Protein AF-A0A024TPG5-F1 (afdb_monomer_lite)

Foldseek 3Di:
DDDDDDDDPPVVVVVVVVVVVVVVVVVVVVVVVVVVVVVVVVVVVVVVVVVVVVVVVVVVVVVVVVVVVVVVVVVVVVVVVVVVVVVPPPDDDDDDDDDDDDDDDDDDDDDDDDDDDDDDDDDDDDDDDDPDDPPDPPFAFDDVVCCLVQVKDQDDDPPDTGFKIWHLCLVLQNFFDDPPDDPVNPPPSDTDMDGISPDPVVRVVCCVHTVVQLVVVSNPDDSVCSVCCSPPVNSVVCNVVRHDDDPPPPDPDDDDDDDDDDDDDDDDDDDDDDDDDDDDDPPPDVVVPPDDPDPDDPDPVVVVCVVVPPDDDPDQQLVVLLVVLLVCLLVLDPDCVNLVSLVSNVVSPDDLVNSLVSLVVSCVPRNDVSSVVSVVSSVVSVVVVVVVVVVVPDDDD

pLDDT: mean 72.0, std 22.77, range [27.03, 97.31]

Organism: NCBI:txid157072

Secondary structure (DSSP, 8-state):
--------SHHHHHHHHHHHHHHHHHHHHHHHHHHHHHHHHHHHHHHHHHHHHHHHHHHHHHHHHHHHHHHHHHHHHHHHHHHHHHTSSS-------------------------PPPPP--------PPP--PPP---PPPPTHHHHHTTEEE-S-TTS----EEEHHHHHT-PPPPTT--TTGGG-----EE-SS--THHHHHHHHHH-HHHHHHHHHS-TTHHHHTTSHHHHHHHTTTS------------------------------------PPPP---GGGGSS-------SHHHHHHHHHT-S---S-HHHHHHHHHHHHHHHT--SSHHHHHHHHHHHTT--HHHHHHHHHHHHHHH-HHHHHHHHHHHHHHHHHHHHHTT-TTS---

Structure (mmCIF, N/CA/C/O backbone):
data_AF-A0A024TPG5-F1
#
_entry.id   AF-A0A024TPG5-F1
#
loop_
_atom_site.group_PDB
_atom_site.id
_atom_site.type_symbol
_atom_site.label_atom_id
_atom_site.label_alt_id
_atom_site.label_comp_id
_atom_site.label_asym_id
_atom_site.label_entity_id
_atom_site.label_seq_id
_atom_site.pdbx_PDB_ins_code
_atom_site.Cartn_x
_atom_site.Cartn_y
_atom_site.Cartn_z
_atom_site.occupancy
_atom_site.B_iso_or_equiv
_atom_site.auth_seq_id
_atom_site.auth_comp_id
_atom_site.auth_asym_id
_atom_site.auth_atom_id
_atom_site.pdbx_PDB_model_num
ATOM 1 N N . MET A 1 1 ? 76.734 29.190 -45.487 1.00 49.81 1 MET A N 1
ATOM 2 C CA . MET A 1 1 ? 75.811 29.281 -46.645 1.00 49.81 1 MET A CA 1
ATOM 3 C C . MET A 1 1 ? 74.927 28.039 -46.671 1.00 49.81 1 MET A C 1
ATOM 5 O O . MET A 1 1 ? 75.230 27.121 -45.921 1.00 49.81 1 MET A O 1
ATOM 9 N N . LEU A 1 2 ? 73.904 28.013 -47.540 1.00 39.84 2 LEU A N 1
ATOM 10 C CA . LEU A 1 2 ? 72.827 27.002 -47.613 1.00 39.84 2 LEU A CA 1
ATOM 11 C C . LEU A 1 2 ? 71.758 27.177 -46.493 1.00 39.84 2 LEU A C 1
ATOM 13 O O . LEU A 1 2 ? 72.051 27.839 -45.497 1.00 39.84 2 LEU A O 1
ATOM 17 N N . PRO A 1 3 ? 70.473 26.840 -46.749 1.00 53.81 3 PRO A N 1
ATOM 18 C CA . PRO A 1 3 ? 69.574 27.871 -47.281 1.00 53.81 3 PRO A CA 1
ATOM 19 C C . PRO A 1 3 ? 68.176 27.929 -46.624 1.00 53.81 3 PRO A C 1
ATOM 21 O O . PRO A 1 3 ? 67.813 27.116 -45.780 1.00 53.81 3 PRO A O 1
ATOM 24 N N . ASN A 1 4 ? 67.377 28.908 -47.054 1.00 54.12 4 ASN A N 1
ATOM 25 C CA . ASN A 1 4 ? 65.980 29.104 -46.657 1.00 54.12 4 ASN A CA 1
ATOM 26 C C . ASN A 1 4 ? 65.018 28.310 -47.577 1.00 54.12 4 ASN A C 1
ATOM 28 O O . ASN A 1 4 ? 65.301 28.165 -48.768 1.00 54.12 4 ASN A O 1
ATOM 32 N N . MET A 1 5 ? 63.878 27.837 -47.058 1.00 43.38 5 MET A N 1
ATOM 33 C CA . MET A 1 5 ? 62.805 27.178 -47.827 1.00 43.38 5 MET A CA 1
ATOM 34 C C . MET A 1 5 ? 61.414 27.652 -47.345 1.00 43.38 5 MET A C 1
ATOM 36 O O . MET A 1 5 ? 61.254 27.937 -46.158 1.00 43.38 5 MET A O 1
ATOM 40 N N . PRO A 1 6 ? 60.407 27.785 -48.234 1.00 56.66 6 PRO A N 1
ATOM 41 C CA . PRO A 1 6 ? 59.247 28.643 -47.980 1.00 56.66 6 PRO A CA 1
ATOM 42 C C . PRO A 1 6 ? 58.073 27.959 -47.244 1.00 56.66 6 PRO A C 1
ATOM 44 O O . PRO A 1 6 ? 57.854 26.754 -47.397 1.00 56.66 6 PRO A O 1
ATOM 47 N N . PRO A 1 7 ? 57.243 28.727 -46.509 1.00 52.41 7 PRO A N 1
ATOM 48 C CA . PRO A 1 7 ? 56.062 28.208 -45.822 1.00 52.41 7 PRO A CA 1
ATOM 49 C C . PRO A 1 7 ? 54.860 28.064 -46.772 1.00 52.41 7 PRO A C 1
ATOM 51 O O . PRO A 1 7 ? 54.391 29.046 -47.340 1.00 52.41 7 PRO A O 1
ATOM 54 N N . ASN A 1 8 ? 54.303 26.854 -46.901 1.00 52.62 8 ASN A N 1
ATOM 55 C CA . ASN A 1 8 ? 53.054 26.622 -47.653 1.00 52.62 8 ASN A CA 1
ATOM 56 C C . ASN A 1 8 ? 52.109 25.593 -46.985 1.00 52.62 8 ASN A C 1
ATOM 58 O O . ASN A 1 8 ? 51.319 24.913 -47.635 1.00 52.62 8 ASN A O 1
ATOM 62 N N . THR A 1 9 ? 52.213 25.443 -45.662 1.00 55.00 9 THR A N 1
ATOM 63 C CA . THR A 1 9 ? 51.427 24.487 -44.855 1.00 55.00 9 THR A CA 1
ATOM 64 C C . THR A 1 9 ? 50.245 25.131 -44.124 1.00 55.00 9 THR A C 1
ATOM 66 O O . THR A 1 9 ? 49.223 24.478 -43.920 1.00 55.00 9 THR A O 1
ATOM 69 N N . VAL A 1 10 ? 50.348 26.415 -43.764 1.00 53.84 10 VAL A N 1
ATOM 70 C CA . VAL A 1 10 ? 49.408 27.105 -42.855 1.00 53.84 10 VAL A CA 1
ATOM 71 C C . VAL A 1 10 ? 47.986 27.210 -43.428 1.00 53.84 10 VAL A C 1
ATOM 73 O O . VAL A 1 10 ? 47.013 26.970 -42.715 1.00 53.84 10 VAL A O 1
ATOM 76 N N . VAL A 1 11 ? 47.848 27.502 -44.727 1.00 52.28 11 VAL A N 1
ATOM 77 C CA . VAL A 1 11 ? 46.543 27.776 -45.368 1.00 52.28 11 VAL A CA 1
ATOM 78 C C . VAL A 1 11 ? 45.614 26.551 -45.369 1.00 52.28 11 VAL A C 1
ATOM 80 O O . VAL A 1 11 ? 44.400 26.695 -45.242 1.00 52.28 11 VAL A O 1
ATOM 83 N N . ARG A 1 12 ? 46.160 25.327 -45.449 1.00 51.94 12 ARG A N 1
ATOM 84 C CA . ARG A 1 12 ? 45.345 24.096 -45.423 1.00 51.94 12 ARG A CA 1
ATOM 85 C C . ARG A 1 12 ? 44.746 23.805 -44.042 1.00 51.94 12 ARG A C 1
ATOM 87 O O . ARG A 1 12 ? 43.643 23.269 -43.975 1.00 51.94 12 ARG A O 1
ATOM 94 N N . GLY A 1 13 ? 45.432 24.181 -42.959 1.00 56.12 13 GLY A N 1
ATOM 95 C CA . GLY A 1 13 ? 44.952 23.961 -41.590 1.00 56.12 13 GLY A CA 1
ATOM 96 C C . GLY A 1 13 ? 43.720 24.802 -41.242 1.00 56.12 13 GLY A C 1
ATOM 97 O O . GLY A 1 13 ? 42.765 24.284 -40.667 1.00 56.12 13 GLY A O 1
ATOM 98 N N . ALA A 1 14 ? 43.707 26.075 -41.652 1.00 58.94 14 ALA A N 1
ATOM 99 C CA . ALA A 1 14 ? 42.596 26.992 -41.386 1.00 58.94 14 ALA A CA 1
ATOM 100 C C . ALA A 1 14 ? 41.270 26.508 -42.007 1.00 58.94 14 ALA A C 1
ATOM 102 O O . ALA A 1 14 ? 40.242 26.477 -41.330 1.00 58.94 14 ALA A O 1
ATOM 103 N N . ASN A 1 15 ? 41.305 26.053 -43.264 1.00 65.69 15 ASN A N 1
ATOM 104 C CA . ASN A 1 15 ? 40.114 25.553 -43.955 1.00 65.69 15 ASN A CA 1
ATOM 105 C C . ASN A 1 15 ? 39.570 24.259 -43.323 1.00 65.69 15 ASN A C 1
ATOM 107 O O . ASN A 1 15 ? 38.358 24.108 -43.198 1.00 65.69 15 ASN A O 1
ATOM 111 N N . ALA A 1 16 ? 40.444 23.348 -42.877 1.00 67.50 16 ALA A N 1
ATOM 112 C CA . ALA A 1 16 ? 40.021 22.124 -42.194 1.00 67.50 16 ALA A CA 1
ATOM 113 C C . ALA A 1 16 ? 39.322 22.421 -40.853 1.00 67.50 16 ALA A C 1
ATOM 115 O O . ALA A 1 16 ? 38.277 21.840 -40.561 1.00 67.50 16 ALA A O 1
ATOM 116 N N . ALA A 1 17 ? 39.852 23.368 -40.069 1.00 72.25 17 ALA A N 1
ATOM 117 C CA . ALA A 1 17 ? 39.240 23.795 -38.811 1.00 72.25 17 ALA A CA 1
ATOM 118 C C . ALA A 1 17 ? 37.869 24.469 -39.022 1.00 72.25 17 ALA A C 1
ATOM 120 O O . ALA A 1 17 ? 36.928 24.186 -38.283 1.00 72.25 17 ALA A O 1
ATOM 121 N N . ALA A 1 18 ? 37.731 25.308 -40.055 1.00 76.38 18 ALA A N 1
ATOM 122 C CA . ALA A 1 18 ? 36.463 25.957 -40.392 1.00 76.38 18 ALA A CA 1
ATOM 123 C C . ALA A 1 18 ? 35.372 24.948 -40.802 1.00 76.38 18 ALA A C 1
ATOM 125 O O . ALA A 1 18 ? 34.233 25.055 -40.347 1.00 76.38 18 ALA A O 1
ATOM 126 N N . VAL A 1 19 ? 35.720 23.935 -41.608 1.00 80.50 19 VAL A N 1
ATOM 127 C CA . VAL A 1 19 ? 34.788 22.860 -41.996 1.00 80.50 19 VAL A CA 1
ATOM 128 C C . VAL A 1 19 ? 34.371 22.021 -40.784 1.00 80.50 19 VAL A C 1
ATOM 130 O O . VAL A 1 19 ? 33.182 21.753 -40.619 1.00 80.50 19 VAL A O 1
ATOM 133 N N . ALA A 1 20 ? 35.309 21.665 -39.899 1.00 79.25 20 ALA A N 1
ATOM 134 C CA . ALA A 1 20 ? 34.997 20.925 -38.675 1.00 79.25 20 ALA A CA 1
ATOM 135 C C . ALA A 1 20 ? 34.054 21.708 -37.740 1.00 79.25 20 ALA A C 1
ATOM 137 O O . ALA A 1 20 ? 33.094 21.140 -37.220 1.00 79.25 20 ALA A O 1
ATOM 138 N N . ALA A 1 21 ? 34.272 23.018 -37.574 1.00 82.69 21 ALA A N 1
ATOM 139 C CA . ALA A 1 21 ? 33.398 23.880 -36.776 1.00 82.69 21 ALA A CA 1
ATOM 140 C C . ALA A 1 21 ? 31.979 23.984 -37.367 1.00 82.69 21 ALA A C 1
ATOM 142 O O . ALA A 1 21 ? 30.998 23.848 -36.635 1.00 82.69 21 ALA A O 1
ATOM 143 N N . ALA A 1 22 ? 31.853 24.149 -38.689 1.00 85.19 22 ALA A N 1
ATOM 144 C CA . ALA A 1 22 ? 30.555 24.168 -39.367 1.00 85.19 22 ALA A CA 1
ATOM 145 C C . ALA A 1 22 ? 29.812 22.824 -39.236 1.00 85.19 22 ALA A C 1
ATOM 147 O O . ALA A 1 22 ? 28.607 22.797 -38.980 1.00 85.19 22 ALA A O 1
ATOM 148 N N . GLN A 1 23 ? 30.528 21.700 -39.340 1.00 88.00 23 GLN A N 1
ATOM 149 C CA . GLN A 1 23 ? 29.956 20.365 -39.155 1.00 88.00 23 GLN A CA 1
ATOM 150 C C . GLN A 1 23 ? 29.499 20.131 -37.702 1.00 88.00 23 GLN A C 1
ATOM 152 O O . GLN A 1 23 ? 28.437 19.550 -37.476 1.00 88.00 23 GLN A O 1
ATOM 157 N N . GLN A 1 24 ? 30.243 20.639 -36.713 1.00 88.06 24 GLN A N 1
ATOM 158 C CA . GLN A 1 24 ? 29.850 20.594 -35.302 1.00 88.06 24 GLN A CA 1
ATOM 159 C C . GLN A 1 24 ? 28.598 21.447 -35.023 1.00 88.06 24 GLN A C 1
ATOM 161 O O . GLN A 1 24 ? 27.705 21.003 -34.301 1.00 88.06 24 GLN A O 1
ATOM 166 N N . GLN A 1 25 ? 28.480 22.631 -35.634 1.00 89.44 25 GLN A N 1
ATOM 167 C CA . GLN A 1 25 ? 27.274 23.468 -35.547 1.00 89.44 25 GLN A CA 1
ATOM 168 C C . GLN A 1 25 ? 26.049 22.782 -36.175 1.00 89.44 25 GLN A C 1
ATOM 170 O O . GLN A 1 25 ? 24.968 22.794 -35.588 1.00 89.44 25 GLN A O 1
ATOM 175 N N . GLN A 1 26 ? 26.210 22.118 -37.325 1.00 91.00 26 GLN A N 1
ATOM 176 C CA . GLN A 1 26 ? 25.134 21.329 -37.941 1.00 91.00 26 GLN A CA 1
ATOM 177 C C . GLN A 1 26 ? 24.668 20.177 -37.036 1.00 91.00 26 GLN A C 1
ATOM 179 O O . GLN A 1 26 ? 23.465 19.968 -36.889 1.00 91.00 26 GLN A O 1
ATOM 184 N N . GLN A 1 27 ? 25.595 19.472 -36.375 1.00 91.00 27 GLN A N 1
ATOM 185 C CA . GLN A 1 27 ? 25.259 18.428 -35.398 1.00 91.00 27 GLN A CA 1
ATOM 186 C C . GLN A 1 27 ? 24.504 18.989 -34.181 1.00 91.00 27 GLN A C 1
ATOM 188 O O . GLN A 1 27 ? 23.528 18.384 -33.740 1.00 91.00 27 GLN A O 1
ATOM 193 N N . GLN A 1 28 ? 24.901 20.160 -33.670 1.0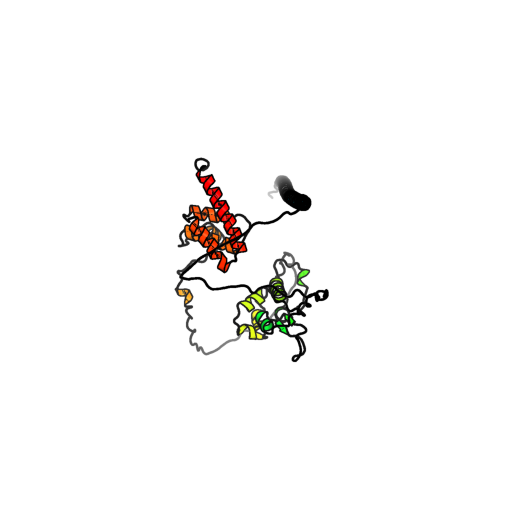0 90.44 28 GLN A N 1
ATOM 194 C CA . GLN A 1 28 ? 24.205 20.834 -32.566 1.00 90.44 28 GLN A CA 1
ATOM 195 C C . GLN A 1 28 ? 22.772 21.237 -32.947 1.00 90.44 28 GLN A C 1
ATOM 197 O O . GLN A 1 28 ? 21.845 20.969 -32.184 1.00 90.44 28 GLN A O 1
ATOM 202 N N . HIS A 1 29 ? 22.563 21.805 -34.140 1.00 93.38 29 HIS A N 1
ATOM 203 C CA . HIS A 1 29 ? 21.220 22.141 -34.624 1.00 93.38 29 HIS A CA 1
ATOM 204 C C . HIS A 1 29 ? 20.338 20.903 -34.848 1.00 93.38 29 HIS A C 1
ATOM 206 O O . HIS A 1 29 ? 19.170 20.919 -34.460 1.00 93.38 29 HIS A O 1
ATOM 212 N N . ALA A 1 30 ? 20.883 19.820 -35.412 1.00 93.62 30 ALA A N 1
ATOM 213 C CA . ALA A 1 30 ? 20.146 18.566 -35.587 1.00 93.62 30 ALA A CA 1
ATOM 214 C C . ALA A 1 30 ? 19.724 17.954 -34.238 1.00 93.62 30 ALA A C 1
ATOM 216 O O . ALA A 1 30 ? 18.575 17.548 -34.071 1.00 93.62 30 ALA A O 1
ATOM 217 N N . TYR A 1 31 ? 20.623 17.957 -33.247 1.00 93.88 31 TYR A N 1
ATOM 218 C CA . TYR A 1 31 ? 20.322 17.493 -31.891 1.00 93.88 31 TYR A CA 1
ATOM 219 C C . TYR A 1 31 ? 19.244 18.351 -31.205 1.00 93.88 31 TYR A C 1
ATOM 221 O O . TYR A 1 31 ? 18.335 17.814 -30.573 1.00 93.88 31 TYR A O 1
ATOM 229 N N . GLN A 1 32 ? 19.286 19.676 -31.378 1.00 94.12 32 GLN A N 1
ATOM 230 C CA . GLN A 1 32 ? 18.283 20.582 -30.814 1.00 94.12 32 GLN A CA 1
ATOM 231 C C . GLN A 1 32 ? 16.892 20.388 -31.446 1.00 94.12 32 GLN A C 1
ATOM 233 O O . GLN A 1 32 ? 15.894 20.379 -30.727 1.00 94.12 32 GLN A O 1
ATOM 238 N N . GLN A 1 33 ? 16.814 20.155 -32.762 1.00 94.25 33 GLN A N 1
ATOM 239 C CA . GLN A 1 33 ? 15.557 19.782 -33.428 1.00 94.25 33 GLN A CA 1
ATOM 240 C C . GLN A 1 33 ? 15.027 18.429 -32.928 1.00 94.25 33 GLN A C 1
ATOM 242 O O . GLN A 1 33 ? 13.826 18.284 -32.699 1.00 94.25 33 GLN A O 1
ATOM 247 N N . GLN A 1 34 ? 15.912 17.452 -32.695 1.00 94.44 34 GLN A N 1
ATOM 248 C CA . GLN A 1 34 ? 15.523 16.159 -32.130 1.00 94.44 34 GLN A CA 1
ATOM 249 C C . GLN A 1 34 ? 14.925 16.316 -30.722 1.00 94.44 34 GLN A C 1
ATOM 251 O O . GLN A 1 34 ? 13.864 15.750 -30.457 1.00 94.44 34 GLN A O 1
ATOM 256 N N . GLN A 1 35 ? 15.539 17.125 -29.849 1.00 93.50 35 GLN A N 1
ATOM 257 C CA . GLN A 1 35 ? 14.989 17.435 -28.522 1.00 93.50 35 GLN A CA 1
ATOM 258 C C . GLN A 1 35 ? 13.593 18.070 -28.616 1.00 93.50 35 GLN A C 1
ATOM 260 O O . GLN A 1 35 ? 12.658 17.556 -28.007 1.00 93.50 35 GLN A O 1
ATOM 265 N N . GLN A 1 36 ? 13.421 19.103 -29.447 1.00 93.94 36 GLN A N 1
ATOM 266 C CA . GLN A 1 36 ? 12.124 19.767 -29.642 1.00 93.94 36 GLN A CA 1
ATOM 267 C C . GLN A 1 36 ? 11.038 18.806 -30.156 1.00 93.94 36 GLN A C 1
ATOM 269 O O . GLN A 1 36 ? 9.896 18.860 -29.701 1.00 93.94 36 GLN A O 1
ATOM 274 N N . SER A 1 37 ? 11.387 17.885 -31.064 1.00 94.81 37 SER A N 1
ATOM 275 C CA . SER A 1 37 ? 10.446 16.864 -31.550 1.00 94.81 37 SER A CA 1
ATOM 276 C C . SER A 1 37 ? 10.007 15.889 -30.448 1.00 94.81 37 SER A C 1
ATOM 278 O O . SER A 1 37 ? 8.838 15.510 -30.387 1.00 94.81 37 SER A O 1
ATOM 280 N N . TYR A 1 38 ? 10.916 15.530 -29.535 1.00 93.75 38 TYR A N 1
ATOM 281 C CA . TYR A 1 38 ? 10.611 14.669 -28.394 1.00 93.75 38 TYR A CA 1
ATOM 282 C C . TYR A 1 38 ? 9.724 15.384 -27.366 1.00 93.75 38 TYR A C 1
ATOM 284 O O . TYR A 1 38 ? 8.749 14.804 -26.891 1.00 93.75 38 TYR A O 1
ATOM 292 N N . GLU A 1 39 ? 10.013 16.652 -27.059 1.00 94.38 39 GLU A N 1
ATOM 293 C CA . GLU A 1 39 ? 9.203 17.474 -26.149 1.00 94.38 39 GLU A CA 1
ATOM 294 C C . GLU A 1 39 ? 7.763 17.650 -26.656 1.00 94.38 39 GLU A C 1
ATOM 296 O O . GLU A 1 39 ? 6.826 17.513 -25.867 1.00 94.38 39 GLU A O 1
ATOM 301 N N . HIS A 1 40 ? 7.565 17.858 -27.964 1.00 94.38 40 HIS A N 1
ATOM 302 C CA . HIS A 1 40 ? 6.227 17.939 -28.563 1.00 94.38 40 HIS A CA 1
ATOM 303 C C . HIS A 1 40 ? 5.450 16.622 -28.402 1.00 94.38 40 HIS A C 1
ATOM 305 O O . HIS A 1 40 ? 4.325 16.624 -27.909 1.00 94.38 40 HIS A O 1
ATOM 311 N N . VAL A 1 41 ? 6.073 15.480 -28.721 1.00 95.06 41 VAL A N 1
ATOM 312 C CA . VAL A 1 41 ? 5.438 14.155 -28.581 1.00 95.06 41 VAL A CA 1
ATOM 313 C C . VAL A 1 41 ? 5.095 13.832 -27.120 1.00 95.06 41 VAL A C 1
ATOM 315 O O . VAL A 1 41 ? 4.045 13.249 -26.851 1.00 95.06 41 VAL A O 1
ATOM 318 N N . GLN A 1 42 ? 5.938 14.228 -26.160 1.00 94.19 42 GLN A N 1
ATOM 319 C CA . GLN A 1 42 ? 5.634 14.090 -24.729 1.00 94.19 42 GLN A CA 1
ATOM 320 C C . GLN A 1 42 ? 4.455 14.980 -24.302 1.00 94.19 42 GLN A C 1
ATOM 322 O O . GLN A 1 42 ? 3.595 14.534 -23.539 1.00 94.19 42 GLN A O 1
ATOM 327 N N . PHE A 1 43 ? 4.383 16.215 -24.809 1.00 96.25 43 PHE A N 1
ATOM 328 C CA . PHE A 1 43 ? 3.267 17.122 -24.545 1.00 96.25 43 PHE A CA 1
ATOM 329 C C . PHE A 1 43 ? 1.942 16.574 -25.097 1.00 96.25 43 PHE A C 1
ATOM 331 O O . PHE A 1 43 ? 0.955 16.528 -24.361 1.00 96.25 43 PHE A O 1
ATOM 338 N N . ASP A 1 44 ? 1.933 16.080 -26.338 1.00 94.94 44 ASP A N 1
ATOM 339 C CA . ASP A 1 44 ? 0.745 15.499 -26.975 1.00 94.94 44 ASP A CA 1
ATOM 340 C C . ASP A 1 44 ? 0.235 14.262 -26.219 1.00 94.94 44 ASP A C 1
ATOM 342 O O . ASP A 1 44 ? -0.962 14.147 -25.947 1.00 94.94 44 ASP A O 1
ATOM 346 N N . GLN A 1 45 ? 1.132 13.353 -25.814 1.00 93.12 45 GLN A N 1
ATOM 347 C CA . GLN A 1 45 ? 0.765 12.174 -25.017 1.00 93.12 45 GLN A CA 1
ATOM 348 C C . GLN A 1 45 ? 0.170 12.560 -23.656 1.00 93.12 45 GLN A C 1
ATOM 350 O O . GLN A 1 45 ? -0.816 11.966 -23.217 1.00 93.12 45 GLN A O 1
ATOM 355 N N . HIS A 1 46 ? 0.734 13.569 -22.990 1.00 94.81 46 HIS A N 1
ATOM 356 C CA . HIS A 1 46 ? 0.217 14.063 -21.716 1.00 94.81 46 HIS A CA 1
ATOM 357 C C . HIS A 1 46 ? -1.153 14.747 -21.878 1.00 94.81 46 HIS A C 1
ATOM 359 O O . HIS A 1 46 ? -2.049 14.510 -21.068 1.00 94.81 46 HIS A O 1
ATOM 365 N N . ALA A 1 47 ? -1.361 15.522 -22.948 1.00 95.31 47 ALA A N 1
ATOM 366 C CA . ALA A 1 47 ? -2.659 16.117 -23.271 1.00 95.31 47 ALA A CA 1
ATOM 367 C C . ALA A 1 47 ? -3.735 15.045 -23.541 1.00 95.31 47 ALA A C 1
ATOM 369 O O . ALA A 1 47 ? -4.833 15.120 -22.987 1.00 95.31 47 ALA A O 1
ATOM 370 N N . GLN A 1 48 ? -3.401 13.999 -24.306 1.00 96.38 48 GLN A N 1
ATOM 371 C CA . GLN A 1 48 ? -4.291 12.856 -24.557 1.00 96.38 48 GLN A CA 1
ATOM 372 C C . GLN A 1 48 ? -4.662 12.113 -23.262 1.00 96.38 48 GLN A C 1
ATOM 374 O O . GLN A 1 48 ? -5.829 11.781 -23.055 1.00 96.38 48 GLN A O 1
ATOM 379 N N . GLN A 1 49 ? -3.702 11.898 -22.353 1.00 94.94 49 GLN A N 1
ATOM 380 C CA . GLN A 1 49 ? -3.969 11.289 -21.042 1.00 94.94 49 GLN A CA 1
ATOM 381 C C . GLN A 1 49 ? -4.890 12.160 -20.175 1.00 94.94 49 GLN A C 1
ATOM 383 O O . GLN A 1 49 ? -5.812 11.637 -19.546 1.00 94.94 49 GLN A O 1
ATOM 388 N N . GLN A 1 50 ? -4.691 13.484 -20.157 1.00 95.38 50 GLN A N 1
ATOM 389 C CA . GLN A 1 50 ? -5.578 14.400 -19.431 1.00 95.38 50 GLN A CA 1
ATOM 390 C C . GLN A 1 50 ? -7.006 14.381 -19.986 1.00 95.38 50 GLN A C 1
ATOM 392 O O . GLN A 1 50 ? -7.955 14.315 -19.204 1.00 95.38 50 GLN A O 1
ATOM 397 N N . GLN A 1 51 ? -7.168 14.372 -21.313 1.00 96.50 51 GLN A N 1
ATOM 398 C CA . GLN A 1 51 ? -8.484 14.279 -21.944 1.00 96.50 51 GLN A CA 1
ATOM 399 C C . GLN A 1 51 ? -9.171 12.940 -21.626 1.00 96.50 51 GLN A C 1
ATOM 401 O O . GLN A 1 51 ? -10.317 12.938 -21.186 1.00 96.50 51 GLN A O 1
ATOM 406 N N . TYR A 1 52 ? -8.456 11.813 -21.717 1.00 96.31 52 TYR A N 1
ATOM 407 C CA . TYR A 1 52 ? -8.992 10.501 -21.333 1.00 96.31 52 TYR A CA 1
ATOM 408 C C . TYR A 1 52 ? -9.469 10.457 -19.868 1.00 96.31 52 TYR A C 1
ATOM 410 O O . TYR A 1 52 ? -10.534 9.912 -19.569 1.00 96.31 52 TYR A O 1
ATOM 418 N N . HIS A 1 53 ? -8.715 11.062 -18.943 1.00 96.88 53 HIS A N 1
ATOM 419 C CA . HIS A 1 53 ? -9.126 11.171 -17.540 1.00 96.88 53 HIS A CA 1
ATOM 420 C C . HIS A 1 53 ? -10.359 12.067 -17.340 1.00 96.88 53 HIS A C 1
ATOM 422 O O . HIS A 1 53 ? -11.201 11.752 -16.497 1.00 96.88 53 HIS A O 1
ATOM 428 N N . TYR A 1 54 ? -10.491 13.146 -18.116 1.00 97.19 54 TYR A N 1
ATOM 429 C CA . TYR A 1 54 ? -11.670 14.012 -18.100 1.00 97.19 54 TYR A CA 1
ATOM 430 C C . TYR A 1 54 ? -12.921 13.280 -18.611 1.00 97.19 54 TYR A C 1
ATOM 432 O O . TYR A 1 54 ? -13.955 13.281 -17.940 1.00 97.19 54 TYR A O 1
ATOM 440 N N . ASP A 1 55 ? -12.812 12.578 -19.740 1.00 97.31 55 ASP A N 1
ATOM 441 C CA . ASP A 1 55 ? -13.920 11.832 -20.345 1.00 97.31 55 ASP A CA 1
ATOM 442 C C . ASP A 1 55 ? -14.394 10.685 -19.432 1.00 97.31 55 ASP A C 1
ATOM 444 O O . ASP A 1 55 ? -15.597 10.500 -19.233 1.00 97.31 55 ASP A O 1
ATOM 448 N N . GLN A 1 56 ? -13.465 9.980 -18.774 1.00 96.94 56 GLN A N 1
ATOM 449 C CA . GLN A 1 56 ? -13.771 9.011 -17.711 1.00 96.94 56 GLN A CA 1
ATOM 450 C C . GLN A 1 56 ? -14.552 9.636 -16.542 1.00 96.94 56 GLN A C 1
ATOM 452 O O . GLN A 1 56 ? -15.509 9.040 -16.040 1.00 96.94 56 GLN A O 1
ATOM 457 N N . GLN A 1 57 ? -14.184 10.847 -16.109 1.00 96.56 57 GLN A N 1
ATOM 458 C CA . GLN A 1 57 ? -14.886 11.547 -15.030 1.00 96.56 57 GLN A CA 1
ATOM 459 C C . GLN A 1 57 ? -16.292 12.010 -15.453 1.00 96.56 57 GLN A C 1
ATOM 461 O O . GLN A 1 57 ? -17.213 12.005 -14.631 1.00 96.56 57 GLN A O 1
ATOM 466 N N . GLN A 1 58 ? -16.480 12.387 -16.721 1.00 96.88 58 GLN A N 1
ATOM 467 C CA . GLN A 1 58 ? -17.792 12.737 -17.273 1.00 96.88 58 GLN A CA 1
ATOM 468 C C . GLN A 1 58 ? -18.709 11.513 -17.386 1.00 96.88 58 GLN A C 1
ATOM 470 O O . GLN A 1 58 ? -19.863 11.572 -16.961 1.00 96.88 58 GLN A O 1
ATOM 475 N N . GLN A 1 59 ? -18.196 10.374 -17.862 1.00 96.88 59 GLN A N 1
ATOM 476 C CA . GLN A 1 59 ? -18.960 9.121 -17.928 1.00 96.88 59 GLN A CA 1
ATOM 477 C C . GLN A 1 59 ? -19.442 8.669 -16.539 1.00 96.88 59 GLN A C 1
ATOM 479 O O . GLN A 1 59 ? -20.604 8.294 -16.385 1.00 96.88 59 GLN A O 1
ATOM 484 N N . GLN A 1 60 ? -18.601 8.779 -15.505 1.00 95.69 60 GLN A N 1
ATOM 485 C CA . GLN A 1 60 ? -18.991 8.458 -14.125 1.00 95.69 60 GLN A CA 1
ATOM 486 C C . GLN A 1 60 ? -20.077 9.404 -13.579 1.00 95.69 60 GLN A C 1
ATOM 488 O O . GLN A 1 60 ? -21.003 8.949 -12.906 1.00 95.69 60 GLN A O 1
ATOM 493 N N . GLN A 1 61 ? -20.025 10.701 -13.905 1.00 96.44 61 GLN A N 1
ATOM 494 C CA . GLN A 1 61 ? -21.085 11.652 -13.539 1.00 96.44 61 GLN A CA 1
ATOM 495 C C . GLN A 1 61 ? -22.411 11.345 -14.251 1.00 96.44 61 GLN A C 1
ATOM 497 O O . GLN A 1 61 ? -23.464 11.382 -13.617 1.00 96.44 61 GLN A O 1
ATOM 502 N N . GLN A 1 62 ? -22.371 10.978 -15.535 1.00 96.50 62 GLN A N 1
ATOM 503 C CA . GLN A 1 62 ? -23.560 10.574 -16.297 1.00 96.50 62 GLN A CA 1
ATOM 504 C C . GLN A 1 62 ? -24.181 9.279 -15.749 1.00 96.50 62 GLN A C 1
ATOM 506 O O . GLN A 1 62 ? -25.397 9.210 -15.573 1.00 96.50 62 GLN A O 1
ATOM 511 N N . GLN A 1 63 ? -23.361 8.279 -15.405 1.00 95.94 63 GLN A N 1
ATOM 512 C CA . GLN A 1 63 ? -23.819 7.043 -14.758 1.00 95.94 63 GLN A CA 1
ATOM 513 C C . GLN A 1 63 ? -24.476 7.318 -13.397 1.00 95.94 63 GLN A C 1
ATOM 515 O O . GLN A 1 63 ? -25.545 6.777 -13.114 1.00 95.94 63 GLN A O 1
ATOM 520 N N . PHE A 1 64 ? -23.884 8.191 -12.574 1.00 97.12 64 PHE A N 1
ATOM 521 C CA . PHE A 1 64 ? -24.464 8.583 -11.289 1.00 97.12 64 PHE A CA 1
ATOM 522 C C . PHE A 1 64 ? -25.798 9.330 -11.459 1.00 97.12 64 PHE A C 1
ATOM 524 O O . PHE A 1 64 ? -26.770 9.007 -10.779 1.00 97.12 64 PHE A O 1
ATOM 531 N N . ALA A 1 65 ? -25.881 10.272 -12.404 1.00 96.81 65 ALA A N 1
ATOM 532 C CA . ALA A 1 65 ? -27.115 10.998 -12.703 1.00 96.81 65 ALA A CA 1
ATOM 533 C C . ALA A 1 65 ? -28.238 10.068 -13.202 1.00 96.81 65 ALA A C 1
ATOM 535 O O . ALA A 1 65 ? -29.385 10.203 -12.776 1.00 96.81 65 ALA A O 1
ATOM 536 N N . HIS A 1 66 ? -27.912 9.085 -14.049 1.00 96.94 66 HIS A N 1
ATOM 537 C CA . HIS A 1 66 ? -28.866 8.070 -14.501 1.00 96.94 66 HIS A CA 1
ATOM 538 C C . HIS A 1 66 ? -29.351 7.178 -13.344 1.00 96.94 66 HIS A C 1
ATOM 540 O O . HIS A 1 66 ? -30.543 6.887 -13.243 1.00 96.94 66 HIS A O 1
ATOM 546 N N . LEU A 1 67 ? -28.450 6.764 -12.445 1.00 96.56 67 LEU A N 1
ATOM 547 C CA . LEU A 1 67 ? -28.804 5.968 -11.266 1.00 96.56 67 LEU A CA 1
ATOM 548 C C . LEU A 1 67 ? -29.716 6.745 -10.302 1.00 96.56 67 LEU A C 1
ATOM 550 O O . LEU A 1 67 ? -30.694 6.185 -9.808 1.00 96.56 67 LEU A O 1
ATOM 554 N N . GLN A 1 68 ? -29.438 8.034 -10.080 1.00 95.62 68 GLN A N 1
ATOM 555 C CA . GLN A 1 68 ? -30.284 8.913 -9.271 1.00 95.62 68 GLN A CA 1
ATOM 556 C C . GLN A 1 68 ? -31.680 9.069 -9.894 1.00 95.62 68 GLN A C 1
ATOM 558 O O . GLN A 1 68 ? -32.678 8.856 -9.213 1.00 95.62 68 GLN A O 1
ATOM 563 N N . ALA A 1 69 ? -31.767 9.330 -11.203 1.00 95.31 69 ALA A N 1
ATOM 564 C CA . ALA A 1 69 ? -33.048 9.437 -11.902 1.00 95.31 69 ALA A CA 1
ATOM 565 C C . ALA A 1 69 ? -33.878 8.138 -11.830 1.00 95.31 69 ALA A C 1
ATOM 567 O O . ALA A 1 69 ? -35.098 8.199 -11.675 1.00 95.31 69 ALA A O 1
ATOM 568 N N . ALA A 1 70 ? -33.235 6.967 -11.895 1.00 95.75 70 ALA A N 1
ATOM 569 C CA . ALA A 1 70 ? -33.904 5.678 -11.717 1.00 95.75 70 ALA A CA 1
ATOM 570 C C . ALA A 1 70 ? -34.409 5.468 -10.274 1.00 95.75 70 ALA A C 1
ATOM 572 O O . ALA A 1 70 ? -35.511 4.953 -10.078 1.00 95.75 70 ALA A O 1
ATOM 573 N N . TYR A 1 71 ? -33.644 5.903 -9.266 1.00 94.31 71 TYR A N 1
ATOM 574 C CA . TYR A 1 71 ? -34.075 5.888 -7.865 1.00 94.31 71 TYR A CA 1
ATOM 575 C C . TYR A 1 71 ? -35.282 6.810 -7.629 1.00 94.31 71 TYR A C 1
ATOM 577 O O . TYR A 1 71 ? -36.270 6.388 -7.027 1.00 94.31 71 TYR A O 1
ATOM 585 N N . ASP A 1 72 ? -35.247 8.035 -8.159 1.00 94.31 72 ASP A N 1
ATOM 586 C CA . ASP A 1 72 ? -36.330 9.011 -8.005 1.00 94.31 72 ASP A CA 1
ATOM 587 C C . ASP A 1 72 ? -37.622 8.547 -8.707 1.00 94.31 72 ASP A C 1
ATOM 589 O O . ASP A 1 72 ? -38.718 8.699 -8.163 1.00 94.31 72 ASP A O 1
ATOM 593 N N . GLN A 1 73 ? -37.507 7.887 -9.867 1.00 91.62 73 GLN A N 1
ATOM 594 C CA . GLN A 1 73 ? -38.635 7.228 -10.541 1.00 91.62 73 GLN A CA 1
ATOM 595 C C . GLN A 1 73 ? -39.216 6.071 -9.714 1.00 91.62 73 GLN A C 1
ATOM 597 O O . GLN A 1 73 ? -40.437 5.963 -9.589 1.00 91.62 73 GLN A O 1
ATOM 602 N N . ALA A 1 74 ? -38.371 5.228 -9.111 1.00 91.94 74 ALA A N 1
ATOM 603 C CA . ALA A 1 74 ? -38.823 4.137 -8.246 1.00 91.94 74 ALA A CA 1
ATOM 604 C C . ALA A 1 74 ? -39.524 4.659 -6.976 1.00 91.94 74 ALA A C 1
ATOM 606 O O . ALA A 1 74 ? -40.565 4.130 -6.581 1.00 91.94 74 ALA A O 1
ATOM 607 N N . ALA A 1 75 ? -39.008 5.736 -6.375 1.00 91.56 75 ALA A N 1
ATOM 608 C CA . ALA A 1 75 ? -39.633 6.407 -5.237 1.00 91.56 75 ALA A CA 1
ATOM 609 C C . ALA A 1 75 ? -40.999 7.020 -5.606 1.00 91.56 75 ALA A C 1
ATOM 611 O O . ALA A 1 75 ? -41.971 6.849 -4.868 1.00 91.56 75 ALA A O 1
ATOM 612 N N . ALA A 1 76 ? -41.106 7.667 -6.772 1.00 88.69 76 ALA A N 1
ATOM 613 C CA . ALA A 1 76 ? -42.369 8.201 -7.281 1.00 88.69 76 ALA A CA 1
ATOM 614 C C . ALA A 1 76 ? -43.403 7.094 -7.568 1.00 88.69 76 ALA A C 1
ATOM 616 O O . ALA A 1 76 ? -44.574 7.236 -7.212 1.00 88.69 76 ALA A O 1
ATOM 617 N N . ALA A 1 77 ? -42.977 5.964 -8.144 1.00 87.62 77 ALA A N 1
ATOM 618 C CA . ALA A 1 77 ? -43.840 4.807 -8.382 1.00 87.62 77 ALA A CA 1
ATOM 619 C C . ALA A 1 77 ? -44.351 4.180 -7.070 1.00 87.62 77 ALA A C 1
ATOM 621 O O . ALA A 1 77 ? -45.536 3.859 -6.959 1.00 87.62 77 ALA A O 1
ATOM 622 N N . ALA A 1 78 ? -43.495 4.067 -6.048 1.00 84.50 78 ALA A N 1
ATOM 623 C CA . ALA A 1 78 ? -43.891 3.593 -4.721 1.00 84.50 78 ALA A CA 1
ATOM 624 C C . ALA A 1 78 ? -44.899 4.540 -4.040 1.00 84.50 78 ALA A C 1
ATOM 626 O O . ALA A 1 78 ? -45.893 4.082 -3.472 1.00 84.50 78 ALA A O 1
ATOM 627 N N . ALA A 1 79 ? -44.698 5.859 -4.150 1.00 81.62 79 ALA A N 1
ATOM 628 C CA . ALA A 1 79 ? -45.641 6.856 -3.641 1.00 81.62 79 ALA A CA 1
ATOM 629 C C . ALA A 1 79 ? -47.007 6.788 -4.356 1.00 81.62 79 ALA A C 1
ATOM 631 O O . ALA A 1 79 ? -48.051 6.856 -3.704 1.00 81.62 79 ALA A O 1
ATOM 632 N N . ALA A 1 80 ? -47.017 6.582 -5.678 1.00 80.06 80 ALA A N 1
ATOM 633 C CA . ALA A 1 80 ? -48.246 6.394 -6.449 1.00 80.06 80 ALA A CA 1
ATOM 634 C C . ALA A 1 80 ? -49.002 5.113 -6.041 1.00 80.06 80 ALA A C 1
ATOM 636 O O . ALA A 1 80 ? -50.218 5.151 -5.852 1.00 80.06 80 ALA A O 1
ATOM 637 N N . ALA A 1 81 ? -48.295 3.996 -5.831 1.00 76.44 81 ALA A N 1
ATOM 638 C CA . ALA A 1 81 ? -48.896 2.746 -5.361 1.00 76.44 81 ALA A CA 1
ATOM 639 C C . ALA A 1 81 ? -49.536 2.889 -3.963 1.00 76.44 81 ALA A C 1
ATOM 641 O O . ALA A 1 81 ? -50.635 2.379 -3.722 1.00 76.44 81 ALA A O 1
ATOM 642 N N . ALA A 1 82 ? -48.899 3.639 -3.056 1.00 72.62 82 ALA A N 1
ATOM 643 C CA . ALA A 1 82 ? -49.465 3.953 -1.744 1.00 72.62 82 ALA A CA 1
ATOM 644 C C . ALA A 1 82 ? -50.754 4.795 -1.848 1.00 72.62 82 ALA A C 1
ATOM 646 O O . ALA A 1 82 ? -51.747 4.488 -1.183 1.00 72.62 82 ALA A O 1
ATOM 647 N N . ALA A 1 83 ? -50.778 5.802 -2.729 1.00 70.38 83 ALA A N 1
ATOM 648 C CA . ALA A 1 83 ? -51.958 6.638 -2.963 1.00 70.38 83 ALA A CA 1
ATOM 649 C C . ALA A 1 83 ? -53.153 5.828 -3.506 1.00 70.38 83 ALA A C 1
ATOM 651 O O . ALA A 1 83 ? -54.267 5.945 -2.985 1.00 70.38 83 ALA A O 1
ATOM 652 N N . VAL A 1 84 ? -52.921 4.941 -4.482 1.00 69.94 84 VAL A N 1
ATOM 653 C CA . VAL A 1 84 ? -53.958 4.028 -5.002 1.00 69.94 84 VAL A CA 1
ATOM 654 C C . VAL A 1 84 ? -54.492 3.121 -3.890 1.00 69.94 84 VAL A C 1
ATOM 656 O O . VAL A 1 84 ? -55.703 3.032 -3.710 1.00 69.94 84 VAL A O 1
ATOM 659 N N . THR A 1 85 ? -53.607 2.529 -3.081 1.00 62.97 85 THR A N 1
ATOM 660 C CA . THR A 1 85 ? -53.995 1.634 -1.973 1.00 62.97 85 THR A CA 1
ATOM 661 C C . THR A 1 85 ? -54.897 2.332 -0.948 1.00 62.97 85 THR A C 1
ATOM 663 O O . THR A 1 85 ? -55.893 1.759 -0.508 1.00 62.97 85 THR A O 1
ATOM 666 N N . SER A 1 86 ? -54.599 3.591 -0.607 1.00 59.31 86 SER A N 1
ATOM 667 C CA . SER A 1 86 ? -55.412 4.374 0.338 1.00 59.31 86 SER A CA 1
ATOM 668 C C . SER A 1 86 ? -56.826 4.704 -0.168 1.00 59.31 86 SER A C 1
ATOM 670 O O . SER A 1 86 ? -57.712 4.991 0.632 1.00 59.31 86 SER A O 1
ATOM 672 N N . SER A 1 87 ? -57.063 4.618 -1.482 1.00 58.16 87 SER A N 1
ATOM 673 C CA . SER A 1 87 ? -58.334 4.999 -2.115 1.00 58.16 87 SER A CA 1
ATOM 674 C C . SER A 1 87 ? -59.377 3.870 -2.159 1.00 58.16 87 SER A C 1
ATOM 676 O O . SER A 1 87 ? -60.522 4.114 -2.529 1.00 58.16 87 SER A O 1
ATOM 678 N N . SER A 1 88 ? -59.011 2.631 -1.802 1.00 55.62 88 SER A N 1
ATOM 679 C CA . SER A 1 88 ? -59.854 1.438 -2.018 1.00 55.62 88 SER A CA 1
ATOM 680 C C . SER A 1 88 ? -60.545 0.873 -0.768 1.00 55.62 88 SER A C 1
ATOM 682 O O . SER A 1 88 ? -61.230 -0.139 -0.877 1.00 55.62 88 SER A O 1
ATOM 684 N N . GLN A 1 89 ? -60.396 1.486 0.413 1.00 55.91 89 GLN A N 1
ATOM 685 C CA . GLN A 1 89 ? -60.936 0.944 1.677 1.00 55.91 89 GLN A CA 1
ATOM 686 C C . GLN A 1 89 ? -62.271 1.561 2.147 1.00 55.91 89 GLN A C 1
ATOM 688 O O . GLN A 1 89 ? -62.753 1.207 3.220 1.00 55.91 89 GLN A O 1
ATOM 693 N N . GLN A 1 90 ? -62.898 2.463 1.380 1.00 49.31 90 GLN A N 1
ATOM 694 C CA . GLN A 1 90 ? -64.041 3.265 1.855 1.00 49.31 90 GLN A CA 1
ATOM 695 C C . GLN A 1 90 ? -65.417 2.872 1.268 1.00 49.31 90 GLN A C 1
ATOM 697 O O . GLN A 1 90 ? -66.243 3.745 1.002 1.00 49.31 90 GLN A O 1
ATOM 702 N N . SER A 1 91 ? -65.703 1.577 1.066 1.00 47.94 91 SER A N 1
ATOM 703 C CA . SER A 1 91 ? -67.028 1.145 0.567 1.00 47.94 91 SER A CA 1
ATOM 704 C C . SER A 1 91 ? -67.402 -0.335 0.793 1.00 47.94 91 SER A C 1
ATOM 706 O O . SER A 1 91 ? -67.489 -1.113 -0.156 1.00 47.94 91 SER A O 1
ATOM 708 N N . GLN A 1 92 ? -67.756 -0.715 2.030 1.00 39.88 92 GLN A N 1
ATOM 709 C CA . GLN A 1 92 ? -68.715 -1.810 2.289 1.00 39.88 92 GLN A CA 1
ATOM 710 C C . GLN A 1 92 ? -69.319 -1.748 3.706 1.00 39.88 92 GLN A C 1
ATOM 712 O O . GLN A 1 92 ? -68.734 -1.152 4.608 1.00 39.88 92 GLN A O 1
ATOM 717 N N . ALA A 1 93 ? -70.512 -2.329 3.881 1.00 35.50 93 ALA A N 1
ATOM 718 C CA . ALA A 1 93 ? -71.307 -2.314 5.116 1.00 35.50 93 ALA A CA 1
ATOM 719 C C . ALA A 1 93 ? -71.770 -3.744 5.496 1.00 35.50 93 ALA A C 1
ATOM 721 O O . ALA A 1 93 ? -71.829 -4.595 4.607 1.00 35.50 93 ALA A O 1
ATOM 722 N N . PRO A 1 94 ? -72.076 -4.037 6.779 1.00 50.03 94 PRO A N 1
ATOM 723 C CA . PRO A 1 94 ? -72.176 -5.414 7.280 1.00 50.03 94 PRO A CA 1
ATOM 724 C C . PRO A 1 94 ? -73.598 -6.009 7.323 1.00 50.03 94 PRO A C 1
ATOM 726 O O . PRO A 1 94 ? -74.586 -5.297 7.500 1.00 50.03 94 PRO A O 1
ATOM 729 N N . SER A 1 95 ? -73.670 -7.344 7.294 1.00 36.50 95 SER A N 1
ATOM 730 C CA . SER A 1 95 ? -74.819 -8.172 7.706 1.00 36.50 95 SER A CA 1
ATOM 731 C C . SER A 1 95 ? -74.334 -9.548 8.248 1.00 36.50 95 SER A C 1
ATOM 733 O O . SER A 1 95 ? -73.169 -9.878 8.017 1.00 36.50 95 SER A O 1
ATOM 735 N N . PRO A 1 96 ? -75.133 -1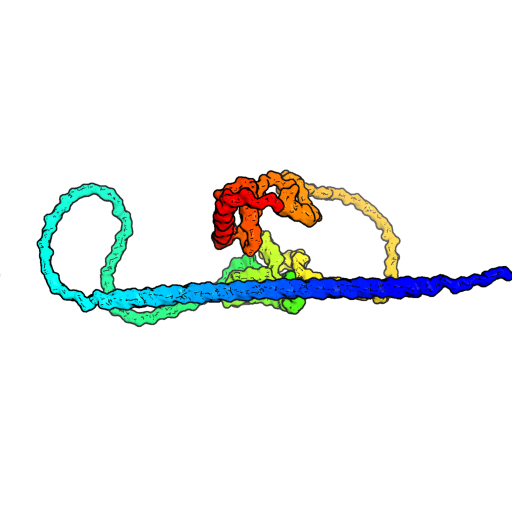0.312 9.038 1.00 59.50 96 PRO A N 1
ATOM 736 C CA . PRO A 1 96 ? -74.581 -11.273 10.016 1.00 59.50 96 PRO A CA 1
ATOM 737 C C . PRO A 1 96 ? -75.055 -12.751 9.906 1.00 59.50 96 PRO A C 1
ATOM 739 O O . PRO A 1 96 ? -75.900 -13.083 9.078 1.00 59.50 96 PRO A O 1
ATOM 742 N N . SER A 1 97 ? -74.571 -13.574 10.858 1.00 37.66 97 SER A N 1
ATOM 743 C CA . SER A 1 97 ? -75.007 -14.929 11.299 1.00 37.66 97 SER A CA 1
ATOM 744 C C . SER A 1 97 ? -74.800 -16.135 10.365 1.00 37.66 97 SER A C 1
ATOM 746 O O . SER A 1 97 ? -75.307 -16.143 9.246 1.00 37.66 97 SER A O 1
ATOM 748 N N . PHE A 1 98 ? -74.116 -17.179 10.862 1.00 32.94 98 PHE A N 1
ATOM 749 C CA . PHE A 1 98 ? -74.738 -18.435 11.336 1.00 32.94 98 PHE A CA 1
ATOM 750 C C . PHE A 1 98 ? -73.680 -19.366 11.989 1.00 32.94 98 PHE A C 1
ATOM 752 O O . PHE A 1 98 ? -72.476 -19.183 11.802 1.00 32.94 98 PHE A O 1
ATOM 759 N N . GLU A 1 99 ? -74.130 -20.357 12.763 1.00 50.31 99 GLU A N 1
ATOM 760 C CA . GLU A 1 99 ? -73.345 -21.175 13.712 1.00 50.31 99 GLU A CA 1
ATOM 761 C C . GLU A 1 99 ? -73.662 -22.699 13.503 1.00 50.31 99 GLU A C 1
ATOM 763 O O . GLU A 1 99 ? -74.501 -23.016 12.659 1.00 50.31 99 GLU A O 1
ATOM 768 N N . ASP A 1 100 ? -73.079 -23.744 14.120 1.00 41.78 100 ASP A N 1
ATOM 769 C CA . ASP A 1 100 ? -72.145 -23.950 15.254 1.00 41.78 100 ASP A CA 1
ATOM 770 C C . ASP A 1 100 ? -71.498 -25.386 15.148 1.00 41.78 100 ASP A C 1
ATOM 772 O O . ASP A 1 100 ? -71.569 -26.011 14.088 1.00 41.78 100 ASP A O 1
ATOM 776 N N . ASP A 1 101 ? -70.986 -25.943 16.262 1.00 36.12 101 ASP A N 1
ATOM 777 C CA . ASP A 1 101 ? -70.820 -27.384 16.622 1.00 36.12 101 ASP A CA 1
ATOM 778 C C . ASP A 1 101 ? -69.468 -28.133 16.372 1.00 36.12 101 ASP A C 1
ATOM 780 O O . ASP A 1 101 ? -68.641 -27.751 15.542 1.00 36.12 101 ASP A O 1
ATOM 784 N N . ALA A 1 102 ? -69.195 -29.186 17.175 1.00 32.47 102 ALA A N 1
ATOM 785 C CA . ALA A 1 102 ? -67.863 -29.818 17.390 1.00 32.47 102 ALA A CA 1
ATOM 786 C C . ALA A 1 102 ? -67.946 -31.278 17.962 1.00 32.47 102 ALA A C 1
ATOM 788 O O . ALA A 1 102 ? -69.029 -31.862 17.955 1.00 32.47 102 ALA A O 1
ATOM 789 N N . PRO A 1 103 ? -66.891 -31.919 18.547 1.00 63.16 103 PRO A N 1
ATOM 790 C CA . PRO A 1 103 ? -65.433 -31.838 18.359 1.00 63.16 103 PRO A CA 1
ATOM 791 C C . PRO A 1 103 ? -64.898 -33.118 17.633 1.00 63.16 103 PRO A C 1
ATOM 793 O O . PRO A 1 103 ? -65.040 -33.104 16.411 1.00 63.16 103 PRO A O 1
ATOM 796 N N . PRO A 1 104 ? -64.374 -34.253 18.205 1.00 52.41 104 PRO A N 1
ATOM 797 C CA . PRO A 1 104 ? -63.759 -34.616 19.504 1.00 52.41 104 PRO A CA 1
ATOM 798 C C . PRO A 1 104 ? -62.216 -34.875 19.404 1.00 52.41 104 PRO A C 1
ATOM 800 O O . PRO A 1 104 ? -61.523 -34.219 18.632 1.00 52.41 104 PRO A O 1
ATOM 803 N N . SER A 1 105 ? -61.626 -35.763 20.232 1.00 36.25 105 SER A N 1
ATOM 804 C CA . SER A 1 105 ? -60.168 -36.093 20.348 1.00 36.25 105 SER A CA 1
ATOM 805 C C . SER A 1 105 ? -59.983 -37.433 21.122 1.00 36.25 105 SER A C 1
ATOM 807 O O . SER A 1 105 ? -61.020 -38.035 21.417 1.00 36.25 105 SER A O 1
ATOM 809 N N . PRO A 1 106 ? -58.786 -37.910 21.579 1.00 60.31 106 PRO A N 1
ATOM 810 C CA . PRO A 1 106 ? -57.356 -37.556 21.367 1.00 60.31 106 PRO A CA 1
ATOM 811 C C . PRO A 1 106 ? -56.577 -38.830 20.863 1.00 60.31 106 PRO A C 1
ATOM 813 O O . PRO A 1 106 ? -57.179 -39.519 20.041 1.00 60.31 106 PRO A O 1
ATOM 816 N N . PRO A 1 107 ? -55.363 -39.284 21.309 1.00 48.56 107 PRO A N 1
ATOM 817 C CA . PRO A 1 107 ? -54.177 -38.665 21.956 1.00 48.56 107 PRO A CA 1
ATOM 818 C C . PRO A 1 107 ? -52.772 -39.062 21.385 1.00 48.56 107 PRO A C 1
ATOM 820 O O . PRO A 1 107 ? -52.628 -40.037 20.659 1.00 48.56 107 PRO A O 1
ATOM 823 N N . SER A 1 108 ? -51.711 -38.414 21.911 1.00 34.38 108 SER A N 1
ATOM 824 C CA . SER A 1 108 ? -50.292 -38.874 22.042 1.00 34.38 108 SER A CA 1
ATOM 825 C C . SER A 1 108 ? -49.429 -39.150 20.777 1.00 34.38 108 SER A C 1
ATOM 827 O O . SER A 1 108 ? -49.885 -39.779 19.838 1.00 34.38 108 SER A O 1
ATOM 829 N N . GLN A 1 109 ? -48.136 -38.776 20.710 1.00 37.84 109 GLN A N 1
ATOM 830 C CA . GLN A 1 109 ? -47.282 -38.078 21.693 1.00 37.84 109 GLN A CA 1
ATOM 831 C C . GLN A 1 109 ? -46.143 -37.258 21.030 1.00 37.84 109 GLN A C 1
ATOM 833 O O . GLN A 1 109 ? -45.378 -37.787 20.236 1.00 37.84 109 GLN A O 1
ATOM 838 N N . SER A 1 110 ? -46.040 -35.982 21.430 1.00 38.09 110 SER A N 1
ATOM 839 C CA . SER A 1 110 ? -44.823 -35.158 21.632 1.00 38.09 110 SER A CA 1
ATOM 840 C C . SER A 1 110 ? -43.585 -35.287 20.718 1.00 38.09 110 SER A C 1
ATOM 842 O O . SER A 1 110 ? -42.891 -36.299 20.772 1.00 38.09 110 SER A O 1
ATOM 844 N N . PHE A 1 111 ? -43.133 -34.152 20.163 1.00 31.55 111 PHE A N 1
ATOM 845 C CA . PHE A 1 111 ? -41.938 -33.438 20.671 1.00 31.55 111 PHE A CA 1
ATOM 846 C C . PHE A 1 111 ? -41.771 -32.062 19.996 1.00 31.55 111 PHE A C 1
ATOM 848 O O . PHE A 1 111 ? -41.383 -32.010 18.839 1.00 31.55 111 PHE A O 1
ATOM 855 N N . GLU A 1 112 ? -42.008 -30.967 20.727 1.00 38.84 112 GLU A N 1
ATOM 856 C CA . GLU A 1 112 ? -41.142 -29.770 20.721 1.00 38.84 112 GLU A CA 1
ATOM 857 C C . GLU A 1 112 ? -41.582 -28.788 21.820 1.00 38.84 112 GLU A C 1
ATOM 859 O O . GLU A 1 112 ? -42.771 -28.554 22.031 1.00 38.84 112 GLU A O 1
ATOM 864 N N . SER A 1 113 ? -40.618 -28.254 22.575 1.00 42.16 113 SER A N 1
ATOM 865 C CA . SER A 1 113 ? -40.862 -27.309 23.670 1.00 42.16 113 SER A CA 1
ATOM 866 C C . SER A 1 113 ? -39.688 -26.346 23.811 1.00 42.16 113 SER A C 1
ATOM 868 O O . SER A 1 113 ? -38.667 -26.686 24.409 1.00 42.16 113 SER A O 1
ATOM 870 N N . ALA A 1 114 ? -39.842 -25.144 23.252 1.00 40.56 114 ALA A N 1
ATOM 871 C CA . ALA A 1 114 ? -39.078 -23.948 23.597 1.00 40.56 114 ALA A CA 1
ATOM 872 C C . ALA A 1 114 ? -39.778 -22.690 23.037 1.00 40.56 114 ALA A C 1
ATOM 874 O O . ALA A 1 114 ? -40.485 -22.763 22.038 1.00 40.56 114 ALA A O 1
ATOM 875 N N . TYR A 1 115 ? -39.532 -21.531 23.658 1.00 37.66 115 TYR A N 1
ATOM 876 C CA . TYR A 1 115 ? -39.852 -20.190 23.131 1.00 37.66 115 TYR A CA 1
ATOM 877 C C . TYR A 1 115 ? -41.335 -19.840 22.889 1.00 37.66 115 TYR A C 1
ATOM 879 O O . TYR A 1 115 ? -41.704 -19.311 21.843 1.00 37.66 115 TYR A O 1
ATOM 887 N N . GLY A 1 116 ? -42.171 -19.993 23.920 1.00 35.94 116 GLY A N 1
ATOM 888 C CA . GLY A 1 116 ? -43.392 -19.185 24.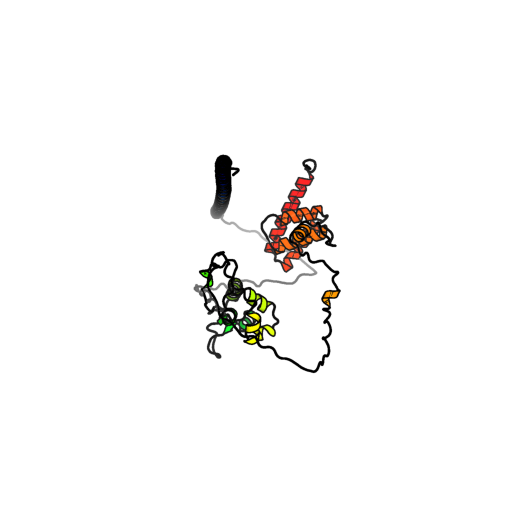027 1.00 35.94 116 GLY A CA 1
ATOM 889 C C . GLY A 1 116 ? -43.060 -17.717 24.345 1.00 35.94 116 GLY A C 1
ATOM 890 O O . GLY A 1 116 ? -42.276 -17.448 25.257 1.00 35.94 116 GLY A O 1
ATOM 891 N N . ALA A 1 117 ? -43.654 -16.771 23.614 1.00 40.53 117 ALA A N 1
ATOM 892 C CA . ALA A 1 117 ? -43.585 -15.341 23.924 1.00 40.53 117 ALA A CA 1
ATOM 893 C C . ALA A 1 117 ? -44.701 -14.938 24.918 1.00 40.53 117 ALA A C 1
ATOM 895 O O . ALA A 1 117 ? -45.805 -15.481 24.828 1.00 40.53 117 ALA A O 1
ATOM 896 N N . PRO A 1 118 ? -44.458 -14.002 25.858 1.00 48.16 118 PRO A N 1
ATOM 897 C CA . PRO A 1 118 ? -45.484 -13.541 26.793 1.00 48.16 118 PRO A CA 1
ATOM 898 C C . PRO A 1 118 ? -46.506 -12.595 26.119 1.00 48.16 118 PRO A C 1
ATOM 900 O O . PRO A 1 118 ? -46.136 -11.889 25.177 1.00 48.16 118 PRO A O 1
ATOM 903 N N . PRO A 1 119 ? -47.769 -12.531 26.593 1.00 41.59 119 PRO A N 1
ATOM 904 C CA . PRO A 1 119 ? -48.800 -11.676 25.997 1.00 41.59 119 PRO A CA 1
ATOM 905 C C . PRO A 1 119 ? -48.614 -10.176 26.274 1.00 41.59 119 PRO A C 1
ATOM 907 O O . PRO A 1 119 ? -47.994 -9.775 27.259 1.00 41.59 119 PRO A O 1
ATOM 910 N N . LEU A 1 120 ? -49.231 -9.352 25.423 1.00 43.38 120 LEU A N 1
ATOM 911 C CA . LEU A 1 120 ? -49.405 -7.910 25.620 1.00 43.38 120 LEU A CA 1
ATOM 912 C C . LEU A 1 120 ? -50.697 -7.634 26.401 1.00 43.38 120 LEU A C 1
ATOM 914 O O . LEU A 1 120 ? -51.754 -8.063 25.956 1.00 43.38 120 LEU A O 1
ATOM 918 N N . GLU A 1 121 ? -50.626 -6.842 27.472 1.00 38.78 121 GLU A N 1
ATOM 919 C CA . GLU A 1 121 ? -51.766 -6.128 28.076 1.00 38.78 121 GLU A CA 1
ATOM 920 C C . GLU A 1 121 ? -51.279 -4.837 28.772 1.00 38.78 121 GLU A C 1
ATOM 922 O O . GLU A 1 121 ? -50.077 -4.616 28.924 1.00 38.78 121 GLU A O 1
ATOM 927 N N . ALA A 1 122 ? -52.224 -3.983 29.191 1.00 35.72 122 ALA A N 1
ATOM 928 C CA . ALA A 1 122 ? -52.011 -2.730 29.932 1.00 35.72 122 ALA A CA 1
ATOM 929 C C . ALA A 1 122 ? -51.275 -1.585 29.191 1.00 35.72 122 ALA A C 1
ATOM 931 O O . ALA A 1 122 ? -50.321 -0.992 29.701 1.00 35.72 122 ALA A O 1
ATOM 932 N N . PHE A 1 123 ? -51.808 -1.156 28.040 1.00 31.88 123 PHE A N 1
ATOM 933 C CA . PHE A 1 123 ? -51.565 0.209 27.549 1.00 31.88 123 PHE A CA 1
ATOM 934 C C . PHE A 1 123 ? -52.243 1.231 28.482 1.00 31.88 123 PHE A C 1
ATOM 936 O O . PHE A 1 123 ? -53.461 1.395 28.459 1.00 31.88 123 PHE A O 1
ATOM 943 N N . SER A 1 124 ? -51.451 1.941 29.288 1.00 34.62 124 SER A N 1
ATOM 944 C CA . SER A 1 124 ? -51.899 3.098 30.075 1.00 34.62 124 SER A CA 1
ATOM 945 C C . SER A 1 124 ? -51.317 4.388 29.494 1.00 34.62 124 SER A C 1
ATOM 947 O O . SER A 1 124 ? -50.153 4.421 29.093 1.00 34.62 124 SER A O 1
ATOM 949 N N . MET A 1 125 ? -52.113 5.459 29.423 1.00 48.44 125 MET A N 1
ATOM 950 C CA . MET A 1 125 ? -51.670 6.732 28.843 1.00 48.44 125 MET A CA 1
ATOM 951 C C . MET A 1 125 ? -50.678 7.450 29.769 1.00 48.44 125 MET A C 1
ATOM 953 O O . MET A 1 125 ? -51.055 7.941 30.832 1.00 48.44 125 MET A O 1
ATOM 957 N N . GLY A 1 126 ? -49.417 7.557 29.338 1.00 31.06 126 GLY A N 1
ATOM 958 C CA . GLY A 1 126 ? -48.335 8.208 30.081 1.00 31.06 126 GLY A CA 1
ATOM 959 C C . GLY A 1 126 ? -47.503 9.147 29.205 1.00 31.06 126 GLY A C 1
ATOM 960 O O . GLY A 1 126 ? -46.734 8.684 28.375 1.00 31.06 126 GLY A O 1
ATOM 961 N N . THR A 1 127 ? -47.709 10.451 29.409 1.00 38.09 127 THR A N 1
ATOM 962 C CA . THR A 1 127 ? -46.874 11.620 29.044 1.00 38.09 127 THR A CA 1
ATOM 963 C C . THR A 1 127 ? -45.757 11.476 27.991 1.00 38.09 127 THR A C 1
ATOM 965 O O . THR A 1 127 ? -44.777 10.757 28.165 1.00 38.09 127 THR A O 1
ATOM 968 N N . VAL A 1 128 ? -45.808 12.339 26.964 1.00 41.72 128 VAL A N 1
ATOM 969 C CA . VAL A 1 128 ? -44.688 12.575 26.034 1.00 41.72 128 VAL A CA 1
ATOM 970 C C . VAL A 1 128 ? -43.459 13.062 26.810 1.00 41.72 128 VAL A C 1
ATOM 972 O O . VAL A 1 128 ? -43.415 14.203 27.272 1.00 41.72 128 VAL A O 1
ATOM 975 N N . GLN A 1 129 ? -42.448 12.204 26.935 1.00 39.38 129 GLN A N 1
ATOM 976 C CA . GLN A 1 129 ? -41.125 12.588 27.418 1.00 39.38 129 GLN A CA 1
ATOM 977 C C . GLN A 1 129 ? -40.257 13.002 26.227 1.00 39.38 129 GLN A C 1
ATOM 979 O O . GLN A 1 129 ? -40.192 12.296 25.225 1.00 39.38 129 GLN A O 1
ATOM 984 N N . HIS A 1 130 ? -39.573 14.142 26.338 1.00 48.97 130 HIS A N 1
ATOM 985 C CA . HIS A 1 130 ? -38.517 14.502 25.393 1.00 48.97 130 HIS A CA 1
ATOM 986 C C . HIS A 1 130 ? -37.373 13.485 25.486 1.00 48.97 130 HIS A C 1
ATOM 988 O O . HIS A 1 130 ? -36.860 13.253 26.583 1.00 48.97 130 HIS A O 1
ATOM 994 N N . ASP A 1 131 ? -36.929 12.952 24.345 1.00 43.59 131 ASP A N 1
ATOM 995 C CA . ASP A 1 131 ? -35.774 12.054 24.287 1.00 43.59 131 ASP A CA 1
ATOM 996 C C . ASP A 1 131 ? -34.550 12.657 25.001 1.00 43.59 131 ASP A C 1
ATOM 998 O O . ASP A 1 131 ? -34.125 13.778 24.677 1.00 43.59 131 ASP A O 1
ATOM 1002 N N . PRO A 1 132 ? -33.927 11.935 25.952 1.00 47.75 132 PRO A N 1
ATOM 1003 C CA . PRO A 1 132 ? -32.721 12.409 26.603 1.00 47.75 132 PRO A CA 1
ATOM 1004 C C . PRO A 1 132 ? -31.580 12.470 25.583 1.00 47.75 132 PRO A C 1
ATOM 1006 O O . PRO A 1 132 ? -31.085 11.450 25.101 1.00 47.75 132 PRO A O 1
ATOM 1009 N N . LYS A 1 133 ? -31.149 13.701 25.279 1.00 44.59 133 LYS A N 1
ATOM 1010 C CA . LYS A 1 133 ? -30.023 14.037 24.394 1.00 44.59 133 LYS A CA 1
ATOM 1011 C C . LYS A 1 133 ? -28.870 13.027 24.548 1.00 44.59 133 LYS A C 1
ATOM 1013 O O . LYS A 1 133 ? -28.396 12.846 25.674 1.00 44.59 133 LYS A O 1
ATOM 1018 N N . PRO A 1 134 ? -28.375 12.413 23.452 1.00 44.22 134 PRO A N 1
ATOM 1019 C CA . PRO A 1 134 ? -27.463 11.276 23.529 1.00 44.22 134 PRO A CA 1
ATOM 1020 C C . PRO A 1 134 ? -26.222 11.600 24.375 1.00 44.22 134 PRO A C 1
ATOM 1022 O O . PRO A 1 134 ? -25.654 12.694 24.237 1.00 44.22 134 PRO A O 1
ATOM 1025 N N . PRO A 1 135 ? -25.787 10.674 25.251 1.00 46.78 135 PRO A N 1
ATOM 1026 C CA . PRO A 1 135 ? -24.795 10.960 26.278 1.00 46.78 135 PRO A CA 1
ATOM 1027 C C . PRO A 1 135 ? -23.487 11.450 25.657 1.00 46.78 135 PRO A C 1
ATOM 1029 O O . PRO A 1 135 ? -22.930 10.831 24.747 1.00 46.78 135 PRO A O 1
ATOM 1032 N N . ALA A 1 136 ? -22.987 12.580 26.165 1.00 57.72 136 ALA A N 1
ATOM 1033 C CA . ALA A 1 136 ? -21.785 13.218 25.646 1.00 57.72 136 ALA A CA 1
ATOM 1034 C C . ALA A 1 136 ? -20.616 12.218 25.623 1.00 57.72 136 ALA A C 1
ATOM 1036 O O . ALA A 1 136 ? -20.247 11.664 26.661 1.00 57.72 136 ALA A O 1
ATOM 1037 N N . LYS A 1 137 ? -20.050 11.989 24.426 1.00 56.03 137 LYS A N 1
ATOM 1038 C CA . LYS A 1 137 ? -19.027 10.964 24.153 1.00 56.03 137 LYS A CA 1
ATOM 1039 C C . LYS A 1 137 ? -17.963 10.956 25.257 1.00 56.03 137 LYS A C 1
ATOM 1041 O O . LYS A 1 137 ? -17.186 11.908 25.360 1.00 56.03 137 LYS A O 1
ATOM 1046 N N . ARG A 1 138 ? -17.932 9.886 26.070 1.00 56.22 138 ARG A N 1
ATOM 1047 C CA . ARG A 1 138 ? -16.971 9.707 27.173 1.00 56.22 138 ARG A CA 1
ATOM 1048 C C . ARG A 1 138 ? -15.556 9.951 26.642 1.00 56.22 138 ARG A C 1
ATOM 1050 O O . ARG A 1 138 ? -15.047 9.164 25.846 1.00 56.22 138 ARG A O 1
ATOM 1057 N N . LYS A 1 139 ? -14.928 11.056 27.060 1.00 59.25 139 LYS A N 1
ATOM 1058 C CA . LYS A 1 139 ? -13.561 11.410 26.655 1.00 59.25 139 LYS A CA 1
ATOM 1059 C C . LYS A 1 139 ? -12.617 10.351 27.220 1.00 59.25 139 LYS A C 1
ATOM 1061 O O . LYS A 1 139 ? -12.381 10.333 28.424 1.00 59.25 139 LYS A O 1
ATOM 1066 N N . GLY A 1 140 ? -12.135 9.452 26.361 1.00 66.19 140 GLY A N 1
ATOM 1067 C CA . GLY A 1 140 ? -11.324 8.306 26.771 1.00 66.19 140 GLY A CA 1
ATOM 1068 C C . GLY A 1 140 ? -10.109 8.735 27.593 1.00 66.19 140 GLY A C 1
ATOM 1069 O O . GLY A 1 140 ? -9.276 9.508 27.110 1.00 66.19 140 GLY A O 1
ATOM 1070 N N . ALA A 1 141 ? -10.035 8.239 28.830 1.00 80.38 141 ALA A N 1
ATOM 1071 C CA . ALA A 1 141 ? -8.891 8.429 29.711 1.00 80.38 141 ALA A CA 1
ATOM 1072 C C . ALA A 1 141 ? -7.637 7.760 29.126 1.00 80.38 141 ALA A C 1
ATOM 1074 O O . ALA A 1 141 ? -7.728 6.832 28.318 1.00 80.38 141 ALA A O 1
ATOM 1075 N N . PHE A 1 142 ? -6.454 8.226 29.528 1.00 85.50 142 PHE A N 1
ATOM 1076 C CA . PHE A 1 142 ? -5.208 7.603 29.094 1.00 85.50 142 PHE A CA 1
ATOM 1077 C C . PHE A 1 142 ? -5.065 6.215 29.728 1.00 85.50 142 PHE A C 1
ATOM 1079 O O . PHE A 1 142 ? -5.085 6.088 30.952 1.00 85.50 142 PHE A O 1
ATOM 1086 N N . ARG A 1 143 ? -4.899 5.179 28.901 1.00 86.94 143 ARG A N 1
ATOM 1087 C CA . ARG A 1 143 ? -4.545 3.832 29.360 1.00 86.94 143 ARG A CA 1
ATOM 1088 C C . ARG A 1 143 ? -3.029 3.766 29.516 1.00 86.94 143 ARG A C 1
ATOM 1090 O O . ARG A 1 143 ? -2.316 4.005 28.545 1.00 86.94 143 ARG A O 1
ATOM 1097 N N . GLN A 1 144 ? -2.533 3.426 30.706 1.00 86.75 144 GLN A N 1
ATOM 1098 C CA . GLN A 1 144 ? -1.091 3.443 30.991 1.00 86.75 144 GLN A CA 1
ATOM 1099 C C . GLN A 1 144 ? -0.288 2.486 30.089 1.00 86.75 144 GLN A C 1
ATOM 1101 O O . GLN A 1 144 ? 0.858 2.771 29.758 1.00 86.75 144 GLN A O 1
ATOM 1106 N N . GLU A 1 145 ? -0.911 1.411 29.595 1.00 87.88 145 GLU A N 1
ATOM 1107 C CA . GLU A 1 145 ? -0.346 0.509 28.578 1.00 87.88 145 GLU A CA 1
ATOM 1108 C C . GLU A 1 145 ? 0.118 1.233 27.296 1.00 87.88 145 GLU A C 1
ATOM 1110 O O . GLU A 1 145 ? 1.084 0.810 26.663 1.00 87.88 145 GLU A O 1
ATOM 1115 N N . HIS A 1 146 ? -0.516 2.356 26.925 1.00 90.88 146 HIS A N 1
ATOM 1116 C CA . HIS A 1 146 ? -0.131 3.142 25.753 1.00 90.88 146 HIS A CA 1
ATOM 1117 C C . HIS A 1 146 ? 1.270 3.757 25.910 1.00 90.88 146 HIS A C 1
ATOM 1119 O O . HIS A 1 146 ? 1.917 4.029 24.900 1.00 90.88 146 HIS A O 1
ATOM 1125 N N . ALA A 1 147 ? 1.758 3.951 27.143 1.00 91.12 147 ALA A N 1
ATOM 1126 C CA . ALA A 1 147 ? 3.106 4.454 27.400 1.00 91.12 147 ALA A CA 1
ATOM 1127 C C . ALA A 1 147 ? 4.179 3.511 26.835 1.00 91.12 147 ALA A C 1
ATOM 1129 O O . ALA A 1 147 ? 5.068 3.955 26.112 1.00 91.12 147 ALA A O 1
ATOM 1130 N N . ILE A 1 148 ? 4.041 2.205 27.094 1.00 91.56 148 ILE A N 1
ATOM 1131 C CA . ILE A 1 148 ? 4.989 1.172 26.644 1.00 91.56 148 ILE A CA 1
ATOM 1132 C C . ILE A 1 148 ? 4.632 0.661 25.239 1.00 91.56 148 ILE A C 1
ATOM 1134 O O . ILE A 1 148 ? 5.523 0.326 24.469 1.00 91.56 148 ILE A O 1
ATOM 1138 N N . LYS A 1 149 ? 3.349 0.627 24.846 1.00 91.69 149 LYS A N 1
ATOM 1139 C CA . LYS A 1 149 ? 2.975 0.195 23.486 1.00 91.69 149 LYS A CA 1
ATOM 1140 C C . LYS A 1 149 ? 3.392 1.198 22.401 1.00 91.69 149 LYS A C 1
ATOM 1142 O O . LYS A 1 149 ? 3.725 0.781 21.299 1.00 91.69 149 LYS A O 1
ATOM 1147 N N . TYR A 1 150 ? 3.377 2.499 22.700 1.00 93.56 150 TYR A N 1
ATOM 1148 C CA . TYR A 1 150 ? 3.610 3.561 21.712 1.00 93.56 150 TYR A CA 1
ATOM 1149 C C . TYR A 1 150 ? 4.790 4.490 22.057 1.00 93.56 150 TYR A C 1
ATOM 1151 O O . TYR A 1 150 ? 4.924 5.538 21.437 1.00 93.56 150 TYR A O 1
ATOM 1159 N N . GLY A 1 151 ? 5.643 4.157 23.034 1.00 92.75 151 GLY A N 1
ATOM 1160 C CA . GLY A 1 151 ? 6.786 5.007 23.403 1.00 92.75 151 GLY A CA 1
ATOM 1161 C C . GLY A 1 151 ? 6.361 6.419 23.835 1.00 92.75 151 GLY A C 1
ATOM 1162 O O . GLY A 1 151 ? 6.890 7.421 23.347 1.00 92.75 151 GLY A O 1
ATOM 1163 N N . LEU A 1 152 ? 5.361 6.509 24.717 1.00 94.69 152 LEU A N 1
ATOM 1164 C CA . LEU A 1 152 ? 4.777 7.769 25.188 1.00 94.69 152 LEU A CA 1
ATOM 1165 C C . LEU A 1 152 ? 5.102 8.012 26.661 1.00 94.69 152 LEU A C 1
ATOM 1167 O O . LEU A 1 152 ? 5.039 7.101 27.482 1.00 94.69 152 LEU A O 1
ATOM 1171 N N . LYS A 1 153 ? 5.343 9.274 27.026 1.00 92.88 153 LYS A N 1
ATOM 1172 C CA . LYS A 1 153 ? 5.500 9.693 28.425 1.00 92.88 153 LYS A CA 1
ATOM 1173 C C . LYS A 1 153 ? 4.363 10.615 28.848 1.00 92.88 153 LYS A C 1
ATOM 1175 O O . LYS A 1 153 ? 4.079 11.607 28.177 1.00 92.88 153 LYS A O 1
ATOM 1180 N N . VAL A 1 154 ? 3.732 10.299 29.977 1.00 91.94 154 VAL A N 1
ATOM 1181 C CA . VAL A 1 154 ? 2.780 11.183 30.667 1.00 91.94 154 VAL A CA 1
ATOM 1182 C C . VAL A 1 154 ? 3.514 12.431 31.158 1.00 91.94 154 VAL A C 1
ATOM 1184 O O . VAL A 1 154 ? 4.585 12.323 31.753 1.00 91.94 154 VAL A O 1
ATOM 1187 N N . VAL A 1 155 ? 2.947 13.617 30.913 1.00 86.06 155 VAL A N 1
ATOM 1188 C CA . VAL A 1 155 ? 3.528 14.900 31.347 1.00 86.06 155 VAL A CA 1
ATOM 1189 C C . VAL A 1 155 ? 2.469 15.717 32.085 1.00 86.06 155 VAL A C 1
ATOM 1191 O O . VAL A 1 155 ? 1.790 16.565 31.507 1.00 86.06 155 VAL A O 1
ATOM 1194 N N . GLY A 1 156 ? 2.329 15.447 33.378 1.00 76.81 156 GLY A N 1
ATOM 1195 C CA . GLY A 1 156 ? 1.368 16.085 34.276 1.00 76.81 156 GLY A CA 1
ATOM 1196 C C . GLY A 1 156 ? 1.684 15.754 35.741 1.00 76.81 156 GLY A C 1
ATOM 1197 O O . GLY A 1 156 ? 2.712 15.126 36.002 1.00 76.81 156 GLY A O 1
ATOM 1198 N N . PRO A 1 157 ? 0.833 16.166 36.695 1.00 73.31 157 PRO A N 1
ATOM 1199 C CA . PRO A 1 157 ? 1.017 15.835 38.106 1.00 73.31 157 PRO A CA 1
ATOM 1200 C C . PRO A 1 157 ? 0.904 14.321 38.335 1.00 73.31 157 PRO A C 1
ATOM 1202 O O . PRO A 1 157 ? -0.072 13.700 37.922 1.00 73.31 157 PRO A O 1
ATOM 1205 N N . THR A 1 158 ? 1.876 13.739 39.043 1.00 64.56 158 THR A N 1
ATOM 1206 C CA . THR A 1 158 ? 2.015 12.284 39.269 1.00 64.56 158 THR A CA 1
ATOM 1207 C C . THR A 1 158 ? 0.801 11.626 39.941 1.00 64.56 158 THR A C 1
ATOM 1209 O O . THR A 1 158 ? 0.600 10.427 39.798 1.00 64.56 158 THR A O 1
ATOM 1212 N N . SER A 1 159 ? -0.015 12.407 40.657 1.00 60.34 159 SER A N 1
ATOM 1213 C CA . SER A 1 159 ? -1.185 11.952 41.424 1.00 60.34 159 SER A CA 1
ATOM 1214 C C . SER A 1 159 ? -2.529 12.423 40.832 1.00 60.34 159 SER A C 1
ATOM 1216 O O . SER A 1 159 ? -3.518 12.519 41.556 1.00 60.34 159 SER A O 1
ATOM 1218 N N . GLY A 1 160 ? -2.576 12.783 39.543 1.00 74.62 160 GLY A N 1
ATOM 1219 C CA . GLY A 1 160 ? -3.770 13.344 38.898 1.00 74.62 160 GLY A CA 1
ATOM 1220 C C . GLY A 1 160 ? -4.143 12.688 37.560 1.00 74.62 160 GLY A C 1
ATOM 1221 O O . GLY A 1 160 ? -3.376 11.896 37.012 1.00 74.62 160 GLY A O 1
ATOM 1222 N N . PRO A 1 161 ? -5.321 13.023 36.997 1.00 77.06 161 PRO A N 1
ATOM 1223 C CA . PRO A 1 161 ? -5.725 12.551 35.677 1.00 77.06 161 PRO A CA 1
ATOM 1224 C C . PRO A 1 161 ? -4.784 13.084 34.586 1.00 77.06 161 PRO A C 1
ATOM 1226 O O . PRO A 1 161 ? -4.397 14.253 34.585 1.00 77.06 161 PRO A O 1
ATOM 1229 N N . VAL A 1 162 ? -4.444 12.228 33.619 1.00 82.75 162 VAL A N 1
ATOM 1230 C CA . VAL A 1 162 ? -3.476 12.543 32.558 1.00 82.75 162 VAL A CA 1
ATOM 1231 C C . VAL A 1 162 ? -3.987 13.676 31.661 1.00 82.75 162 VAL A C 1
ATOM 1233 O O . VAL A 1 162 ? -4.875 13.481 30.834 1.00 82.75 162 VAL A O 1
ATOM 1236 N N . THR A 1 163 ? -3.402 14.868 31.799 1.00 85.56 163 THR A N 1
ATOM 1237 C CA . THR A 1 163 ? -3.757 16.051 30.992 1.00 85.56 163 THR A CA 1
ATOM 1238 C C . THR A 1 163 ? -3.135 16.024 29.595 1.00 85.56 163 THR A C 1
ATOM 1240 O O . THR A 1 163 ? -3.762 16.463 28.633 1.00 85.56 163 THR A O 1
ATOM 1243 N N . LYS A 1 164 ? -1.899 15.524 29.468 1.00 89.75 164 LYS A N 1
ATOM 1244 C CA . LYS A 1 164 ? -1.174 15.418 28.194 1.00 89.75 164 LYS A CA 1
ATOM 1245 C C . LYS A 1 164 ? -0.121 14.309 28.218 1.00 89.75 164 LYS A C 1
ATOM 1247 O O . LYS A 1 164 ? 0.414 13.964 29.275 1.00 89.75 164 LYS A O 1
ATOM 1252 N N . VAL A 1 165 ? 0.211 13.807 27.033 1.00 93.19 165 VAL A N 1
ATOM 1253 C CA . VAL A 1 165 ? 1.303 12.851 26.796 1.00 93.19 165 VAL A CA 1
ATOM 1254 C C . VAL A 1 165 ? 2.221 13.360 25.687 1.00 93.19 165 VAL A C 1
ATOM 1256 O O . VAL A 1 165 ? 1.760 14.075 24.796 1.00 93.19 165 VAL A O 1
ATOM 1259 N N . GLN A 1 166 ? 3.510 13.022 25.751 1.00 94.31 166 GLN A N 1
ATOM 1260 C CA . GLN A 1 166 ? 4.517 13.407 24.756 1.00 94.31 166 GLN A CA 1
ATOM 1261 C C . GLN A 1 166 ? 5.155 12.181 24.095 1.00 94.31 166 GLN A C 1
ATOM 1263 O O . GLN A 1 166 ? 5.372 11.160 24.752 1.00 94.31 166 GLN A O 1
ATOM 1268 N N . CYS A 1 167 ? 5.481 12.304 22.809 1.00 94.75 167 CYS A N 1
ATOM 1269 C CA . CYS A 1 167 ? 6.205 11.289 22.045 1.00 94.75 167 CYS A CA 1
ATOM 1270 C C . CYS A 1 167 ? 7.661 11.194 22.530 1.00 94.75 167 CYS A C 1
ATOM 1272 O O . CYS A 1 167 ? 8.350 12.214 22.584 1.00 94.75 167 CYS A O 1
ATOM 1274 N N . MET A 1 168 ? 8.159 9.998 22.863 1.00 93.88 168 MET A N 1
ATOM 1275 C CA . MET A 1 168 ? 9.571 9.830 23.240 1.00 93.88 168 MET A CA 1
ATOM 1276 C C . MET A 1 168 ? 10.505 9.871 22.027 1.00 93.88 168 MET A C 1
ATOM 1278 O O . MET A 1 168 ? 11.604 10.415 22.129 1.00 93.88 168 MET A O 1
ATOM 1282 N N . PHE A 1 169 ? 10.064 9.414 20.852 1.00 93.44 169 PHE A N 1
ATOM 1283 C CA . PHE A 1 169 ? 10.871 9.487 19.628 1.00 93.44 169 PHE A CA 1
ATOM 1284 C C . PHE A 1 169 ? 11.213 10.940 19.250 1.00 93.44 169 PHE A C 1
ATOM 1286 O O . PHE A 1 169 ? 12.382 11.263 19.031 1.00 93.44 169 PHE A O 1
ATOM 1293 N N . CYS A 1 170 ? 10.229 11.844 19.335 1.00 91.19 170 CYS A N 1
ATOM 1294 C CA . CYS A 1 170 ? 10.408 13.299 19.232 1.00 91.19 170 CYS A CA 1
ATOM 1295 C C . CYS A 1 170 ? 11.497 13.868 20.159 1.00 91.19 170 CYS A C 1
ATOM 1297 O O . CYS A 1 170 ? 12.165 14.828 19.787 1.00 91.19 170 CYS A O 1
ATOM 1299 N N . VAL A 1 171 ? 11.642 13.319 21.369 1.00 91.00 171 VAL A N 1
ATOM 1300 C CA . VAL A 1 171 ? 12.537 13.843 22.416 1.00 91.00 171 VAL A CA 1
ATOM 1301 C C . VAL A 1 171 ? 13.959 13.293 22.282 1.00 91.00 171 VAL A C 1
ATOM 1303 O O . VAL A 1 171 ? 14.918 14.037 22.462 1.00 91.00 171 VAL A O 1
ATOM 1306 N N . HIS A 1 172 ? 14.108 12.003 21.970 1.00 90.19 172 HIS A N 1
ATOM 1307 C CA . HIS A 1 172 ? 15.404 11.309 22.014 1.00 90.19 172 HIS A CA 1
ATOM 1308 C C . HIS A 1 172 ? 16.116 11.231 20.651 1.00 90.19 172 HIS A C 1
ATOM 1310 O O . HIS A 1 172 ? 17.354 11.266 20.595 1.00 90.19 172 HIS A O 1
ATOM 1316 N N . TYR A 1 173 ? 15.343 11.158 19.562 1.00 88.19 173 TYR A N 1
ATOM 1317 C CA . TYR A 1 173 ? 15.835 10.976 18.191 1.00 88.19 173 TYR A CA 1
ATOM 1318 C C . TYR A 1 173 ? 15.492 12.163 17.278 1.00 88.19 173 TYR A C 1
ATOM 1320 O O . TYR A 1 173 ? 16.281 12.507 16.400 1.00 88.19 173 TYR A O 1
ATOM 1328 N N . GLY A 1 174 ? 14.369 12.841 17.535 1.00 87.25 174 GLY A N 1
ATOM 1329 C CA . GLY A 1 174 ? 13.878 13.940 16.707 1.00 87.25 174 GLY A CA 1
ATOM 1330 C C . GLY A 1 174 ? 13.180 13.447 15.437 1.00 87.25 174 GLY A C 1
ATOM 1331 O O . GLY A 1 174 ? 12.889 12.261 15.286 1.00 87.25 174 GLY A O 1
ATOM 1332 N N . ARG A 1 175 ? 12.853 14.381 14.541 1.00 85.00 175 ARG A N 1
ATOM 1333 C CA . ARG A 1 175 ? 12.152 14.098 13.283 1.00 85.00 175 ARG A CA 1
ATOM 1334 C C . ARG A 1 175 ? 13.073 13.364 12.303 1.00 85.00 175 ARG A C 1
ATOM 1336 O O . ARG A 1 175 ? 14.137 13.881 11.969 1.00 85.00 175 ARG A O 1
ATOM 1343 N N . GLU A 1 176 ? 12.636 12.211 11.810 1.00 86.75 176 GLU A N 1
ATOM 1344 C CA . GLU A 1 176 ? 13.315 11.483 10.735 1.00 86.75 176 GLU A CA 1
ATOM 1345 C C . GLU A 1 176 ? 13.105 12.159 9.369 1.00 86.75 176 GLU A C 1
ATOM 1347 O O . GLU A 1 176 ? 12.192 12.972 9.178 1.00 86.75 176 GLU A O 1
ATOM 1352 N N . ALA A 1 177 ? 13.969 11.830 8.409 1.00 80.12 177 ALA A N 1
ATOM 1353 C CA . ALA A 1 177 ? 13.848 12.278 7.027 1.00 80.12 177 ALA A CA 1
ATOM 1354 C C . ALA A 1 177 ? 13.091 11.249 6.173 1.00 80.12 177 ALA A C 1
ATOM 1356 O O . ALA A 1 177 ? 13.514 10.098 6.079 1.00 80.12 177 ALA A O 1
ATOM 1357 N N . SER A 1 178 ? 12.009 11.675 5.515 1.00 77.25 178 SER A N 1
ATOM 1358 C CA . SER A 1 178 ? 11.337 10.899 4.467 1.00 77.25 178 SER A CA 1
ATOM 1359 C C . SER A 1 178 ? 11.857 11.282 3.077 1.00 77.25 178 SER A C 1
ATOM 1361 O O . SER A 1 178 ? 12.326 12.401 2.868 1.00 77.25 178 SER A O 1
ATOM 1363 N N . ALA A 1 179 ? 11.722 10.382 2.100 1.00 68.31 179 ALA A N 1
ATOM 1364 C CA . ALA A 1 179 ? 12.062 10.658 0.701 1.00 68.31 179 ALA A CA 1
ATOM 1365 C C . ALA A 1 179 ? 11.159 11.737 0.052 1.00 68.31 179 ALA A C 1
ATOM 1367 O O . ALA A 1 179 ? 11.597 12.414 -0.872 1.00 68.31 179 ALA A O 1
ATOM 1368 N N . ASP A 1 180 ? 9.933 11.937 0.563 1.00 66.12 180 ASP A N 1
ATOM 1369 C CA . ASP A 1 180 ? 8.970 12.976 0.122 1.00 66.12 180 ASP A CA 1
ATOM 1370 C C . ASP A 1 180 ? 9.130 14.330 0.868 1.00 66.12 180 ASP A C 1
ATOM 1372 O O . ASP A 1 180 ? 8.352 15.287 0.717 1.00 66.12 180 ASP A O 1
ATOM 1376 N N . ASP A 1 181 ? 10.142 14.456 1.731 1.00 66.31 181 ASP A N 1
ATOM 1377 C CA . ASP A 1 181 ? 10.379 15.716 2.425 1.00 66.31 181 ASP A CA 1
ATOM 1378 C C . ASP A 1 181 ? 11.084 16.742 1.535 1.00 66.31 181 ASP A C 1
ATOM 1380 O O . ASP A 1 181 ? 12.199 16.553 1.053 1.00 66.31 181 ASP A O 1
ATOM 1384 N N . THR A 1 182 ? 10.472 17.918 1.400 1.00 69.38 182 THR A N 1
ATOM 1385 C CA . THR A 1 182 ? 11.152 19.093 0.851 1.00 69.38 182 THR A CA 1
ATOM 1386 C C . THR A 1 182 ? 11.901 19.831 1.961 1.00 69.38 182 THR A C 1
ATOM 1388 O O . THR A 1 182 ? 11.467 19.854 3.116 1.00 69.38 182 THR A O 1
ATOM 1391 N N . LYS A 1 183 ? 12.997 20.523 1.613 1.00 58.66 183 LYS A N 1
ATOM 1392 C CA . LYS A 1 183 ? 13.856 21.260 2.568 1.00 58.66 183 LYS A CA 1
ATOM 1393 C C . LYS A 1 183 ? 13.085 22.217 3.503 1.00 58.66 183 LYS A C 1
ATOM 1395 O O . LYS A 1 183 ? 13.523 22.448 4.625 1.00 58.66 183 LYS A O 1
ATOM 1400 N N . ARG A 1 184 ? 11.918 22.736 3.082 1.00 56.56 184 ARG A N 1
ATOM 1401 C CA . ARG A 1 184 ? 11.026 23.565 3.921 1.00 56.56 184 ARG A CA 1
ATOM 1402 C C . ARG A 1 184 ? 10.245 22.758 4.975 1.00 56.56 184 ARG A C 1
ATOM 1404 O O . ARG A 1 184 ? 10.121 23.238 6.097 1.00 56.56 184 ARG A O 1
ATOM 1411 N N . LYS A 1 185 ? 9.770 21.540 4.663 1.00 58.69 185 LYS A N 1
ATOM 1412 C CA . LYS A 1 185 ? 9.077 20.645 5.622 1.00 58.69 185 LYS A CA 1
ATOM 1413 C C . LYS A 1 185 ? 10.016 20.173 6.751 1.00 58.69 185 LYS A C 1
ATOM 1415 O O . LYS A 1 185 ? 9.587 20.025 7.892 1.00 58.69 185 LYS A O 1
ATOM 1420 N N . MET A 1 186 ? 11.302 19.973 6.447 1.00 58.44 186 MET A N 1
ATOM 1421 C CA . MET A 1 186 ? 12.299 19.395 7.366 1.00 58.44 186 MET A CA 1
ATOM 1422 C C . MET A 1 186 ? 12.631 20.253 8.600 1.00 58.44 186 MET A C 1
ATOM 1424 O O . MET A 1 186 ? 13.111 19.720 9.598 1.00 58.44 186 MET A O 1
ATOM 1428 N N . ASN A 1 187 ? 12.403 21.572 8.567 1.00 52.59 187 ASN A N 1
ATOM 1429 C CA . ASN A 1 187 ? 12.849 22.472 9.642 1.00 52.59 187 ASN A CA 1
ATOM 1430 C C . ASN A 1 187 ? 11.917 22.494 10.878 1.00 52.59 187 ASN A C 1
ATOM 1432 O O . ASN A 1 187 ? 12.182 23.207 11.846 1.00 52.59 187 ASN A O 1
ATOM 1436 N N . VAL A 1 188 ? 10.823 21.721 10.877 1.00 62.75 188 VAL A N 1
ATOM 1437 C CA . VAL A 1 188 ? 9.842 21.681 11.977 1.00 62.75 188 VAL A CA 1
ATOM 1438 C C . VAL A 1 188 ? 10.357 20.813 13.136 1.00 62.75 188 VAL A C 1
ATOM 1440 O O . VAL A 1 188 ? 9.980 19.655 13.306 1.00 62.75 188 VAL A O 1
ATOM 1443 N N . LYS A 1 189 ? 11.237 21.389 13.961 1.00 62.94 189 LYS A N 1
ATOM 1444 C CA . LYS A 1 189 ? 11.812 20.760 15.165 1.00 62.94 189 LYS A CA 1
ATOM 1445 C C . LYS A 1 189 ? 10.887 20.914 16.384 1.00 62.94 189 LYS A C 1
ATOM 1447 O O . LYS A 1 189 ? 11.223 21.610 17.337 1.00 62.94 189 LYS A O 1
ATOM 1452 N N . GLY A 1 190 ? 9.706 20.296 16.339 1.00 81.38 190 GLY A N 1
ATOM 1453 C CA . GLY A 1 190 ? 8.718 20.337 17.427 1.00 81.38 190 GLY A CA 1
ATOM 1454 C C . GLY A 1 190 ? 8.513 18.980 18.102 1.00 81.38 190 GLY A C 1
ATOM 1455 O O . GLY A 1 190 ? 8.271 17.988 17.421 1.00 81.38 190 GLY A O 1
ATOM 1456 N N . ILE A 1 191 ? 8.545 18.934 19.440 1.00 89.00 191 ILE A N 1
ATOM 1457 C CA . ILE A 1 191 ? 8.133 17.739 20.196 1.00 89.00 191 ILE A CA 1
ATOM 1458 C C . ILE A 1 191 ? 6.611 17.592 20.097 1.00 89.00 191 ILE A C 1
ATOM 1460 O O . ILE A 1 191 ? 5.868 18.526 20.408 1.00 89.00 191 ILE A O 1
ATOM 1464 N N . LYS A 1 192 ? 6.130 16.415 19.684 1.00 92.12 192 LYS A N 1
ATOM 1465 C CA . LYS A 1 192 ? 4.696 16.133 19.596 1.00 92.12 192 LYS A CA 1
ATOM 1466 C C . LYS A 1 192 ? 4.100 15.835 20.973 1.00 92.12 192 LYS A C 1
ATOM 1468 O O . LYS A 1 192 ? 4.545 14.933 21.685 1.00 92.12 192 LYS A O 1
ATOM 1473 N N . TYR A 1 193 ? 3.033 16.567 21.284 1.00 92.88 193 TYR A N 1
ATOM 1474 C CA . TYR A 1 193 ? 2.148 16.346 22.424 1.00 92.88 193 TYR A CA 1
ATOM 1475 C C . TYR A 1 193 ? 0.735 15.988 21.946 1.00 92.88 193 TYR A C 1
ATOM 1477 O O . TYR A 1 193 ? 0.303 16.439 20.879 1.00 92.88 193 TYR A O 1
ATOM 1485 N N . TRP A 1 194 ? -0.001 15.242 22.771 1.00 93.19 194 TRP A N 1
ATOM 1486 C CA . TRP A 1 194 ? -1.441 15.010 22.626 1.00 93.19 194 TRP A CA 1
ATOM 1487 C C . TRP A 1 194 ? -2.167 15.237 23.955 1.00 93.19 194 TRP A C 1
ATOM 1489 O O . TRP A 1 194 ? -1.609 15.029 25.034 1.00 93.19 194 TRP A O 1
ATOM 1499 N N . THR A 1 195 ? -3.431 15.633 23.851 1.00 90.44 195 THR A N 1
ATOM 1500 C CA . THR A 1 195 ? -4.398 15.872 24.933 1.00 90.44 195 THR A CA 1
ATOM 1501 C C . THR A 1 195 ? -5.631 14.967 24.729 1.00 90.44 195 THR A C 1
ATOM 1503 O O . THR A 1 195 ? -5.744 14.338 23.672 1.00 90.44 195 THR A O 1
ATOM 1506 N N . PRO A 1 196 ? -6.564 14.848 25.698 1.00 85.00 196 PRO A N 1
ATOM 1507 C CA . PRO A 1 196 ? -7.760 14.021 25.530 1.00 85.00 196 PRO A CA 1
ATOM 1508 C C . PRO A 1 196 ? -8.621 14.473 24.330 1.00 85.00 196 PRO A C 1
ATOM 1510 O O . PRO A 1 196 ? -8.851 15.676 24.185 1.00 85.00 196 PRO A O 1
ATOM 1513 N N . PRO A 1 197 ? -9.193 13.552 23.525 1.00 84.94 197 PRO A N 1
ATOM 1514 C CA . PRO A 1 197 ? -9.209 12.099 23.703 1.00 84.94 197 PRO A CA 1
ATOM 1515 C C . PRO A 1 197 ? -7.935 11.400 23.197 1.00 84.94 197 PRO A C 1
ATOM 1517 O O . PRO A 1 197 ? -7.486 11.609 22.071 1.00 84.94 197 PRO A O 1
ATOM 1520 N N . PHE A 1 198 ? -7.407 10.489 24.015 1.00 88.56 198 PHE A N 1
ATOM 1521 C CA . PHE A 1 198 ? -6.134 9.789 23.802 1.00 88.56 198 PHE A CA 1
ATOM 1522 C C . PHE A 1 198 ? -6.219 8.621 22.796 1.00 88.56 198 PHE A C 1
ATOM 1524 O O . PHE A 1 198 ? -5.925 7.474 23.141 1.00 88.56 198 PHE A O 1
ATOM 1531 N N . ARG A 1 199 ? -6.636 8.908 21.554 1.00 89.50 199 ARG A N 1
ATOM 1532 C CA . ARG A 1 199 ? -6.768 7.921 20.464 1.00 89.50 199 ARG A CA 1
ATOM 1533 C C . ARG A 1 199 ? -5.417 7.330 20.049 1.00 89.50 199 ARG A C 1
ATOM 1535 O O . ARG A 1 199 ? -4.490 8.070 19.733 1.00 89.50 199 ARG A O 1
ATOM 1542 N N . THR A 1 200 ? -5.361 6.003 19.955 1.00 91.81 200 THR A N 1
ATOM 1543 C CA . THR A 1 200 ? -4.217 5.211 19.466 1.00 91.81 200 THR A CA 1
ATOM 1544 C C . THR A 1 200 ? -3.777 5.590 18.055 1.00 91.81 200 THR A C 1
ATOM 1546 O O . THR A 1 200 ? -2.590 5.682 17.757 1.00 91.81 200 THR A O 1
ATOM 1549 N N . ASP A 1 201 ? -4.756 5.872 17.207 1.00 90.88 201 ASP A N 1
ATOM 1550 C CA . ASP A 1 201 ? -4.617 6.139 15.774 1.00 90.88 201 ASP A CA 1
ATOM 1551 C C . ASP A 1 201 ? -3.773 7.402 15.521 1.00 90.88 201 ASP A C 1
ATOM 1553 O O . ASP A 1 201 ? -3.011 7.477 14.560 1.00 90.88 201 ASP A O 1
ATOM 1557 N N . HIS A 1 202 ? -3.851 8.376 16.437 1.00 91.06 202 HIS A N 1
ATOM 1558 C CA . HIS A 1 202 ? -3.058 9.606 16.397 1.00 91.06 202 HIS A CA 1
ATOM 1559 C C . HIS A 1 202 ? -1.586 9.401 16.801 1.00 91.06 202 HIS A C 1
ATOM 1561 O O . HIS A 1 202 ? -0.777 10.295 16.544 1.00 91.06 202 HIS A O 1
ATOM 1567 N N . TYR A 1 203 ? -1.243 8.281 17.451 1.00 93.31 203 TYR A N 1
ATOM 1568 C CA . TYR A 1 203 ? 0.141 7.911 17.769 1.00 93.31 203 TYR A CA 1
ATOM 1569 C C . TYR A 1 203 ? 0.771 7.175 16.585 1.00 93.31 203 TYR A C 1
ATOM 1571 O O . TYR A 1 203 ? 1.805 7.612 16.091 1.00 93.31 203 TYR A O 1
ATOM 1579 N N . ALA A 1 204 ? 0.098 6.134 16.075 1.00 92.06 204 ALA A N 1
ATOM 1580 C CA . ALA A 1 204 ? 0.553 5.354 14.920 1.00 92.06 204 ALA A CA 1
ATOM 1581 C C . ALA A 1 204 ? 0.838 6.254 13.704 1.00 92.06 204 ALA A C 1
ATOM 1583 O O . ALA A 1 204 ? 1.985 6.359 13.278 1.00 92.06 204 ALA A O 1
ATOM 1584 N N . MET A 1 205 ? -0.155 7.045 13.274 1.00 91.62 205 MET A N 1
ATOM 1585 C CA . MET A 1 205 ? -0.020 7.986 12.153 1.00 91.62 205 MET A CA 1
ATOM 1586 C C . MET A 1 205 ? 1.133 8.989 12.339 1.00 91.62 205 MET A C 1
ATOM 1588 O O . MET A 1 205 ? 1.758 9.411 11.370 1.00 91.62 205 MET A O 1
ATOM 1592 N N . HIS A 1 206 ? 1.440 9.398 13.573 1.00 91.56 206 HIS A N 1
ATOM 1593 C CA . HIS A 1 206 ? 2.572 10.288 13.832 1.00 91.56 206 HIS A CA 1
ATOM 1594 C C . HIS A 1 206 ? 3.918 9.567 13.693 1.00 91.56 206 HIS A C 1
ATOM 1596 O O . HIS A 1 206 ? 4.863 10.161 13.173 1.00 91.56 206 HIS A O 1
ATOM 1602 N N . HIS A 1 207 ? 4.011 8.310 14.129 1.00 93.62 207 HIS A N 1
ATOM 1603 C CA . HIS A 1 207 ? 5.225 7.512 13.983 1.00 93.62 207 HIS A CA 1
ATOM 1604 C C . HIS A 1 207 ? 5.480 7.162 12.516 1.00 93.62 207 HIS A C 1
ATOM 1606 O O . HIS A 1 207 ? 6.573 7.438 12.032 1.00 93.62 207 HIS A O 1
ATOM 1612 N N . ASP A 1 208 ? 4.461 6.704 11.784 1.00 89.38 208 ASP A N 1
ATOM 1613 C CA . ASP A 1 208 ? 4.545 6.416 10.344 1.00 89.38 208 ASP A CA 1
ATOM 1614 C C . ASP A 1 208 ? 5.057 7.616 9.533 1.00 89.38 208 ASP A C 1
ATOM 1616 O O . ASP A 1 208 ? 5.833 7.456 8.589 1.00 89.38 208 ASP A O 1
ATOM 1620 N N . LEU A 1 209 ? 4.634 8.828 9.914 1.00 86.62 209 LEU A N 1
ATOM 1621 C CA . LEU A 1 209 ? 4.993 10.064 9.222 1.00 86.62 209 LEU A CA 1
ATOM 1622 C C . LEU A 1 209 ? 6.328 10.678 9.670 1.00 86.62 209 LEU A C 1
ATOM 1624 O O . LEU A 1 209 ? 6.920 11.403 8.876 1.00 86.62 209 LEU A O 1
ATOM 1628 N N . GLN A 1 210 ? 6.777 10.501 10.921 1.00 87.31 210 GLN A N 1
ATOM 1629 C CA . GLN A 1 210 ? 7.895 11.285 11.500 1.00 87.31 210 GLN A CA 1
ATOM 1630 C C . GLN A 1 210 ? 8.991 10.465 12.207 1.00 87.31 210 GLN A C 1
ATOM 1632 O O . GLN A 1 210 ? 10.054 11.027 12.480 1.00 87.31 210 GLN A O 1
ATOM 1637 N N . HIS A 1 211 ? 8.747 9.189 12.522 1.00 91.12 211 HIS A N 1
ATOM 1638 C CA . HIS A 1 211 ? 9.624 8.323 13.330 1.00 91.12 211 HIS A CA 1
ATOM 1639 C C . HIS A 1 211 ? 9.610 6.857 12.853 1.00 91.12 211 HIS A C 1
ATOM 1641 O O . HIS A 1 211 ? 9.648 5.936 13.669 1.00 91.12 211 HIS A O 1
ATOM 1647 N N . LYS A 1 212 ? 9.463 6.625 11.544 1.00 90.44 212 LYS A N 1
ATOM 1648 C CA . LYS A 1 212 ? 9.163 5.304 10.980 1.00 90.44 212 LYS A CA 1
ATOM 1649 C C . LYS A 1 212 ? 10.236 4.262 11.312 1.00 90.44 212 LYS A C 1
ATOM 1651 O O . LYS A 1 212 ? 9.894 3.154 11.713 1.00 90.44 212 LYS A O 1
ATOM 1656 N N . VAL A 1 213 ? 11.515 4.613 11.188 1.00 91.94 213 VAL A N 1
ATOM 1657 C CA . VAL A 1 213 ? 12.642 3.699 11.432 1.00 91.94 213 VAL A CA 1
ATOM 1658 C C . VAL A 1 213 ? 12.806 3.427 12.924 1.00 91.94 213 VAL A C 1
ATOM 1660 O O . VAL A 1 213 ? 12.876 2.270 13.338 1.00 91.94 213 VAL A O 1
ATOM 1663 N N . MET A 1 214 ? 12.807 4.466 13.763 1.00 91.62 214 MET A N 1
ATOM 1664 C CA . MET A 1 214 ? 12.969 4.281 15.205 1.00 91.62 214 MET A CA 1
ATOM 1665 C C . MET A 1 214 ? 11.757 3.608 15.857 1.00 91.62 214 MET A C 1
ATOM 1667 O O . MET A 1 214 ? 11.935 2.843 16.806 1.00 91.62 214 MET A O 1
ATOM 1671 N N . PHE A 1 215 ? 10.542 3.832 15.346 1.00 93.62 215 PHE A N 1
ATOM 1672 C CA . PHE A 1 215 ? 9.349 3.115 15.796 1.00 93.62 215 PHE A CA 1
ATOM 1673 C C . PHE A 1 215 ? 9.351 1.655 15.329 1.00 93.62 215 PHE A C 1
ATOM 1675 O O . PHE A 1 215 ? 9.049 0.785 16.137 1.00 93.62 215 PHE A O 1
ATOM 1682 N N . GLN A 1 216 ? 9.789 1.351 14.102 1.00 93.19 216 GLN A N 1
ATOM 1683 C CA . GLN A 1 216 ? 9.946 -0.036 13.645 1.00 93.19 216 GLN A CA 1
ATOM 1684 C C . GLN A 1 216 ? 10.982 -0.806 14.488 1.00 93.19 216 GLN A C 1
ATOM 1686 O O . GLN A 1 216 ? 10.745 -1.954 14.863 1.00 93.19 216 GLN A O 1
ATOM 1691 N N . HIS A 1 217 ? 12.097 -0.172 14.872 1.00 91.94 217 HIS A N 1
ATOM 1692 C CA . HIS A 1 217 ? 13.036 -0.760 15.838 1.00 91.94 217 HIS A CA 1
ATOM 1693 C C . HIS A 1 217 ? 12.414 -0.973 17.228 1.00 91.94 217 HIS A C 1
ATOM 1695 O O . HIS A 1 217 ? 12.747 -1.953 17.890 1.00 91.94 217 HIS A O 1
ATOM 1701 N N . TYR A 1 218 ? 11.510 -0.096 17.673 1.00 93.81 218 TYR A N 1
ATOM 1702 C CA . TYR A 1 218 ? 10.797 -0.244 18.947 1.00 93.81 218 TYR A CA 1
ATOM 1703 C C . TYR A 1 218 ? 9.740 -1.357 18.911 1.00 93.81 218 TYR A C 1
ATOM 1705 O O . TYR A 1 218 ? 9.589 -2.109 19.874 1.00 93.81 218 TYR A O 1
ATOM 1713 N N . GLU A 1 219 ? 9.023 -1.490 17.797 1.00 93.31 219 GLU A N 1
ATOM 1714 C CA . GLU A 1 219 ? 8.023 -2.535 17.584 1.00 93.31 219 GLU A CA 1
ATOM 1715 C C . GLU A 1 219 ? 8.673 -3.920 17.463 1.00 93.31 219 GLU A C 1
ATOM 1717 O O . GLU A 1 219 ? 8.179 -4.875 18.058 1.00 93.31 219 GLU A O 1
ATOM 1722 N N . ASN A 1 220 ? 9.839 -4.021 16.822 1.00 93.00 220 ASN A N 1
ATOM 1723 C CA . ASN A 1 220 ? 10.612 -5.266 16.764 1.00 93.00 220 ASN A CA 1
ATOM 1724 C C . ASN A 1 220 ? 11.337 -5.615 18.082 1.00 93.00 220 ASN A C 1
ATOM 1726 O O . ASN A 1 220 ? 11.718 -6.768 18.272 1.00 93.00 220 ASN A O 1
ATOM 1730 N N . ALA A 1 221 ? 11.537 -4.655 18.992 1.00 90.62 221 ALA A N 1
ATOM 1731 C CA . ALA A 1 221 ? 12.170 -4.894 20.291 1.00 90.62 221 ALA A CA 1
ATOM 1732 C C . ALA A 1 221 ? 11.241 -5.644 21.264 1.00 90.62 221 ALA A C 1
ATOM 1734 O O . ALA A 1 221 ? 10.024 -5.423 21.290 1.00 90.62 221 ALA A O 1
ATOM 1735 N N . SER A 1 222 ? 11.821 -6.494 22.116 1.00 92.38 222 SER A N 1
ATOM 1736 C CA . SER A 1 222 ? 11.083 -7.228 23.149 1.00 92.38 222 SER A CA 1
ATOM 1737 C C . SER A 1 222 ? 10.512 -6.304 24.232 1.00 92.38 222 SER A C 1
ATOM 1739 O O . SER A 1 222 ? 10.979 -5.184 24.452 1.00 92.38 222 SER A O 1
ATOM 1741 N N . SER A 1 223 ? 9.518 -6.791 24.981 1.00 85.62 223 SER A N 1
ATOM 1742 C CA . SER A 1 223 ? 8.873 -6.030 26.062 1.00 85.62 223 SER A CA 1
ATOM 1743 C C . SER A 1 223 ? 9.841 -5.521 27.140 1.00 85.62 223 SER A C 1
ATOM 1745 O O . SER A 1 223 ? 9.551 -4.502 27.760 1.00 85.62 223 SER A O 1
ATOM 1747 N N . GLN A 1 224 ? 10.978 -6.195 27.355 1.00 86.31 224 GLN A N 1
ATOM 1748 C CA . GLN A 1 224 ? 12.019 -5.757 28.291 1.00 86.31 224 GLN A CA 1
ATOM 1749 C C . GLN A 1 224 ? 12.917 -4.676 27.670 1.00 86.31 224 GLN A C 1
ATOM 1751 O O . GLN A 1 224 ? 13.169 -3.648 28.296 1.00 86.31 224 GLN A O 1
ATOM 1756 N N . GLU A 1 225 ? 13.345 -4.847 26.418 1.00 88.19 225 GLU A N 1
ATOM 1757 C CA . GLU A 1 225 ? 14.141 -3.841 25.698 1.00 88.19 225 GLU A CA 1
ATOM 1758 C C . GLU A 1 225 ? 13.370 -2.526 25.512 1.00 88.19 225 GLU A C 1
ATOM 1760 O O . GLU A 1 225 ? 13.945 -1.447 25.657 1.00 88.19 225 GLU A O 1
ATOM 1765 N N . ARG A 1 226 ? 12.049 -2.592 25.287 1.00 90.50 226 ARG A N 1
ATOM 1766 C CA . ARG A 1 226 ? 11.160 -1.418 25.188 1.00 90.50 226 ARG A CA 1
ATOM 1767 C C . ARG A 1 226 ? 11.120 -0.537 26.444 1.00 90.50 226 ARG A C 1
ATOM 1769 O O . ARG A 1 226 ? 10.704 0.618 26.329 1.00 90.50 226 ARG A O 1
ATOM 1776 N N . LEU A 1 227 ? 11.543 -1.043 27.608 1.00 88.62 227 LEU A N 1
ATOM 1777 C CA . LEU A 1 227 ? 11.698 -0.249 28.835 1.00 88.62 227 LEU A CA 1
ATOM 1778 C C . LEU A 1 227 ? 12.978 0.602 28.787 1.00 88.62 227 LEU A C 1
ATOM 1780 O O . LEU A 1 227 ? 12.930 1.800 29.056 1.00 88.62 227 LEU A O 1
ATOM 1784 N N . HIS A 1 228 ? 14.098 0.004 28.369 1.00 90.25 228 HIS A N 1
ATOM 1785 C CA . HIS A 1 228 ? 15.424 0.642 28.335 1.00 90.25 228 HIS A CA 1
ATOM 1786 C C . HIS A 1 228 ? 15.745 1.347 26.998 1.00 90.25 228 HIS A C 1
ATOM 1788 O O . HIS A 1 228 ? 16.788 1.985 26.850 1.00 90.25 228 HIS A O 1
ATOM 1794 N N . PHE A 1 229 ? 14.846 1.280 26.009 1.00 91.31 229 PHE A N 1
ATOM 1795 C CA . PHE A 1 229 ? 15.021 1.847 24.662 1.00 91.31 229 PHE A CA 1
ATOM 1796 C C . PHE A 1 229 ? 15.285 3.364 24.628 1.00 91.31 229 PHE A C 1
ATOM 1798 O O . PHE A 1 229 ? 15.915 3.871 23.698 1.00 91.31 229 PHE A O 1
ATOM 1805 N N . PHE A 1 230 ? 14.791 4.092 25.634 1.00 93.06 230 PHE A N 1
ATOM 1806 C CA . PHE A 1 230 ? 14.945 5.545 25.760 1.00 93.06 230 PHE A CA 1
ATOM 1807 C C . PHE A 1 230 ? 16.007 5.964 26.794 1.00 93.06 230 PHE A C 1
ATOM 1809 O O . PHE A 1 230 ? 16.172 7.158 27.051 1.00 93.06 230 PHE A O 1
ATOM 1816 N N . GLU A 1 231 ? 16.755 5.016 27.369 1.00 91.00 231 GLU A N 1
ATOM 1817 C CA . GLU A 1 231 ? 17.898 5.333 28.232 1.00 91.00 231 GLU A CA 1
ATOM 1818 C C . GLU A 1 231 ? 19.070 5.932 27.431 1.00 91.00 231 GLU A C 1
ATOM 1820 O O . GLU A 1 231 ? 19.201 5.650 26.235 1.00 91.00 231 GLU A O 1
ATOM 1825 N N . PRO A 1 232 ? 19.934 6.763 28.055 1.00 88.75 232 PRO A N 1
ATOM 1826 C CA . PRO A 1 232 ? 20.980 7.504 27.348 1.00 88.75 232 PRO A CA 1
ATOM 1827 C C . PRO A 1 232 ? 21.895 6.633 26.482 1.00 88.75 232 PRO A C 1
ATOM 1829 O O . PRO A 1 232 ? 22.172 7.006 25.342 1.00 88.75 232 PRO A O 1
ATOM 1832 N N . ASP A 1 233 ? 22.303 5.467 26.984 1.00 87.06 233 ASP A N 1
ATOM 1833 C CA . ASP A 1 233 ? 23.232 4.558 26.305 1.00 87.06 233 ASP A CA 1
ATOM 1834 C C . ASP A 1 233 ? 22.583 3.880 25.093 1.00 87.06 233 ASP A C 1
ATOM 1836 O O . ASP A 1 233 ? 23.169 3.842 24.007 1.00 87.06 233 ASP A O 1
ATOM 1840 N N . THR A 1 234 ? 21.343 3.401 25.240 1.00 88.56 234 THR A N 1
ATOM 1841 C CA . THR A 1 234 ? 20.562 2.815 24.141 1.00 88.56 234 THR A CA 1
ATOM 1842 C C . THR A 1 234 ? 20.277 3.858 23.064 1.00 88.56 234 THR A C 1
ATOM 1844 O O . THR A 1 234 ? 20.489 3.608 21.878 1.00 88.56 234 THR A O 1
ATOM 1847 N N . VAL A 1 235 ? 19.893 5.070 23.470 1.00 89.00 235 VAL A N 1
ATOM 1848 C CA . VAL A 1 235 ? 19.637 6.197 22.565 1.00 89.00 235 VAL A CA 1
ATOM 1849 C C . VAL A 1 235 ? 20.911 6.643 21.851 1.00 89.00 235 VAL A C 1
ATOM 1851 O O . VAL A 1 235 ? 20.872 6.916 20.652 1.00 89.00 235 VAL A O 1
ATOM 1854 N N . HIS A 1 236 ? 22.052 6.697 22.545 1.00 87.12 236 HIS A N 1
ATOM 1855 C CA . HIS A 1 236 ? 23.343 6.984 21.921 1.00 87.12 236 HIS A CA 1
ATOM 1856 C C . HIS A 1 236 ? 23.689 5.911 20.884 1.00 87.12 236 HIS A C 1
ATOM 1858 O O . HIS A 1 236 ? 24.028 6.252 19.750 1.00 87.12 236 HIS A O 1
ATOM 1864 N N . ARG A 1 237 ? 23.533 4.627 21.241 1.00 88.25 237 ARG A N 1
ATOM 1865 C CA . ARG A 1 237 ? 23.786 3.493 20.346 1.00 88.25 237 ARG A CA 1
ATOM 1866 C C . ARG A 1 237 ? 22.913 3.554 19.095 1.00 88.25 237 ARG A C 1
ATOM 1868 O O . ARG A 1 237 ? 23.452 3.447 18.003 1.00 88.25 237 ARG A O 1
ATOM 1875 N N . LEU A 1 238 ? 21.601 3.764 19.217 1.00 88.25 238 LEU A N 1
ATOM 1876 C CA . LEU A 1 238 ? 20.674 3.710 18.076 1.00 88.25 238 LEU A CA 1
ATOM 1877 C C . LEU A 1 238 ? 20.657 4.990 17.211 1.00 88.25 238 LEU A C 1
ATOM 1879 O O . LEU A 1 238 ? 20.232 4.943 16.060 1.00 88.25 238 LEU A O 1
ATOM 1883 N N . ARG A 1 239 ? 21.177 6.131 17.691 1.00 87.12 239 ARG A N 1
ATOM 1884 C CA . ARG A 1 239 ? 21.171 7.431 16.971 1.00 87.12 239 ARG A CA 1
ATOM 1885 C C . ARG A 1 239 ? 21.894 7.442 15.609 1.00 87.12 239 ARG A C 1
ATOM 1887 O O . ARG A 1 239 ? 21.734 8.398 14.840 1.00 87.12 239 ARG A O 1
ATOM 1894 N N . HIS A 1 240 ? 22.696 6.426 15.291 1.00 83.81 240 HIS A N 1
ATOM 1895 C CA . HIS A 1 240 ? 23.311 6.288 13.965 1.00 83.81 240 HIS A CA 1
ATOM 1896 C C . HIS A 1 240 ? 22.371 5.667 12.914 1.00 83.81 240 HIS A C 1
ATOM 1898 O O . HIS A 1 240 ? 22.585 5.904 11.730 1.00 83.81 240 HIS A O 1
ATOM 1904 N N . LEU A 1 241 ? 21.322 4.949 13.337 1.00 84.44 241 LEU A N 1
ATOM 1905 C CA . LEU A 1 241 ? 20.319 4.321 12.462 1.00 84.44 241 LEU A CA 1
ATOM 1906 C C . LEU A 1 241 ? 19.246 5.314 11.978 1.00 84.44 241 LEU A C 1
ATOM 1908 O O . LEU A 1 241 ? 18.587 5.076 10.972 1.00 84.44 241 LEU A O 1
ATOM 1912 N N . VAL A 1 242 ? 19.087 6.441 12.683 1.00 81.62 242 VAL A N 1
ATOM 1913 C CA . VAL A 1 242 ? 18.171 7.539 12.331 1.00 81.62 242 VAL A CA 1
ATOM 1914 C C . VAL A 1 242 ? 18.534 8.103 10.946 1.00 81.62 242 VAL A C 1
ATOM 1916 O O . VAL A 1 242 ? 19.624 8.677 10.817 1.00 81.62 242 VAL A O 1
ATOM 1919 N N . PRO A 1 243 ? 17.646 8.027 9.931 1.00 78.06 243 PRO A N 1
ATOM 1920 C CA . PRO A 1 243 ? 17.926 8.561 8.601 1.00 78.06 243 PRO A CA 1
ATOM 1921 C C . PRO A 1 243 ? 18.174 10.070 8.634 1.00 78.06 243 PRO A C 1
ATOM 1923 O O . PRO A 1 243 ? 17.327 10.855 9.069 1.00 78.06 243 PRO A O 1
ATOM 1926 N N . LYS A 1 244 ? 19.346 10.479 8.144 1.00 69.88 244 LYS A N 1
ATOM 1927 C CA . LYS A 1 244 ? 19.753 11.881 7.989 1.00 69.88 244 LYS A CA 1
ATOM 1928 C C . LYS A 1 244 ? 19.905 12.177 6.508 1.00 69.88 244 LYS A C 1
ATOM 1930 O O . LYS A 1 244 ? 20.519 11.398 5.785 1.00 69.88 244 LYS A O 1
ATOM 1935 N N . VAL A 1 245 ? 19.389 13.322 6.074 1.00 56.69 245 VAL A N 1
ATOM 1936 C CA . VAL A 1 245 ? 19.558 13.791 4.696 1.00 56.69 245 VAL A CA 1
ATOM 1937 C C . VAL A 1 245 ? 21.033 14.090 4.456 1.00 56.69 245 VAL A C 1
ATOM 1939 O O . VAL A 1 245 ? 21.573 15.045 5.018 1.00 56.69 245 VAL A O 1
ATOM 1942 N N . THR A 1 246 ? 21.679 13.305 3.601 1.00 47.34 246 THR A N 1
ATOM 1943 C CA . THR A 1 246 ? 22.923 13.726 2.963 1.00 47.34 246 THR A CA 1
ATOM 1944 C C . THR A 1 246 ? 22.596 14.890 2.021 1.00 47.34 246 THR A C 1
ATOM 1946 O O . THR A 1 246 ? 21.704 14.764 1.178 1.00 47.34 246 THR A O 1
ATOM 1949 N N . PRO A 1 247 ? 23.247 16.061 2.149 1.00 44.22 247 PRO A N 1
ATOM 1950 C CA . PRO A 1 247 ? 23.056 17.126 1.177 1.00 44.22 247 PRO A CA 1
ATOM 1951 C C . PRO A 1 247 ? 23.584 16.643 -0.177 1.00 44.22 247 PRO A C 1
ATOM 1953 O O . PRO A 1 247 ? 24.750 16.272 -0.296 1.00 44.22 247 PRO A O 1
ATOM 1956 N N . SER A 1 248 ? 22.718 16.643 -1.191 1.00 34.31 248 SER A N 1
ATOM 1957 C CA . SER A 1 248 ? 23.060 16.280 -2.568 1.00 34.31 248 SER A CA 1
ATOM 1958 C C . SER A 1 248 ? 24.268 17.089 -3.051 1.00 34.31 248 SER A C 1
ATOM 1960 O O . SER A 1 248 ? 24.179 18.315 -3.160 1.00 34.31 248 SER A O 1
ATOM 1962 N N . SER A 1 249 ? 25.384 16.419 -3.341 1.00 34.59 249 SER A N 1
ATOM 1963 C CA . SER A 1 249 ? 26.654 17.036 -3.740 1.00 34.59 249 SER A CA 1
ATOM 1964 C C . SER A 1 249 ? 26.639 17.492 -5.205 1.00 34.59 249 SER A C 1
ATOM 1966 O O . SER A 1 249 ? 27.387 16.993 -6.041 1.00 34.59 249 SER A O 1
ATOM 1968 N N . SER A 1 250 ? 25.764 18.446 -5.520 1.00 36.28 250 SER A N 1
ATOM 1969 C CA . SER A 1 250 ? 25.636 19.076 -6.834 1.00 36.28 250 SER A CA 1
ATOM 1970 C C . SER A 1 250 ? 26.470 20.361 -6.909 1.00 36.28 250 SER A C 1
ATOM 1972 O O . SER A 1 250 ? 25.916 21.457 -6.983 1.00 36.28 250 SER A O 1
ATOM 1974 N N . SER A 1 251 ? 27.798 20.229 -6.835 1.00 34.59 251 SER A N 1
ATOM 1975 C CA . SER A 1 251 ? 28.740 21.294 -7.211 1.00 34.59 251 SER A CA 1
ATOM 1976 C C . SER A 1 251 ? 30.122 20.703 -7.496 1.00 34.59 251 SER A C 1
ATOM 1978 O O . SER A 1 251 ? 30.927 20.515 -6.586 1.00 34.59 251 SER A O 1
ATOM 1980 N N . LEU A 1 252 ? 30.404 20.418 -8.769 1.00 41.41 252 LEU A N 1
ATOM 1981 C CA . LEU A 1 252 ? 31.779 20.290 -9.255 1.00 41.41 252 LEU A CA 1
ATOM 1982 C C . LEU A 1 252 ? 32.344 21.702 -9.446 1.00 41.41 252 LEU A C 1
ATOM 1984 O O . LEU A 1 252 ? 32.427 22.174 -10.569 1.00 41.41 252 LEU A O 1
ATOM 1988 N N . ASP A 1 253 ? 32.669 22.382 -8.345 1.00 38.06 253 ASP A N 1
ATOM 1989 C CA . ASP A 1 253 ? 33.396 23.656 -8.370 1.00 38.06 253 ASP A CA 1
ATOM 1990 C C . ASP A 1 253 ? 33.979 23.989 -6.990 1.00 38.06 253 ASP A C 1
ATOM 1992 O O . ASP A 1 253 ? 33.281 23.867 -5.981 1.00 38.06 253 ASP A O 1
ATOM 1996 N N . ASN A 1 254 ? 35.224 24.489 -6.994 1.00 32.94 254 ASN A N 1
ATOM 1997 C CA . ASN A 1 254 ? 36.146 24.848 -5.891 1.00 32.94 254 ASN A CA 1
ATOM 1998 C C . ASN A 1 254 ? 37.341 23.902 -5.707 1.00 32.94 254 ASN A C 1
ATOM 2000 O O . ASN A 1 254 ? 37.472 23.199 -4.704 1.00 32.94 254 ASN A O 1
ATOM 2004 N N . LEU A 1 255 ? 38.278 23.982 -6.655 1.00 40.00 255 LEU A N 1
ATOM 2005 C CA . LEU A 1 255 ? 39.641 23.489 -6.485 1.00 40.00 255 LEU A CA 1
ATOM 2006 C C . LEU A 1 255 ? 40.662 24.619 -6.707 1.00 40.00 255 LEU A C 1
ATOM 2008 O O . LEU A 1 255 ? 41.348 24.631 -7.724 1.00 40.00 255 LEU A O 1
ATOM 2012 N N . ASP A 1 256 ? 40.788 25.558 -5.761 1.00 35.62 256 ASP A N 1
ATOM 2013 C CA . ASP A 1 256 ? 42.027 26.343 -5.628 1.00 35.62 256 ASP A CA 1
ATOM 2014 C C . ASP A 1 256 ? 42.199 26.990 -4.236 1.00 35.62 256 ASP A C 1
ATOM 2016 O O . ASP A 1 256 ? 41.239 27.506 -3.670 1.00 35.62 256 ASP A O 1
ATOM 2020 N N . LYS A 1 257 ? 43.456 27.038 -3.758 1.00 31.97 257 LYS A N 1
ATOM 2021 C CA . LYS A 1 257 ? 43.988 27.791 -2.589 1.00 31.97 257 LYS A CA 1
ATOM 2022 C C . LYS A 1 257 ? 43.410 27.478 -1.175 1.00 31.97 257 LYS A C 1
ATOM 2024 O O . LYS A 1 257 ? 42.223 27.281 -0.987 1.00 31.97 257 LYS A O 1
ATOM 2029 N N . ALA A 1 258 ? 44.206 27.455 -0.092 1.00 31.48 258 ALA A N 1
ATOM 2030 C CA . ALA A 1 258 ? 45.650 27.692 0.038 1.00 31.48 258 ALA A CA 1
ATOM 2031 C C . ALA A 1 258 ? 46.321 26.923 1.204 1.00 31.48 258 ALA A C 1
ATOM 2033 O O . ALA A 1 258 ? 45.815 26.890 2.317 1.00 31.48 258 ALA A O 1
ATOM 2034 N N . LYS A 1 259 ? 47.533 26.431 0.908 1.00 32.72 259 LYS A N 1
ATOM 2035 C CA . LYS A 1 259 ? 48.788 26.517 1.688 1.00 32.72 259 LYS A CA 1
ATOM 2036 C C . LYS A 1 259 ? 48.896 26.106 3.172 1.00 32.72 259 LYS A C 1
ATOM 2038 O O . LYS A 1 259 ? 48.349 26.721 4.073 1.00 32.72 259 LYS A O 1
ATOM 2043 N N . ASP A 1 260 ? 49.898 25.245 3.369 1.00 31.66 260 ASP A N 1
ATOM 2044 C CA . ASP A 1 260 ? 51.008 25.383 4.327 1.00 31.66 260 ASP A CA 1
ATOM 2045 C C . ASP A 1 260 ? 50.705 25.550 5.830 1.00 31.66 260 ASP A C 1
ATOM 2047 O O . ASP A 1 260 ? 50.678 26.651 6.375 1.00 31.66 260 ASP A O 1
ATOM 2051 N N . THR A 1 261 ? 50.803 24.445 6.574 1.00 31.30 261 THR A N 1
ATOM 2052 C CA . THR A 1 261 ? 51.722 24.416 7.732 1.00 31.30 261 THR A CA 1
ATOM 2053 C C . THR A 1 261 ? 52.374 23.031 7.863 1.00 31.30 261 THR A C 1
ATOM 2055 O O . THR A 1 261 ? 51.949 22.066 7.232 1.00 31.30 261 THR A O 1
ATOM 2058 N N . LYS A 1 262 ? 53.493 22.943 8.591 1.00 29.30 262 LYS A N 1
ATOM 2059 C CA . LYS A 1 262 ? 54.532 21.910 8.431 1.00 29.30 262 LYS A CA 1
ATOM 2060 C C . LYS A 1 262 ? 54.978 21.365 9.793 1.00 29.30 262 LYS A C 1
ATOM 2062 O O . LYS A 1 262 ? 54.989 22.109 10.766 1.00 29.30 262 LYS A O 1
ATOM 2067 N N . MET A 1 263 ? 55.524 20.142 9.795 1.00 27.47 263 MET A N 1
ATOM 2068 C CA . MET A 1 263 ? 56.148 19.448 10.945 1.00 27.47 263 MET A CA 1
ATOM 2069 C C . MET A 1 263 ? 55.141 18.819 11.944 1.00 27.47 263 MET A C 1
ATOM 2071 O O . MET A 1 263 ? 53.978 19.189 11.958 1.00 27.47 263 MET A O 1
ATOM 2075 N N . LYS A 1 264 ? 55.517 17.824 12.769 1.00 30.12 264 LYS A N 1
ATOM 2076 C CA . LYS A 1 264 ? 56.872 17.298 13.045 1.00 30.12 264 LYS A CA 1
ATOM 2077 C C . LYS A 1 264 ? 56.905 15.769 13.202 1.00 30.12 264 LYS A C 1
ATOM 2079 O O . LYS A 1 264 ? 55.993 15.158 13.738 1.00 30.12 264 LYS A O 1
ATOM 2084 N N . ARG A 1 265 ? 58.008 15.169 12.743 1.00 29.70 265 ARG A N 1
ATOM 2085 C CA . ARG A 1 265 ? 58.325 13.730 12.797 1.00 29.70 265 ARG A CA 1
ATOM 2086 C C . ARG A 1 265 ? 58.904 13.351 14.168 1.00 29.70 265 ARG A C 1
ATOM 2088 O O . ARG A 1 265 ? 59.847 14.000 14.613 1.00 29.70 265 ARG A O 1
ATOM 2095 N N . GLY A 1 266 ? 58.406 12.268 14.769 1.00 28.39 266 GLY A N 1
ATOM 2096 C CA . GLY A 1 266 ? 58.973 11.606 15.954 1.00 28.39 266 GLY A CA 1
ATOM 2097 C C . GLY A 1 266 ? 59.106 10.096 15.718 1.00 28.39 266 GLY A C 1
ATOM 2098 O O . GLY A 1 266 ? 58.255 9.513 15.051 1.00 28.39 266 GLY A O 1
ATOM 2099 N N . LYS A 1 267 ? 60.199 9.474 16.185 1.00 29.23 267 LYS A N 1
ATOM 2100 C CA . LYS A 1 267 ? 60.498 8.041 15.986 1.00 29.23 267 LYS A CA 1
ATOM 2101 C C . LYS A 1 267 ? 61.457 7.517 17.064 1.00 29.23 267 LYS A C 1
ATOM 2103 O O . LYS A 1 267 ? 62.643 7.816 16.980 1.00 29.23 267 LYS A O 1
ATOM 2108 N N . THR A 1 268 ? 60.952 6.671 17.960 1.00 30.81 268 THR A N 1
ATOM 2109 C CA . THR A 1 268 ? 61.668 5.750 18.875 1.00 30.81 268 THR A CA 1
ATOM 2110 C C . THR A 1 268 ? 60.628 4.807 19.522 1.00 30.81 268 THR A C 1
ATOM 2112 O O . THR A 1 268 ? 59.449 5.146 19.531 1.00 30.81 268 THR A O 1
ATOM 2115 N N . SER A 1 269 ? 60.962 3.675 20.156 1.00 28.31 269 SER A N 1
ATOM 2116 C CA . SER A 1 269 ? 61.653 2.467 19.647 1.00 28.31 269 SER A CA 1
ATOM 2117 C C . SER A 1 269 ? 61.797 1.434 20.784 1.00 28.31 269 SER A C 1
ATOM 2119 O O . SER A 1 269 ? 62.548 1.692 21.720 1.00 28.31 269 SER A O 1
ATOM 2121 N N . GLY A 1 270 ? 61.158 0.261 20.666 1.00 27.03 270 GLY A N 1
ATOM 2122 C CA . GLY A 1 270 ? 61.255 -0.853 21.633 1.00 27.03 270 GLY A CA 1
ATOM 2123 C C . GLY A 1 270 ? 60.404 -0.687 22.911 1.00 27.03 270 GLY A C 1
ATOM 2124 O O . GLY A 1 270 ? 60.028 0.427 23.253 1.00 27.03 270 GLY A O 1
ATOM 2125 N N . SER A 1 271 ? 60.052 -1.752 23.648 1.00 28.27 271 SER A N 1
ATOM 2126 C CA . SER A 1 271 ? 60.197 -3.202 23.370 1.00 28.27 271 SER A CA 1
ATOM 2127 C C . SER A 1 271 ? 59.463 -4.068 24.422 1.00 28.27 271 SER A C 1
ATOM 2129 O O . SER A 1 271 ? 59.235 -3.587 25.525 1.00 28.27 271 SER A O 1
ATOM 2131 N N . HIS A 1 272 ? 59.250 -5.356 24.092 1.00 33.31 272 HIS A N 1
ATOM 2132 C CA . HIS A 1 272 ? 58.949 -6.534 24.948 1.00 33.31 272 HIS A CA 1
ATOM 2133 C C . HIS A 1 272 ? 57.522 -7.131 25.051 1.00 33.31 272 HIS A C 1
ATOM 2135 O O . HIS A 1 272 ? 56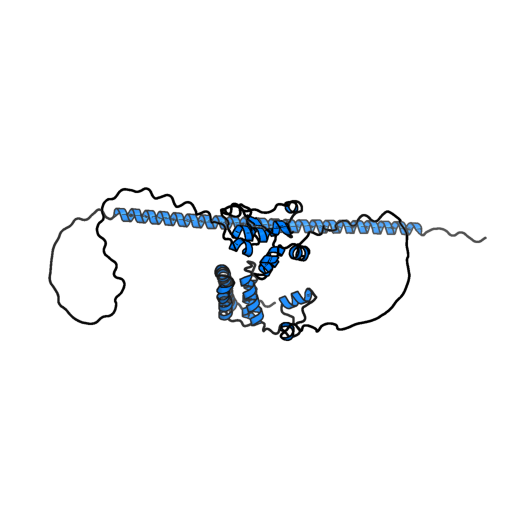.516 -6.449 25.187 1.00 33.31 272 HIS A O 1
ATOM 2141 N N . SER A 1 273 ? 57.539 -8.475 25.073 1.00 32.06 273 SER A N 1
ATOM 2142 C CA . SER A 1 273 ? 56.610 -9.426 25.720 1.00 32.06 273 SER A CA 1
ATOM 2143 C C . SER A 1 273 ? 55.177 -9.617 25.200 1.00 32.06 273 SER A C 1
ATOM 2145 O O . SER A 1 273 ? 54.189 -9.323 25.862 1.00 32.06 273 SER A O 1
ATOM 2147 N N . ARG A 1 274 ? 55.114 -10.319 24.063 1.00 38.12 274 ARG A N 1
ATOM 2148 C CA . ARG A 1 274 ? 54.138 -11.374 23.713 1.00 38.12 274 ARG A CA 1
ATOM 2149 C C . ARG A 1 274 ? 53.502 -12.105 24.917 1.00 38.12 274 ARG A C 1
ATOM 2151 O O . ARG A 1 274 ? 54.211 -12.845 25.596 1.00 38.12 274 ARG A O 1
ATOM 2158 N N . VAL A 1 275 ? 52.171 -12.047 25.036 1.00 40.69 275 VAL A N 1
ATOM 2159 C CA . VAL A 1 275 ? 51.311 -13.142 25.540 1.00 40.69 275 VAL A CA 1
ATOM 2160 C C . VAL A 1 275 ? 49.977 -13.101 24.781 1.00 40.69 275 VAL A C 1
ATOM 2162 O O . VAL A 1 275 ? 49.208 -12.161 24.954 1.00 40.69 275 VAL A O 1
ATOM 2165 N N . ASP A 1 276 ? 49.691 -14.127 23.980 1.00 40.53 276 ASP A N 1
ATOM 2166 C CA . ASP A 1 276 ? 48.335 -14.429 23.499 1.00 40.53 276 ASP A CA 1
ATOM 2167 C C . ASP A 1 276 ? 47.670 -15.411 24.475 1.00 40.53 276 ASP A C 1
ATOM 2169 O O . ASP A 1 276 ? 48.356 -16.285 25.020 1.00 40.53 276 ASP A O 1
ATOM 2173 N N . PRO A 1 277 ? 46.342 -15.338 24.667 1.00 46.34 277 PRO A N 1
ATOM 2174 C CA . PRO A 1 277 ? 45.580 -16.557 24.386 1.00 46.34 277 PRO A CA 1
ATOM 2175 C C . PRO A 1 277 ? 44.190 -16.347 23.749 1.00 46.34 277 PRO A C 1
ATOM 2177 O O . PRO A 1 277 ? 43.439 -15.449 24.112 1.00 46.34 277 PRO A O 1
ATOM 2180 N N . ALA A 1 278 ? 43.826 -17.325 22.910 1.00 33.47 278 ALA A N 1
ATOM 2181 C CA . ALA A 1 278 ? 42.466 -17.733 22.528 1.00 33.47 278 ALA A CA 1
ATOM 2182 C C . ALA A 1 278 ? 41.561 -16.734 21.757 1.00 33.47 278 ALA A C 1
ATOM 2184 O O . ALA A 1 278 ? 40.871 -15.919 22.372 1.00 33.47 278 ALA A O 1
ATOM 2185 N N . PRO A 1 279 ? 41.378 -16.909 20.428 1.00 46.19 279 PRO A N 1
ATOM 2186 C CA . PRO A 1 279 ? 40.124 -16.514 19.789 1.00 46.19 279 PRO A CA 1
ATOM 2187 C C . PRO A 1 279 ? 38.981 -17.394 20.323 1.00 46.19 279 PRO A C 1
ATOM 2189 O O . PRO A 1 279 ? 39.097 -18.621 20.391 1.00 46.19 279 PRO A O 1
ATOM 2192 N N . THR A 1 280 ? 37.866 -16.781 20.718 1.00 46.28 280 THR A N 1
ATOM 2193 C CA . THR A 1 280 ? 36.689 -17.511 21.203 1.00 46.28 280 THR A CA 1
ATOM 2194 C C . THR A 1 280 ? 35.960 -18.246 20.074 1.00 46.28 280 THR A C 1
ATOM 2196 O O . THR A 1 280 ? 36.009 -17.865 18.906 1.00 46.28 280 THR A O 1
ATOM 2199 N N . LYS A 1 281 ? 35.310 -19.357 20.447 1.00 47.03 281 LYS A N 1
ATOM 2200 C CA . LYS A 1 281 ? 34.679 -20.340 19.549 1.00 47.03 281 LYS A CA 1
ATOM 2201 C C . LYS A 1 281 ? 33.748 -19.678 18.516 1.00 47.03 281 LYS A C 1
ATOM 2203 O O . LYS A 1 281 ? 32.971 -18.806 18.909 1.00 47.03 281 LYS A O 1
ATOM 2208 N N . PRO A 1 282 ? 33.712 -20.143 17.251 1.00 43.47 282 PRO A N 1
ATOM 2209 C CA . PRO A 1 282 ? 32.660 -19.741 16.327 1.00 43.47 282 PRO A CA 1
ATOM 2210 C C . PRO A 1 282 ? 31.309 -20.233 16.860 1.00 43.47 282 PRO A C 1
ATOM 2212 O O . PRO A 1 282 ? 31.081 -21.436 16.994 1.00 43.47 282 PRO A O 1
ATOM 2215 N N . SER A 1 283 ? 30.410 -19.300 17.172 1.00 44.31 283 SER A N 1
ATOM 2216 C CA . SER A 1 283 ? 29.018 -19.624 17.476 1.00 44.31 283 SER A CA 1
ATOM 2217 C C . SER A 1 283 ? 28.326 -20.022 16.176 1.00 44.31 283 SER A C 1
ATOM 2219 O O . SER A 1 283 ? 27.891 -19.158 15.416 1.00 44.31 283 SER A O 1
ATOM 2221 N N . LEU A 1 284 ? 28.266 -21.327 15.898 1.00 54.78 284 LEU A N 1
ATOM 2222 C CA . LEU A 1 284 ? 27.500 -21.862 14.777 1.00 54.78 284 LEU A CA 1
ATOM 2223 C C . LEU A 1 284 ? 26.014 -21.575 15.014 1.00 54.78 284 LEU A C 1
ATOM 2225 O O . LEU A 1 284 ? 25.389 -22.155 15.898 1.00 54.78 284 LEU A O 1
ATOM 2229 N N . ASP A 1 285 ? 25.483 -20.642 14.232 1.00 58.78 285 ASP A N 1
ATOM 2230 C CA . ASP A 1 285 ? 24.073 -20.267 14.221 1.00 58.78 285 ASP A CA 1
ATOM 2231 C C . ASP A 1 285 ? 23.236 -21.462 13.718 1.00 58.78 285 ASP A C 1
ATOM 2233 O O . ASP A 1 285 ? 23.400 -21.862 12.559 1.00 58.78 285 ASP A O 1
ATOM 2237 N N . PRO A 1 286 ? 22.379 -22.082 14.557 1.00 54.31 286 PRO A N 1
ATOM 2238 C CA . PRO A 1 286 ? 21.763 -23.372 14.243 1.00 54.31 286 PRO A CA 1
ATOM 2239 C C . PRO A 1 286 ? 20.837 -23.325 13.020 1.00 54.31 286 PRO A C 1
ATOM 2241 O O . PRO A 1 286 ? 20.672 -24.337 12.342 1.00 54.31 286 PRO A O 1
ATOM 2244 N N . PHE A 1 287 ? 20.287 -22.156 12.674 1.00 47.19 287 PHE A N 1
ATOM 2245 C CA . PHE A 1 287 ? 19.468 -21.998 11.468 1.00 47.19 287 PHE A CA 1
ATOM 2246 C C . PHE A 1 287 ? 20.295 -21.959 10.175 1.00 47.19 287 PHE A C 1
ATOM 2248 O O . PHE A 1 287 ? 19.778 -22.263 9.100 1.00 47.19 287 PHE A O 1
ATOM 2255 N N . LYS A 1 288 ? 21.596 -21.657 10.259 1.00 46.22 288 LYS A N 1
ATOM 2256 C CA . LYS A 1 288 ? 22.484 -21.516 9.094 1.00 46.22 288 LYS A CA 1
ATOM 2257 C C . LYS A 1 288 ? 22.981 -22.851 8.518 1.00 46.22 288 LYS A C 1
ATOM 2259 O O . LYS A 1 288 ? 23.723 -22.852 7.542 1.00 46.22 288 LYS A O 1
ATOM 2264 N N . MET A 1 289 ? 22.557 -23.975 9.101 1.00 47.09 289 MET A N 1
ATOM 2265 C CA . MET A 1 289 ? 22.919 -25.338 8.689 1.00 47.09 289 MET A CA 1
ATOM 2266 C C . MET A 1 289 ? 21.737 -26.135 8.088 1.00 47.09 289 MET A C 1
ATOM 2268 O O . MET A 1 289 ? 21.923 -27.275 7.673 1.00 47.09 289 MET A O 1
ATOM 2272 N N . MET A 1 290 ? 20.529 -25.555 8.018 1.00 53.38 290 MET A N 1
ATOM 2273 C CA . MET A 1 290 ? 19.320 -26.229 7.499 1.00 53.38 290 MET A CA 1
ATOM 2274 C C . MET A 1 290 ? 18.883 -25.807 6.089 1.00 53.38 290 MET A C 1
ATOM 2276 O O . MET A 1 290 ? 17.997 -26.441 5.519 1.00 53.38 290 MET A O 1
ATOM 2280 N N . LEU A 1 291 ? 19.483 -24.765 5.512 1.00 57.62 291 LEU A N 1
ATOM 2281 C CA . LEU A 1 291 ? 19.247 -24.374 4.122 1.00 57.62 291 LEU A CA 1
ATOM 2282 C C . LEU A 1 291 ? 20.439 -24.812 3.257 1.00 57.62 291 LEU A C 1
ATOM 2284 O O . LEU A 1 291 ? 21.582 -24.637 3.692 1.00 57.62 291 LEU A O 1
ATOM 2288 N N . PRO A 1 292 ? 20.217 -25.351 2.040 1.00 56.25 292 PRO A N 1
ATOM 2289 C CA . PRO A 1 292 ? 21.296 -25.500 1.068 1.00 56.25 292 PRO A CA 1
ATOM 2290 C C . PRO A 1 292 ? 21.882 -24.115 0.735 1.00 56.25 292 PRO A C 1
ATOM 2292 O O . PRO A 1 292 ? 21.204 -23.106 0.954 1.00 56.25 292 PRO A O 1
ATOM 2295 N N . PRO A 1 293 ? 23.112 -24.029 0.196 1.00 53.06 293 PRO A N 1
ATOM 2296 C CA . PRO A 1 293 ? 23.716 -22.758 -0.190 1.00 53.06 293 PRO A CA 1
ATOM 2297 C C . PRO A 1 293 ? 22.959 -22.134 -1.373 1.00 53.06 293 PRO A C 1
ATOM 2299 O O . PRO A 1 293 ? 23.323 -22.300 -2.532 1.00 53.06 293 PRO A O 1
ATOM 2302 N N . THR A 1 294 ? 21.882 -21.410 -1.074 1.00 54.06 294 THR A N 1
ATOM 2303 C CA . THR A 1 294 ? 21.188 -20.548 -2.026 1.00 54.06 294 THR A CA 1
ATOM 2304 C C . THR A 1 294 ? 22.096 -19.365 -2.324 1.00 54.06 294 THR A C 1
ATOM 2306 O O . THR A 1 294 ? 22.258 -18.482 -1.476 1.00 54.06 294 THR A O 1
ATOM 2309 N N . GLU A 1 295 ? 22.706 -19.353 -3.505 1.00 57.91 295 GLU A N 1
ATOM 2310 C CA . GLU A 1 295 ? 23.480 -18.210 -3.977 1.00 57.91 295 GLU A CA 1
ATOM 2311 C C . GLU A 1 295 ? 22.552 -16.995 -4.084 1.00 57.91 295 GLU A C 1
ATOM 2313 O O . GLU A 1 295 ? 21.702 -16.907 -4.968 1.00 57.91 295 GLU A O 1
ATOM 2318 N N . ILE A 1 296 ? 22.676 -16.072 -3.127 1.00 58.94 296 ILE A N 1
ATOM 2319 C CA . ILE A 1 296 ? 21.944 -14.807 -3.160 1.00 58.94 296 ILE A CA 1
ATOM 2320 C C . ILE A 1 296 ? 22.497 -14.019 -4.356 1.00 58.94 296 ILE A C 1
ATOM 2322 O O . ILE A 1 296 ? 23.710 -13.786 -4.396 1.00 58.94 296 ILE A O 1
ATOM 2326 N N . PRO A 1 297 ? 21.670 -13.607 -5.332 1.00 56.16 297 PRO A N 1
ATOM 2327 C CA . PRO A 1 297 ? 22.172 -12.905 -6.503 1.00 56.16 297 PRO A CA 1
ATOM 2328 C C . PRO A 1 297 ? 22.787 -11.559 -6.132 1.00 56.16 297 PRO A C 1
ATOM 2330 O O . PRO A 1 297 ? 22.220 -10.802 -5.346 1.00 56.16 297 PRO A O 1
ATOM 2333 N N . HIS A 1 298 ? 23.944 -11.262 -6.721 1.00 59.00 298 HIS A N 1
ATOM 2334 C CA . HIS A 1 298 ? 24.668 -10.005 -6.507 1.00 59.00 298 HIS A CA 1
ATOM 2335 C C . HIS A 1 298 ? 24.453 -8.988 -7.647 1.00 59.00 298 HIS A C 1
ATOM 2337 O O . HIS A 1 298 ? 25.010 -7.895 -7.590 1.00 59.00 298 HIS A O 1
ATOM 2343 N N . ASP A 1 299 ? 23.652 -9.332 -8.662 1.00 69.56 299 ASP A N 1
ATOM 2344 C CA . ASP A 1 299 ? 23.390 -8.504 -9.843 1.00 69.56 299 ASP A CA 1
ATOM 2345 C C . ASP A 1 299 ? 21.884 -8.315 -10.110 1.00 69.56 299 ASP A C 1
ATOM 2347 O O . ASP A 1 299 ? 21.055 -9.188 -9.840 1.00 69.56 299 ASP A O 1
ATOM 2351 N N . MET A 1 300 ? 21.544 -7.153 -10.672 1.00 57.75 300 MET A N 1
ATOM 2352 C CA . MET A 1 300 ? 20.192 -6.756 -11.061 1.00 57.75 300 MET A CA 1
ATOM 2353 C C . MET A 1 300 ? 19.627 -7.627 -12.184 1.00 57.75 300 MET A C 1
ATOM 2355 O O . MET A 1 300 ? 18.429 -7.908 -12.166 1.00 57.75 300 MET A O 1
ATOM 2359 N N . GLN A 1 301 ? 20.459 -8.078 -13.132 1.00 60.97 301 GLN A N 1
ATOM 2360 C CA . GLN A 1 301 ? 19.999 -8.939 -14.225 1.00 60.97 301 GLN A CA 1
ATOM 2361 C C . GLN A 1 301 ? 19.436 -10.252 -13.669 1.00 60.97 301 GLN A C 1
ATOM 2363 O O . GLN A 1 301 ? 18.292 -10.602 -13.944 1.00 60.97 301 GLN A O 1
ATOM 2368 N N . THR A 1 302 ? 20.160 -10.899 -12.753 1.00 63.09 302 THR A N 1
ATOM 2369 C CA . THR A 1 302 ? 19.720 -12.151 -12.124 1.00 63.09 302 THR A CA 1
ATOM 2370 C C . THR A 1 302 ? 18.436 -11.991 -11.296 1.00 63.09 302 THR A C 1
ATOM 2372 O O . THR A 1 302 ? 17.652 -12.933 -11.200 1.00 63.09 302 THR A O 1
ATOM 2375 N N . LEU A 1 303 ? 18.166 -10.807 -10.724 1.00 62.41 303 LEU A N 1
ATOM 2376 C CA . LEU A 1 303 ? 16.878 -10.523 -10.072 1.00 62.41 303 LEU A CA 1
ATOM 2377 C C . LEU A 1 303 ? 15.720 -10.463 -11.082 1.00 62.41 303 LEU A C 1
ATOM 2379 O O . LEU A 1 303 ? 14.633 -10.966 -10.786 1.00 62.41 303 LEU A O 1
ATOM 2383 N N . VAL A 1 304 ? 15.948 -9.906 -12.277 1.00 64.56 304 VAL A N 1
ATOM 2384 C CA . VAL A 1 304 ? 14.979 -9.950 -13.387 1.00 64.56 304 VAL A CA 1
ATOM 2385 C C . VAL A 1 304 ? 14.795 -11.387 -13.875 1.00 64.56 304 VAL A C 1
ATOM 2387 O O . VAL A 1 304 ? 13.661 -11.835 -14.026 1.00 64.56 304 VAL A O 1
ATOM 2390 N N . ASP A 1 305 ? 15.874 -12.152 -14.035 1.00 62.56 305 ASP A N 1
ATOM 2391 C CA . ASP A 1 305 ? 15.808 -13.537 -14.515 1.00 62.56 305 ASP A CA 1
ATOM 2392 C C . ASP A 1 305 ? 15.086 -14.463 -13.518 1.00 62.56 305 ASP A C 1
ATOM 2394 O O . ASP A 1 305 ? 14.349 -15.362 -13.929 1.00 62.56 305 ASP A O 1
ATOM 2398 N N . ILE A 1 306 ? 15.211 -14.216 -12.208 1.00 63.72 306 ILE A N 1
ATOM 2399 C CA . ILE A 1 306 ? 14.428 -14.888 -11.154 1.00 63.72 306 ILE A CA 1
ATOM 2400 C C . ILE A 1 306 ? 12.956 -14.457 -11.180 1.00 63.72 306 ILE A C 1
ATOM 2402 O O . ILE A 1 306 ? 12.078 -15.306 -11.021 1.00 63.72 306 ILE A O 1
ATOM 2406 N N . TYR A 1 307 ? 12.666 -13.172 -11.410 1.00 65.69 307 TYR A N 1
ATOM 2407 C CA . TYR A 1 307 ? 11.296 -12.662 -11.538 1.00 65.69 307 TYR A CA 1
ATOM 2408 C C . TYR A 1 307 ? 10.571 -13.233 -12.771 1.00 65.69 307 TYR A C 1
ATOM 2410 O O . TYR A 1 307 ? 9.399 -13.607 -12.691 1.00 65.69 307 TYR A O 1
ATOM 2418 N N . VAL A 1 308 ? 11.273 -13.364 -13.901 1.00 63.31 308 VAL A N 1
ATOM 2419 C CA . VAL A 1 308 ? 10.755 -14.031 -15.105 1.00 63.31 308 VAL A CA 1
ATOM 2420 C C . VAL A 1 308 ? 10.654 -15.545 -14.878 1.00 63.31 308 VAL A C 1
ATOM 2422 O O . VAL A 1 308 ? 9.641 -16.140 -15.248 1.00 63.31 308 VAL A O 1
ATOM 2425 N N . GLY A 1 309 ? 11.632 -16.153 -14.196 1.00 58.78 309 GLY A N 1
ATOM 2426 C CA . GLY A 1 309 ? 11.631 -17.558 -13.762 1.00 58.78 309 GLY A CA 1
ATOM 2427 C C . GLY A 1 309 ? 12.725 -18.440 -14.381 1.00 58.78 309 GLY A C 1
ATOM 2428 O O . GLY A 1 309 ? 12.674 -19.659 -14.216 1.00 58.78 309 GLY A O 1
ATOM 2429 N N . HIS A 1 310 ? 13.707 -17.855 -15.074 1.00 55.75 310 HIS A N 1
ATOM 2430 C CA . HIS A 1 310 ? 14.751 -18.564 -15.826 1.00 55.75 310 HIS A CA 1
ATOM 2431 C C . HIS A 1 310 ? 15.848 -19.214 -14.966 1.00 55.75 310 HIS A C 1
ATOM 2433 O O . HIS A 1 310 ? 16.568 -20.080 -15.469 1.00 55.75 310 HIS A O 1
ATOM 2439 N N . HIS A 1 311 ? 15.988 -18.850 -13.685 1.00 50.44 311 HIS A N 1
ATOM 2440 C CA . HIS A 1 311 ? 17.063 -19.368 -12.832 1.00 50.44 311 HIS A CA 1
ATOM 2441 C C . HIS A 1 311 ? 16.587 -20.131 -11.584 1.00 50.44 311 HIS A C 1
ATOM 2443 O O . HIS A 1 311 ? 15.928 -19.599 -10.694 1.00 50.44 311 HIS A O 1
ATOM 2449 N N . TYR A 1 312 ? 16.971 -21.414 -11.568 1.00 55.53 312 TYR A N 1
ATOM 2450 C CA . TYR A 1 312 ? 17.274 -22.297 -10.431 1.00 55.53 312 TYR A CA 1
ATOM 2451 C C . TYR A 1 312 ? 16.480 -22.137 -9.118 1.00 55.53 312 TYR A C 1
ATOM 2453 O O . TYR A 1 312 ? 17.029 -22.180 -8.018 1.00 55.53 312 TYR A O 1
ATOM 2461 N N . THR A 1 313 ? 15.155 -22.049 -9.218 1.00 62.19 313 THR A N 1
ATOM 2462 C CA . THR A 1 313 ? 14.250 -22.280 -8.083 1.00 62.19 313 THR A CA 1
ATOM 2463 C C . THR A 1 313 ? 13.769 -23.739 -8.106 1.00 62.19 313 THR A C 1
ATOM 2465 O O . THR A 1 313 ? 13.199 -24.153 -9.113 1.00 62.19 313 THR A O 1
ATOM 2468 N N . PRO A 1 314 ? 13.953 -24.537 -7.029 1.00 73.62 314 PRO A N 1
ATOM 2469 C CA . PRO A 1 314 ? 13.572 -25.960 -6.996 1.00 73.62 314 PRO A CA 1
ATOM 2470 C C . PRO A 1 314 ? 12.057 -26.193 -6.844 1.00 73.62 314 PRO A C 1
ATOM 2472 O O . PRO A 1 314 ? 11.602 -27.329 -6.760 1.00 73.62 314 PRO A O 1
ATOM 2475 N N . LEU A 1 315 ? 11.278 -25.114 -6.767 1.00 80.00 315 LEU A N 1
ATOM 2476 C CA . LEU A 1 315 ? 9.824 -25.127 -6.691 1.00 80.00 315 LEU A CA 1
ATOM 2477 C C . LEU A 1 315 ? 9.233 -25.308 -8.099 1.00 80.00 315 LEU A C 1
ATOM 2479 O O . LEU A 1 315 ? 9.679 -24.650 -9.036 1.00 80.00 315 LEU A O 1
ATOM 2483 N N . GLU A 1 316 ? 8.214 -26.155 -8.261 1.00 85.56 316 GLU A N 1
ATOM 2484 C CA . GLU A 1 316 ? 7.563 -26.347 -9.568 1.00 85.56 316 GLU A CA 1
ATOM 2485 C C . GLU A 1 316 ? 6.868 -25.056 -10.037 1.00 85.56 316 GLU A C 1
ATOM 2487 O O . GLU A 1 316 ? 6.369 -24.270 -9.227 1.00 85.56 316 GLU A O 1
ATOM 2492 N N . GLU A 1 317 ? 6.785 -24.845 -11.353 1.00 85.25 317 GLU A N 1
ATOM 2493 C CA . GLU A 1 317 ? 6.252 -23.607 -11.945 1.00 85.25 317 GLU A CA 1
ATOM 2494 C C . GLU A 1 317 ? 4.811 -23.292 -11.495 1.00 85.25 317 GLU A C 1
ATOM 2496 O O . GLU A 1 317 ? 4.480 -22.138 -11.218 1.00 85.25 317 GLU A O 1
ATOM 2501 N N . LYS A 1 318 ? 3.992 -24.336 -11.303 1.00 90.44 318 LYS A N 1
ATOM 2502 C CA . LYS A 1 318 ? 2.660 -24.274 -10.685 1.00 90.44 318 LYS A CA 1
ATOM 2503 C C . LYS A 1 318 ? 2.680 -23.564 -9.331 1.00 90.44 318 LYS A C 1
ATOM 2505 O O . LYS A 1 318 ? 1.936 -22.608 -9.106 1.00 90.44 318 LYS A O 1
ATOM 2510 N N . TRP A 1 319 ? 3.540 -24.023 -8.423 1.00 91.25 319 TRP A N 1
ATOM 2511 C CA . TRP A 1 319 ? 3.622 -23.499 -7.062 1.00 91.25 319 TRP A CA 1
ATOM 2512 C C . TRP A 1 319 ? 4.291 -22.127 -7.016 1.00 91.25 319 TRP A C 1
ATOM 2514 O O . TRP A 1 319 ? 3.875 -21.300 -6.204 1.00 91.25 319 TRP A O 1
ATOM 2524 N N . LYS A 1 320 ? 5.245 -21.832 -7.917 1.00 88.06 320 LYS A N 1
ATOM 2525 C CA . LYS A 1 320 ? 5.758 -20.461 -8.100 1.00 88.06 320 LYS A CA 1
ATOM 2526 C C . LYS A 1 320 ? 4.611 -19.510 -8.439 1.00 88.06 320 LYS A C 1
ATOM 2528 O O . LYS A 1 320 ? 4.396 -18.543 -7.713 1.00 88.06 320 LYS A O 1
ATOM 2533 N N . ALA A 1 321 ? 3.831 -19.820 -9.478 1.00 89.06 321 ALA A N 1
ATOM 2534 C CA . ALA A 1 321 ? 2.738 -18.968 -9.936 1.00 89.06 321 ALA A CA 1
ATOM 2535 C C . ALA A 1 321 ? 1.653 -18.772 -8.859 1.00 89.06 321 ALA A C 1
ATOM 2537 O O . ALA A 1 321 ? 1.248 -17.637 -8.607 1.00 89.06 321 ALA A O 1
ATOM 2538 N N . LEU A 1 322 ? 1.246 -19.838 -8.155 1.00 92.62 322 LEU A N 1
ATOM 2539 C CA . LEU A 1 322 ? 0.324 -19.745 -7.011 1.00 92.62 322 LEU A CA 1
ATOM 2540 C C . LEU A 1 322 ? 0.892 -18.891 -5.860 1.00 92.62 322 LEU A C 1
ATOM 2542 O O . LEU A 1 322 ? 0.162 -18.092 -5.271 1.00 92.62 322 LEU A O 1
ATOM 2546 N N . THR A 1 323 ? 2.195 -18.986 -5.576 1.00 92.25 323 THR A N 1
ATOM 2547 C CA . THR A 1 323 ? 2.870 -18.136 -4.576 1.00 92.25 323 THR A CA 1
ATOM 2548 C C . THR A 1 323 ? 2.885 -16.665 -5.006 1.00 92.25 323 THR A C 1
ATOM 2550 O O . THR A 1 323 ? 2.619 -15.779 -4.190 1.00 92.25 323 THR A O 1
ATOM 2553 N N . THR A 1 324 ? 3.122 -16.374 -6.291 1.00 89.62 324 THR A N 1
ATOM 2554 C CA . THR A 1 324 ? 3.044 -15.005 -6.824 1.00 89.62 324 THR A CA 1
ATOM 2555 C C . THR A 1 324 ? 1.622 -14.448 -6.749 1.00 89.62 324 THR A C 1
ATOM 2557 O O . THR A 1 324 ? 1.451 -13.304 -6.332 1.00 89.62 324 THR A O 1
ATOM 2560 N N . VAL A 1 325 ? 0.598 -15.251 -7.066 1.00 92.12 325 VAL A N 1
ATOM 2561 C CA . VAL A 1 325 ? -0.816 -14.869 -6.900 1.00 92.12 325 VAL A CA 1
ATOM 2562 C C . VAL A 1 325 ? -1.108 -14.499 -5.442 1.00 92.12 325 VAL A C 1
ATOM 2564 O O . VAL A 1 325 ? -1.589 -13.395 -5.195 1.00 92.12 325 VAL A O 1
ATOM 2567 N N . ALA A 1 326 ? -0.738 -15.338 -4.468 1.00 93.31 326 ALA A N 1
ATOM 2568 C CA . ALA A 1 326 ? -0.923 -15.033 -3.043 1.00 93.31 326 ALA A CA 1
ATOM 2569 C C . ALA A 1 326 ? -0.229 -13.720 -2.617 1.00 93.31 326 ALA A C 1
ATOM 2571 O O . ALA A 1 326 ? -0.819 -12.893 -1.916 1.00 93.31 326 ALA A O 1
ATOM 2572 N N . SER A 1 327 ? 0.998 -13.481 -3.095 1.00 93.00 327 SER A N 1
ATOM 2573 C CA . SER A 1 327 ? 1.738 -12.235 -2.844 1.00 93.00 327 SER A CA 1
ATOM 2574 C C . SER A 1 327 ? 1.045 -11.001 -3.441 1.00 93.00 327 SER A C 1
ATOM 2576 O O . SER A 1 327 ? 0.954 -9.961 -2.787 1.00 93.00 327 SER A O 1
ATOM 2578 N N . LEU A 1 328 ? 0.494 -11.104 -4.653 1.00 91.94 328 LEU A N 1
ATOM 2579 C CA . LEU A 1 328 ? -0.235 -10.008 -5.301 1.00 91.94 328 LEU A CA 1
ATOM 2580 C C . LEU A 1 328 ? -1.570 -9.703 -4.598 1.00 91.94 328 LEU A C 1
ATOM 2582 O O . LEU A 1 328 ? -1.923 -8.531 -4.452 1.00 91.94 328 LEU A O 1
ATOM 2586 N N . VAL A 1 329 ? -2.267 -10.721 -4.077 1.00 92.88 329 VAL A N 1
ATOM 2587 C CA . VAL A 1 329 ? -3.454 -10.539 -3.216 1.00 92.88 329 VAL A CA 1
ATOM 2588 C C . VAL A 1 329 ? -3.089 -9.830 -1.907 1.00 92.88 329 VAL A C 1
ATOM 2590 O O . VAL A 1 329 ? -3.799 -8.913 -1.487 1.00 92.88 329 VAL A O 1
ATOM 2593 N N . ALA A 1 330 ? -1.954 -10.181 -1.290 1.00 93.06 330 ALA A N 1
ATOM 2594 C CA . ALA A 1 330 ? -1.453 -9.504 -0.093 1.00 93.06 330 ALA A CA 1
ATOM 2595 C C . ALA A 1 330 ? -1.165 -8.015 -0.347 1.00 93.06 330 ALA A C 1
ATOM 2597 O O . ALA A 1 330 ? -1.594 -7.150 0.427 1.00 93.06 330 ALA A O 1
ATOM 2598 N N . GLN A 1 331 ? -0.479 -7.710 -1.452 1.00 90.25 331 GLN A N 1
ATOM 2599 C CA . GLN A 1 331 ? -0.125 -6.346 -1.851 1.00 90.25 331 GLN A CA 1
ATOM 2600 C C . GLN A 1 331 ? -1.349 -5.513 -2.273 1.00 90.25 331 GLN A C 1
ATOM 2602 O O . GLN A 1 331 ? -1.398 -4.326 -1.958 1.00 90.25 331 GLN A O 1
ATOM 2607 N N . HIS A 1 332 ? -2.361 -6.132 -2.899 1.00 87.81 332 HIS A N 1
ATOM 2608 C CA . HIS A 1 332 ? -3.593 -5.485 -3.379 1.00 87.81 332 HIS A CA 1
ATOM 2609 C C . HIS A 1 332 ? -3.311 -4.308 -4.338 1.00 87.81 332 HIS A C 1
ATOM 2611 O O . HIS A 1 332 ? -3.758 -3.176 -4.145 1.00 87.81 332 HIS A O 1
ATOM 2617 N N . VAL A 1 333 ? -2.532 -4.578 -5.389 1.00 75.00 333 VAL A N 1
ATOM 2618 C CA . VAL A 1 333 ? -2.185 -3.579 -6.412 1.00 75.00 333 VAL A CA 1
ATOM 2619 C C . VAL A 1 333 ? -3.170 -3.661 -7.584 1.00 75.00 333 VAL A C 1
ATOM 2621 O O . VAL A 1 333 ? -3.408 -4.729 -8.143 1.00 75.00 333 VAL A O 1
ATOM 2624 N N . ARG A 1 334 ? -3.773 -2.524 -7.953 1.00 71.81 334 ARG A N 1
ATOM 2625 C CA . ARG A 1 334 ? -4.847 -2.431 -8.964 1.00 71.81 334 ARG A CA 1
ATOM 2626 C C . ARG A 1 334 ? -4.295 -2.179 -10.376 1.00 71.81 334 ARG A C 1
ATOM 2628 O O . ARG A 1 334 ? -4.632 -1.178 -10.997 1.00 71.81 334 ARG A O 1
ATOM 2635 N N . ASN A 1 335 ? -3.392 -3.039 -10.844 1.00 69.00 335 ASN A N 1
ATOM 2636 C CA . ASN A 1 335 ? -2.596 -2.819 -12.063 1.00 69.00 335 ASN A CA 1
ATOM 2637 C C . ASN A 1 335 ? -2.439 -4.072 -12.950 1.00 69.00 335 ASN A C 1
ATOM 2639 O O . ASN A 1 335 ? -1.380 -4.294 -13.528 1.00 69.00 335 ASN A O 1
ATOM 2643 N N . GLY A 1 336 ? -3.477 -4.908 -13.048 1.00 80.50 336 GLY A N 1
ATOM 2644 C CA . GLY A 1 336 ? -3.549 -6.025 -14.004 1.00 80.50 336 GLY A CA 1
ATOM 2645 C C . GLY A 1 336 ? -2.685 -7.253 -13.683 1.00 80.50 336 GLY A C 1
ATOM 2646 O O . GLY A 1 336 ? -3.103 -8.363 -13.986 1.00 80.50 336 GLY A O 1
ATOM 2647 N N . PHE A 1 337 ? -1.544 -7.116 -12.997 1.00 86.38 337 PHE A N 1
ATOM 2648 C CA . PHE A 1 337 ? -0.624 -8.241 -12.755 1.00 86.38 337 PHE A CA 1
ATOM 2649 C C . PHE A 1 337 ? -1.275 -9.458 -12.080 1.00 86.38 337 PHE A C 1
ATOM 2651 O O . PHE A 1 337 ? -0.927 -10.589 -12.413 1.00 86.38 337 PHE A O 1
ATOM 2658 N N . LEU A 1 338 ? -2.237 -9.264 -11.168 1.00 90.69 338 LEU A N 1
ATOM 2659 C CA . LEU A 1 338 ? -2.973 -10.382 -10.564 1.00 90.69 338 LEU A CA 1
ATOM 2660 C C . LEU A 1 338 ? -3.685 -11.235 -11.629 1.00 90.69 338 LEU A C 1
ATOM 2662 O O . LEU A 1 338 ? -3.641 -12.458 -11.556 1.00 90.69 338 LEU A O 1
ATOM 2666 N N . GLU A 1 339 ? -4.265 -10.600 -12.647 1.00 91.31 339 GLU A N 1
ATOM 2667 C CA . GLU A 1 339 ? -4.886 -11.271 -13.788 1.00 91.31 339 GLU A CA 1
ATOM 2668 C C . GLU A 1 339 ? -3.850 -12.089 -14.577 1.00 91.31 339 GLU A C 1
ATOM 2670 O O . GLU A 1 339 ? -4.015 -13.293 -14.781 1.00 91.31 339 GLU A O 1
ATOM 2675 N N . THR A 1 340 ? -2.730 -11.458 -14.949 1.00 89.62 340 THR A N 1
ATOM 2676 C CA . THR A 1 340 ? -1.636 -12.088 -15.705 1.00 89.62 340 THR A CA 1
ATOM 2677 C C . THR A 1 340 ? -1.041 -13.289 -14.967 1.00 89.62 340 THR A C 1
ATOM 2679 O O . THR A 1 340 ? -0.792 -14.330 -15.574 1.00 89.62 340 THR A O 1
ATOM 2682 N N . HIS A 1 341 ? -0.847 -13.188 -13.649 1.00 90.25 341 HIS A N 1
ATOM 2683 C CA . HIS A 1 341 ? -0.304 -14.283 -12.843 1.00 90.25 341 HIS A CA 1
ATOM 2684 C C . HIS A 1 341 ? -1.329 -15.396 -12.567 1.00 90.25 341 HIS A C 1
ATOM 2686 O O . HIS A 1 341 ? -0.927 -16.556 -12.485 1.00 90.25 341 HIS A O 1
ATOM 2692 N N . ILE A 1 342 ? -2.635 -15.100 -12.525 1.00 92.94 342 ILE A N 1
ATOM 2693 C CA . ILE A 1 342 ? -3.690 -16.131 -12.532 1.00 92.94 342 ILE A CA 1
ATOM 2694 C C . ILE A 1 342 ? -3.700 -16.875 -13.879 1.00 92.94 342 ILE A C 1
ATOM 2696 O O . ILE A 1 342 ? -3.723 -18.106 -13.885 1.00 92.94 342 ILE A O 1
ATOM 2700 N N . ARG A 1 343 ? -3.588 -16.170 -15.018 1.00 92.12 343 ARG A N 1
ATOM 2701 C CA . ARG A 1 343 ? -3.432 -16.807 -16.343 1.00 92.12 343 ARG A CA 1
ATOM 2702 C C . ARG A 1 343 ? -2.162 -17.675 -16.408 1.00 92.12 343 ARG A C 1
ATOM 2704 O O . ARG A 1 343 ? -2.249 -18.830 -16.821 1.00 92.12 343 ARG A O 1
ATOM 2711 N N . ARG A 1 344 ? -1.010 -17.187 -15.918 1.00 88.88 344 ARG A N 1
ATOM 2712 C CA . ARG A 1 344 ? 0.243 -17.972 -15.813 1.00 88.88 344 ARG A CA 1
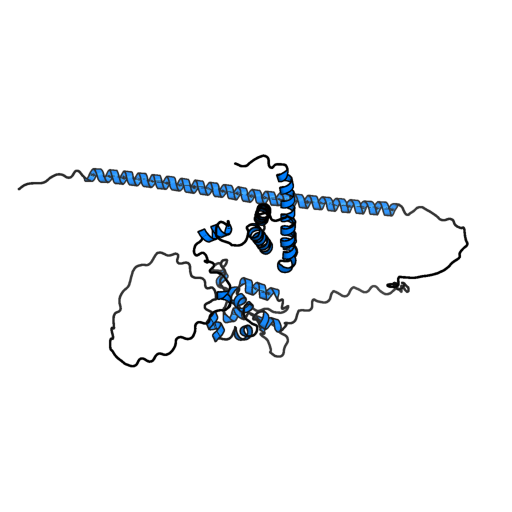ATOM 2713 C C . ARG A 1 344 ? 0.078 -19.216 -14.934 1.00 88.88 344 ARG A C 1
ATOM 2715 O O . ARG A 1 344 ? 0.582 -20.269 -15.302 1.00 88.88 344 ARG A O 1
ATOM 2722 N N . ALA A 1 345 ? -0.647 -19.127 -13.816 1.00 91.88 345 ALA A N 1
ATOM 2723 C CA . ALA A 1 345 ? -0.912 -20.279 -12.952 1.00 91.88 345 ALA A CA 1
ATOM 2724 C C . ALA A 1 345 ? -1.735 -21.366 -13.665 1.00 91.88 345 ALA A C 1
ATOM 2726 O O . ALA A 1 345 ? -1.393 -22.542 -13.562 1.00 91.88 345 ALA A O 1
ATOM 2727 N N . LEU A 1 346 ? -2.764 -20.983 -14.432 1.00 93.50 346 LEU A N 1
ATOM 2728 C CA . LEU A 1 346 ? -3.550 -21.918 -15.249 1.00 93.50 346 LEU A CA 1
ATOM 2729 C C . LEU A 1 346 ? -2.678 -22.614 -16.311 1.00 93.50 346 LEU A C 1
ATOM 2731 O O . LEU A 1 346 ? -2.720 -23.837 -16.426 1.00 93.50 346 LEU A O 1
ATOM 2735 N N . VAL A 1 347 ? -1.839 -21.859 -17.034 1.00 91.25 347 VAL A N 1
ATOM 2736 C CA . VAL A 1 347 ? -0.887 -22.410 -18.025 1.00 91.25 347 VAL A CA 1
ATOM 2737 C C . VAL A 1 347 ? 0.141 -23.344 -17.370 1.00 91.25 347 VAL A C 1
ATOM 2739 O O . VAL A 1 347 ? 0.509 -24.360 -17.951 1.00 91.25 347 VAL A O 1
ATOM 2742 N N . ALA A 1 348 ? 0.554 -23.057 -16.133 1.00 89.56 348 ALA A N 1
ATOM 2743 C CA . ALA A 1 348 ? 1.444 -23.904 -15.340 1.00 89.56 348 ALA A CA 1
ATOM 2744 C C . ALA A 1 348 ? 0.755 -25.129 -14.691 1.00 89.56 348 ALA A C 1
ATOM 2746 O O . ALA A 1 348 ? 1.376 -25.816 -13.882 1.00 89.56 348 ALA A O 1
ATOM 2747 N N . GLY A 1 349 ? -0.515 -25.420 -15.006 1.00 91.12 349 GLY A N 1
ATOM 2748 C CA . GLY A 1 349 ? -1.228 -26.602 -14.501 1.00 91.12 349 GLY A CA 1
ATOM 2749 C C . GLY A 1 349 ? -1.866 -26.445 -13.113 1.00 91.12 349 GLY A C 1
ATOM 2750 O O . GLY A 1 349 ? -2.175 -27.445 -12.452 1.00 91.12 349 GLY A O 1
ATOM 2751 N N . ALA A 1 350 ? -2.081 -25.215 -12.636 1.00 93.56 350 ALA A N 1
ATOM 2752 C CA . ALA A 1 350 ? -2.974 -24.974 -11.505 1.00 93.56 350 ALA A CA 1
ATOM 2753 C C . ALA A 1 350 ? -4.442 -25.078 -11.944 1.00 93.56 350 ALA A C 1
ATOM 2755 O O . ALA A 1 350 ? -4.854 -24.515 -12.957 1.00 93.56 350 ALA A O 1
ATOM 2756 N N . THR A 1 351 ? -5.259 -25.767 -11.155 1.00 95.38 351 THR A N 1
ATOM 2757 C CA . THR A 1 351 ? -6.710 -25.820 -11.357 1.00 95.38 351 THR A CA 1
ATOM 2758 C C . THR A 1 351 ? -7.375 -24.524 -10.886 1.00 95.38 351 THR A C 1
ATOM 2760 O O . THR A 1 351 ? -6.903 -23.864 -9.956 1.00 95.38 351 THR A O 1
ATOM 2763 N N . LYS A 1 352 ? -8.540 -24.189 -11.464 1.00 94.88 352 LYS A N 1
ATOM 2764 C CA . LYS A 1 352 ? -9.376 -23.066 -10.990 1.00 94.88 352 LYS A CA 1
ATOM 2765 C C . LYS A 1 352 ? -9.680 -23.190 -9.484 1.00 94.88 352 LYS A C 1
ATOM 2767 O O . LYS A 1 352 ? -9.628 -22.199 -8.764 1.00 94.88 352 LYS A O 1
ATOM 2772 N N . SER A 1 353 ? -9.909 -24.412 -8.996 1.00 95.44 353 SER A N 1
ATOM 2773 C CA . SER A 1 353 ? -10.126 -24.742 -7.580 1.00 95.44 353 SER A CA 1
ATOM 2774 C C . SER A 1 353 ? -8.936 -24.429 -6.667 1.00 95.44 353 SER A C 1
ATOM 2776 O O . SER A 1 353 ? -9.143 -23.869 -5.595 1.00 95.44 353 SER A O 1
ATOM 2778 N N . GLU A 1 354 ? -7.701 -24.742 -7.071 1.00 96.12 354 GLU A N 1
ATOM 2779 C CA . GLU A 1 354 ? -6.504 -24.430 -6.270 1.00 96.12 354 GLU A CA 1
ATOM 2780 C C . GLU A 1 354 ? -6.286 -22.916 -6.169 1.00 96.12 354 GLU A C 1
ATOM 2782 O O . GLU A 1 354 ? -6.014 -22.403 -5.086 1.00 96.12 354 GLU A O 1
ATOM 2787 N N . ILE A 1 355 ? -6.491 -22.184 -7.270 1.00 95.56 355 ILE A N 1
ATOM 2788 C CA . ILE A 1 355 ? -6.409 -20.717 -7.290 1.00 95.56 355 ILE A CA 1
ATOM 2789 C C . ILE A 1 355 ? -7.472 -20.108 -6.356 1.00 95.56 355 ILE A C 1
ATOM 2791 O O . ILE A 1 355 ? -7.146 -19.255 -5.530 1.00 95.56 355 ILE A O 1
ATOM 2795 N N . VAL A 1 356 ? -8.723 -20.584 -6.421 1.00 96.31 356 VAL A N 1
ATOM 2796 C CA . VAL A 1 356 ? -9.803 -20.153 -5.512 1.00 96.31 356 VAL A CA 1
ATOM 2797 C C . VAL A 1 356 ? -9.471 -20.467 -4.054 1.00 96.31 356 VAL A C 1
ATOM 2799 O O . VAL A 1 356 ? -9.687 -19.610 -3.202 1.00 96.31 356 VAL A O 1
ATOM 2802 N N . GLN A 1 357 ? -8.916 -21.643 -3.741 1.00 95.81 357 GLN A N 1
ATOM 2803 C CA . GLN A 1 357 ? -8.531 -21.977 -2.366 1.00 95.81 357 GLN A CA 1
ATOM 2804 C C . GLN A 1 357 ? -7.360 -21.130 -1.853 1.00 95.81 357 GLN A C 1
ATOM 2806 O O . GLN A 1 357 ? -7.418 -20.686 -0.712 1.00 95.81 357 GLN A O 1
ATOM 2811 N N . VAL A 1 358 ? -6.348 -20.825 -2.672 1.00 95.38 358 VAL A N 1
ATOM 2812 C CA . VAL A 1 358 ? -5.248 -19.916 -2.287 1.00 95.38 358 VAL A CA 1
ATOM 2813 C C . VAL A 1 358 ? -5.771 -18.504 -1.996 1.00 95.38 358 VAL A C 1
ATOM 2815 O O . VAL A 1 358 ? -5.401 -17.896 -0.986 1.00 95.38 358 VAL A O 1
ATOM 2818 N N . ILE A 1 359 ? -6.685 -17.993 -2.827 1.00 94.81 359 ILE A N 1
ATOM 2819 C CA . ILE A 1 359 ? -7.338 -16.696 -2.603 1.00 94.81 359 ILE A CA 1
ATOM 2820 C C . ILE A 1 359 ? -8.219 -16.753 -1.343 1.00 94.81 359 ILE A C 1
ATOM 2822 O O . ILE A 1 359 ? -8.114 -15.884 -0.486 1.00 94.81 359 ILE A O 1
ATOM 2826 N N . MET A 1 360 ? -9.032 -17.794 -1.160 1.00 94.19 360 MET A N 1
ATOM 2827 C CA . MET A 1 360 ? -9.919 -17.931 0.002 1.00 94.19 360 MET A CA 1
ATOM 2828 C C . MET A 1 360 ? -9.148 -18.088 1.323 1.00 94.19 360 MET A C 1
ATOM 2830 O O . MET A 1 360 ? -9.471 -17.415 2.299 1.00 94.19 360 MET A O 1
ATOM 2834 N N . GLN A 1 361 ? -8.084 -18.896 1.348 1.00 95.25 361 GLN A N 1
ATOM 2835 C CA . GLN A 1 361 ? -7.206 -19.072 2.510 1.00 95.25 361 GLN A CA 1
ATOM 2836 C C . GLN A 1 361 ? -6.485 -17.768 2.893 1.00 95.25 361 GLN A C 1
ATOM 2838 O O . GLN A 1 361 ? -6.195 -17.536 4.068 1.00 95.25 361 GLN A O 1
ATOM 2843 N N . SER A 1 362 ? -6.247 -16.879 1.921 1.00 92.56 362 SER A N 1
ATOM 2844 C CA . SER A 1 362 ? -5.674 -15.549 2.160 1.00 92.56 362 SER A CA 1
ATOM 2845 C C . SER A 1 362 ? -6.579 -14.651 3.018 1.00 92.56 362 SER A C 1
ATOM 2847 O O . SER A 1 362 ? -6.062 -13.775 3.715 1.00 92.56 362 SER A O 1
ATOM 2849 N N . ALA A 1 363 ? -7.900 -14.886 3.059 1.00 92.75 363 ALA A N 1
ATOM 2850 C CA . ALA A 1 363 ? -8.852 -14.077 3.833 1.00 92.75 363 ALA A CA 1
ATOM 2851 C C . ALA A 1 363 ? -8.474 -13.949 5.316 1.00 92.75 363 ALA A C 1
ATOM 2853 O O . ALA A 1 363 ? -8.587 -12.861 5.883 1.00 92.75 363 ALA A O 1
ATOM 2854 N N . SER A 1 364 ? -7.979 -15.034 5.919 1.00 92.06 364 SER A N 1
ATOM 2855 C CA . SER A 1 364 ? -7.623 -15.116 7.343 1.00 92.06 364 SER A CA 1
ATOM 2856 C C . SER A 1 364 ? -6.412 -14.264 7.736 1.00 92.06 364 SER A C 1
ATOM 2858 O O . SER A 1 364 ? -6.256 -13.936 8.909 1.00 92.06 364 SER A O 1
ATOM 2860 N N . PHE A 1 365 ? -5.556 -13.904 6.773 1.00 91.75 365 PHE A N 1
ATOM 2861 C CA . PHE A 1 365 ? -4.283 -13.210 7.018 1.00 91.75 365 PHE A CA 1
ATOM 2862 C C . PHE A 1 365 ? -4.235 -11.811 6.389 1.00 91.75 365 PHE A C 1
ATOM 2864 O O . PHE A 1 365 ? -3.590 -10.910 6.916 1.00 91.75 365 PHE A O 1
ATOM 2871 N N . ILE A 1 366 ? -4.915 -11.632 5.254 1.00 93.50 366 ILE A N 1
ATOM 2872 C CA . ILE A 1 366 ? -4.884 -10.421 4.418 1.00 93.50 366 ILE A CA 1
ATOM 2873 C C . ILE A 1 366 ? -6.210 -9.637 4.509 1.00 93.50 366 ILE A C 1
ATOM 2875 O O . ILE A 1 366 ? -6.247 -8.440 4.213 1.00 93.50 366 ILE A O 1
ATOM 2879 N N . GLY A 1 367 ? -7.282 -10.280 4.984 1.00 91.31 367 GLY A N 1
ATOM 2880 C CA . GLY A 1 367 ? -8.594 -9.681 5.222 1.00 91.31 367 GLY A CA 1
ATOM 2881 C C . GLY A 1 367 ? -9.577 -9.839 4.057 1.00 91.31 367 GLY A C 1
ATOM 2882 O O . GLY A 1 367 ? -9.202 -9.873 2.880 1.00 91.31 367 GLY A O 1
ATOM 2883 N N . LEU A 1 368 ? -10.870 -9.905 4.398 1.00 89.88 368 LEU A N 1
ATOM 2884 C CA . LEU A 1 368 ? -11.959 -10.133 3.439 1.00 89.88 368 LEU A CA 1
ATOM 2885 C C . LEU A 1 368 ? -11.994 -9.135 2.263 1.00 89.88 368 LEU A C 1
ATOM 2887 O O . LEU A 1 368 ? -12.110 -9.617 1.142 1.00 89.88 368 LEU A O 1
ATOM 2891 N N . PRO A 1 369 ? -11.873 -7.798 2.435 1.00 92.12 369 PRO A N 1
ATOM 2892 C CA . PRO A 1 369 ? -12.048 -6.860 1.320 1.00 92.12 369 PRO A CA 1
ATOM 2893 C C . PRO A 1 369 ? -11.067 -7.105 0.165 1.00 92.12 369 PRO A C 1
ATOM 2895 O O . PRO A 1 369 ? -11.485 -7.293 -0.975 1.00 92.12 369 PRO A O 1
ATOM 2898 N N . LYS A 1 370 ? -9.769 -7.228 0.481 1.00 92.50 370 LYS A N 1
ATOM 2899 C CA . LYS A 1 370 ? -8.717 -7.548 -0.497 1.00 92.50 370 LYS A CA 1
ATOM 2900 C C . LYS A 1 370 ? -8.967 -8.888 -1.193 1.00 92.50 370 LYS A C 1
ATOM 2902 O O . LYS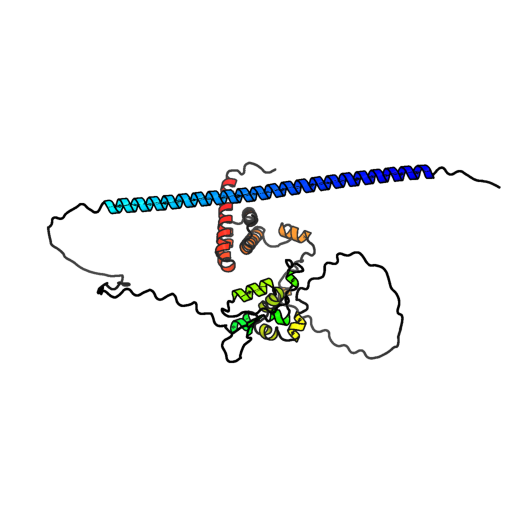 A 1 370 ? -8.765 -9.005 -2.398 1.00 92.50 370 LYS A O 1
ATOM 2907 N N . THR A 1 371 ? -9.419 -9.879 -0.427 1.00 93.50 371 THR A N 1
ATOM 2908 C CA . THR A 1 371 ? -9.710 -11.231 -0.917 1.00 93.50 371 THR A CA 1
ATOM 2909 C C . THR A 1 371 ? -10.927 -11.260 -1.843 1.00 93.50 371 THR A C 1
ATOM 2911 O O . THR A 1 371 ? -10.908 -11.948 -2.857 1.00 93.50 371 THR A O 1
ATOM 2914 N N . MET A 1 372 ? -11.971 -10.485 -1.541 1.00 93.50 372 MET A N 1
ATOM 2915 C CA . MET A 1 372 ? -13.162 -10.365 -2.386 1.00 93.50 372 MET A CA 1
ATOM 2916 C C . MET A 1 372 ? -12.854 -9.668 -3.712 1.00 93.50 372 MET A C 1
ATOM 2918 O O . MET A 1 372 ? -13.337 -10.113 -4.749 1.00 93.50 372 MET A O 1
ATOM 2922 N N . ASP A 1 373 ? -12.012 -8.633 -3.715 1.00 93.25 373 ASP A N 1
ATOM 2923 C CA . ASP A 1 373 ? -11.576 -7.999 -4.965 1.00 93.25 373 ASP A CA 1
ATOM 2924 C C . ASP A 1 373 ? -10.678 -8.925 -5.801 1.00 93.25 373 ASP A C 1
ATOM 2926 O O . ASP A 1 373 ? -10.849 -9.014 -7.016 1.00 93.25 373 ASP A O 1
ATOM 2930 N N . ALA A 1 374 ? -9.794 -9.698 -5.162 1.00 93.56 374 ALA A N 1
ATOM 2931 C CA . ALA A 1 374 ? -9.025 -10.742 -5.840 1.00 93.56 374 ALA A CA 1
ATOM 2932 C C . ALA A 1 374 ? -9.909 -11.860 -6.423 1.00 93.56 374 ALA A C 1
ATOM 2934 O O . ALA A 1 374 ? -9.628 -12.363 -7.511 1.00 93.56 374 ALA A O 1
ATOM 2935 N N . MET A 1 375 ? -10.993 -12.229 -5.732 1.00 94.69 375 MET A N 1
ATOM 2936 C CA . MET A 1 375 ? -11.938 -13.246 -6.198 1.00 94.69 375 MET A CA 1
ATOM 2937 C C . MET A 1 375 ? -12.707 -12.793 -7.449 1.00 94.69 375 MET A C 1
ATOM 2939 O O . MET A 1 375 ? -12.945 -13.616 -8.329 1.00 94.69 375 MET A O 1
ATOM 2943 N N . LYS A 1 376 ? -13.032 -11.494 -7.573 1.00 93.81 376 LYS A N 1
ATOM 2944 C CA . LYS A 1 376 ? -13.606 -10.915 -8.806 1.00 93.81 376 LYS A CA 1
ATOM 2945 C C . LYS A 1 376 ? -12.640 -11.074 -9.982 1.00 93.81 376 LYS A C 1
ATOM 2947 O O . LYS A 1 376 ? -13.001 -11.675 -10.983 1.00 93.81 376 LYS A O 1
ATOM 2952 N N . VAL A 1 377 ? -11.380 -10.657 -9.816 1.00 93.50 377 VAL A N 1
ATOM 2953 C CA . VAL A 1 377 ? -10.350 -10.806 -10.864 1.00 93.50 377 VAL A CA 1
ATOM 2954 C C . VAL A 1 377 ? -10.177 -12.275 -11.275 1.00 93.50 377 VAL A C 1
ATOM 2956 O O . VAL A 1 377 ? -10.105 -12.575 -12.463 1.00 93.50 377 VAL A O 1
ATOM 2959 N N . ALA A 1 378 ? -10.165 -13.211 -10.320 1.00 93.44 378 ALA A N 1
ATOM 2960 C CA . ALA A 1 378 ? -10.095 -14.641 -10.625 1.00 93.44 378 ALA A CA 1
ATOM 2961 C C . ALA A 1 378 ? -11.319 -15.140 -11.415 1.00 93.44 378 ALA A C 1
ATOM 2963 O O . ALA A 1 378 ? -11.158 -15.827 -12.423 1.00 93.44 378 ALA A O 1
ATOM 2964 N N . HIS A 1 379 ? -12.528 -14.763 -10.994 1.00 93.94 379 HIS A N 1
ATOM 2965 C CA . HIS A 1 379 ? -13.778 -15.056 -11.698 1.00 93.94 379 HIS A CA 1
ATOM 2966 C C . HIS A 1 379 ? -13.754 -14.537 -13.145 1.00 93.94 379 HIS A C 1
ATOM 2968 O O . HIS A 1 379 ? -14.043 -15.292 -14.075 1.00 93.94 379 HIS A O 1
ATOM 2974 N N . ASP A 1 380 ? -13.327 -13.293 -13.348 1.00 92.00 380 ASP A N 1
ATOM 2975 C CA . ASP A 1 380 ? -13.329 -12.648 -14.660 1.00 92.00 380 ASP A CA 1
ATOM 2976 C C . ASP A 1 380 ? -12.308 -13.301 -15.612 1.00 92.00 380 ASP A C 1
ATOM 2978 O O . ASP A 1 380 ? -12.620 -13.528 -16.784 1.00 92.00 380 ASP A O 1
ATOM 2982 N N . VAL A 1 381 ? -11.139 -13.730 -15.109 1.00 92.56 381 VAL A N 1
ATOM 2983 C CA . VAL A 1 381 ? -10.201 -14.589 -15.865 1.00 92.56 381 VAL A CA 1
ATOM 2984 C C . VAL A 1 381 ? -10.829 -15.934 -16.216 1.00 92.56 381 VAL A C 1
ATOM 2986 O O . VAL A 1 381 ? -10.658 -16.433 -17.329 1.00 92.56 381 VAL A O 1
ATOM 2989 N N . PHE A 1 382 ? -11.549 -16.553 -15.279 1.00 92.88 382 PHE A N 1
ATOM 2990 C CA . PHE A 1 382 ? -12.140 -17.869 -15.498 1.00 92.88 382 PHE A CA 1
ATOM 2991 C C . PHE A 1 382 ? -13.279 -17.860 -16.519 1.00 92.88 382 PHE A C 1
ATOM 2993 O O . PHE A 1 382 ? -13.464 -18.902 -17.156 1.00 92.88 382 PHE A O 1
ATOM 3000 N N . LEU A 1 383 ? -13.989 -16.736 -16.676 1.00 90.38 383 LEU A N 1
ATOM 3001 C CA . LEU A 1 383 ? -14.973 -16.503 -17.738 1.00 90.38 383 LEU A CA 1
ATOM 3002 C C . LEU A 1 383 ? -14.303 -16.229 -19.090 1.00 90.38 383 LEU A C 1
ATOM 3004 O O . LEU A 1 383 ? -14.653 -16.864 -20.087 1.00 90.38 383 LEU A O 1
ATOM 3008 N N . GLN A 1 384 ? -13.308 -15.339 -19.130 1.00 84.44 384 GLN A N 1
ATOM 3009 C CA . GLN A 1 384 ? -12.584 -15.022 -20.367 1.00 84.44 384 GLN A CA 1
ATOM 3010 C C . GLN A 1 384 ? -11.903 -16.269 -20.946 1.00 84.44 384 GLN A C 1
ATOM 3012 O O . GLN A 1 384 ? -12.139 -16.613 -22.099 1.00 84.44 384 GLN A O 1
ATOM 3017 N N . GLY A 1 385 ? -11.212 -17.056 -20.114 1.00 63.72 385 GLY A N 1
ATOM 3018 C CA . GLY A 1 385 ? -10.588 -18.313 -20.543 1.00 63.72 385 GLY A CA 1
ATOM 3019 C C . GLY A 1 385 ? -11.567 -19.368 -21.092 1.00 63.72 385 GLY A C 1
ATOM 3020 O O . GLY A 1 385 ? -11.158 -20.233 -21.870 1.00 63.72 385 GLY A O 1
ATOM 3021 N N . THR A 1 386 ? -12.858 -19.313 -20.730 1.00 54.97 386 THR A N 1
ATOM 3022 C CA . THR A 1 386 ? -13.894 -20.165 -21.352 1.00 54.97 386 THR A CA 1
ATOM 3023 C C . THR A 1 386 ? -14.389 -19.645 -22.701 1.00 54.97 386 THR A C 1
ATOM 3025 O O . THR A 1 386 ? -14.769 -20.464 -23.533 1.00 54.97 386 THR A O 1
ATOM 3028 N N . ALA A 1 387 ? -14.330 -18.334 -22.958 1.00 44.34 387 ALA A N 1
ATOM 3029 C CA . ALA A 1 387 ? -14.544 -17.784 -24.297 1.00 44.34 387 ALA A CA 1
ATOM 3030 C C . ALA A 1 387 ? -13.333 -18.072 -25.205 1.00 44.34 387 ALA A C 1
ATOM 3032 O O . ALA A 1 387 ? -13.501 -18.581 -26.312 1.00 44.34 387 ALA A O 1
ATOM 3033 N N . ASP A 1 388 ? -12.115 -17.864 -24.694 1.00 44.47 388 ASP A N 1
ATOM 3034 C CA . ASP A 1 388 ? -10.861 -18.131 -25.410 1.00 44.47 388 ASP A CA 1
ATOM 3035 C C . ASP A 1 388 ? -10.773 -19.598 -25.874 1.00 44.47 388 ASP A C 1
ATOM 3037 O O . ASP A 1 388 ? -10.332 -19.874 -26.987 1.00 44.47 388 ASP A O 1
ATOM 3041 N N . SER A 1 389 ? -11.278 -20.548 -25.073 1.00 43.94 389 SER A N 1
ATOM 3042 C CA . SER A 1 389 ? -11.335 -21.983 -25.413 1.00 43.94 389 SER A CA 1
ATOM 3043 C C . SER A 1 389 ? -12.215 -22.331 -26.625 1.00 43.94 389 SER A C 1
ATOM 3045 O O . SER A 1 389 ? -12.039 -23.398 -27.203 1.00 43.94 389 SER A O 1
ATOM 3047 N N . GLN A 1 390 ? -13.143 -21.459 -27.037 1.00 41.81 390 GLN A N 1
ATOM 3048 C CA . GLN A 1 390 ? -13.897 -21.612 -28.292 1.00 41.81 390 GLN A CA 1
ATOM 3049 C C . GLN A 1 390 ? -13.152 -21.017 -29.503 1.00 41.81 390 GLN A C 1
ATOM 3051 O O . GLN A 1 390 ? -13.544 -21.267 -30.639 1.00 41.81 390 GLN A O 1
ATOM 3056 N N . ASN A 1 391 ? -12.085 -20.241 -29.276 1.00 41.84 391 ASN A N 1
ATOM 3057 C CA . ASN A 1 391 ? -11.427 -19.409 -30.287 1.00 41.84 391 ASN A CA 1
ATOM 3058 C C . ASN A 1 391 ? -9.925 -19.729 -30.477 1.00 41.84 391 ASN A C 1
ATOM 3060 O O . ASN A 1 391 ? -9.209 -18.986 -31.144 1.00 41.84 391 ASN A O 1
ATOM 3064 N N . GLN A 1 392 ? -9.435 -20.853 -29.933 1.00 43.66 392 GLN A N 1
ATOM 3065 C CA . GLN A 1 392 ? -8.018 -21.279 -29.969 1.00 43.66 392 GLN A CA 1
ATOM 3066 C C . GLN A 1 392 ? -7.447 -21.583 -31.371 1.00 43.66 392 GLN A C 1
ATOM 3068 O O . GLN A 1 392 ? -6.301 -22.011 -31.486 1.00 43.66 392 GLN A O 1
ATOM 3073 N N . ASN A 1 393 ? -8.213 -21.376 -32.445 1.00 39.62 393 ASN A N 1
ATOM 3074 C CA . ASN A 1 393 ? -7.817 -21.728 -33.810 1.00 39.62 393 ASN A CA 1
ATOM 3075 C C . ASN A 1 393 ? -7.155 -20.567 -34.586 1.00 39.62 393 ASN A C 1
ATOM 3077 O O . ASN A 1 393 ? -6.905 -20.697 -35.783 1.00 39.62 393 ASN A O 1
ATOM 3081 N N . THR A 1 394 ? -6.883 -19.426 -33.935 1.00 43.41 394 THR A N 1
ATOM 3082 C CA . THR A 1 394 ? -6.236 -18.255 -34.556 1.00 43.41 394 THR A CA 1
ATOM 3083 C C . THR A 1 394 ? -5.232 -17.562 -33.631 1.00 43.41 394 THR A C 1
ATOM 3085 O O . THR A 1 394 ? -5.511 -17.367 -32.454 1.00 43.41 394 THR A O 1
ATOM 3088 N N . VAL A 1 395 ? -4.130 -17.085 -34.226 1.00 33.81 395 VAL A N 1
ATOM 3089 C CA . VAL A 1 395 ? -3.070 -16.234 -33.636 1.00 33.81 395 VAL A CA 1
ATOM 3090 C C . VAL A 1 395 ? -2.107 -16.930 -32.655 1.00 33.81 395 VAL A C 1
ATOM 3092 O O . VAL A 1 395 ? -2.091 -16.671 -31.456 1.00 33.81 395 VAL A O 1
ATOM 3095 N N . PHE A 1 396 ? -1.196 -17.722 -33.228 1.00 31.22 396 PHE A N 1
ATOM 3096 C CA . PHE A 1 396 ? 0.205 -17.783 -32.788 1.00 31.22 396 PHE A CA 1
ATOM 3097 C C . PHE A 1 396 ? 1.094 -17.303 -33.947 1.00 31.22 396 PHE A C 1
ATOM 3099 O O . PHE A 1 396 ? 1.288 -18.052 -34.905 1.00 31.22 396 PHE A O 1
ATOM 3106 N N . LEU A 1 397 ? 1.604 -16.070 -33.857 1.00 33.56 397 LEU A N 1
ATOM 3107 C CA . LEU A 1 397 ? 2.733 -15.505 -34.614 1.00 33.56 397 LEU A CA 1
ATOM 3108 C C . LEU A 1 397 ? 3.412 -14.434 -33.747 1.00 33.56 397 LEU A C 1
ATOM 3110 O O . LEU A 1 397 ? 2.656 -13.702 -33.070 1.00 33.56 397 LEU A O 1
#

Radius of gyration: 40.66 Å; chains: 1; bounding box: 151×68×89 Å

Sequence (397 aa):
MLPNMPPNTVVRGANAAAVAAAQQQQQQHAYQQQQQSYEHVQFDQHAQQQQYHYDQQQQQQQQFAHLQAAYDQAAAAAAAAAAVTSSSQQSQAPSPSFEDDAPPSPPSQSFESAYGAPPLEAFSMGTVQHDPKPPAKRKGAFRQEHAIKYGLKVVGPTSGPVTKVQCMFCVHYGREASADDTKRKMNVKGIKYWTPPFRTDHYAMHHDLQHKVMFQHYENASSQERLHFFEPDTVHRLRHLVPKVTPSSSSLDNLDKAKDTKMKRGKTSGSHSRVDPAPTKPSLDPFKMMLPPTEIPHDMQTLVDIYVGHHYTPLEEKWKALTTVASLVAQHVRNGFLETHIRRALVAGATKSEIVQVIMQSASFIGLPKTMDAMKVAHDVFLQGTADSQNQNTVFL

InterPro domains:
  IPR003779 Alkyl hydroperoxide reductase AhpD/CMD-like [PF02627] (314-379)
  IPR029032 AhpD-like [G3DSA:1.20.1290.10] (294-386)
  IPR029032 AhpD-like [SSF69118] (313-383)